Protein AF-A0A1W0A1S5-F1 (afdb_monomer_lite)

Foldseek 3Di:
DDDDPPPDPDAAEAEEEEDFAAPLCQVQVLCCVQPVAGDPDPDPDPPDDAWDWGWHFDADPNGTHIYIYTYGHNDPVCLVVVLVRLAPHQEYEQTGEQQDPPRVVCSVVRVVSSCVRNVDDHAYAYEHEPPVDDGPHDPVNSCVVQVVVVHHYYYYYSVCGVPHDDKDKDKFAADPDDPARDPLLVVVCVLQVPDDDLQAWHFRDWYDDPRIIITMTHDFPDFQLLVLQPPVDDDDLQLLLQLLLLVLRQLLSCVVVQKAQQAQDRRQFGAHLLLHTHGHDSSVMDGDDDPPDFDFLPTYDLLQFALLSLLPPRDDGSLRVLSSSLQRSVSSQVSDGQFDAPDSVRSVVSLCQAAWDDDCVQAPCQCVRNNDDDDDTDHHDQVCVVSVVDDPQSSVLSVLSSRNHSVSRDHSVRSSVGVSCVDPDHHDRSNPHDDDDDD

Structure (mmCIF, N/CA/C/O backbone):
data_AF-A0A1W0A1S5-F1
#
_entry.id   AF-A0A1W0A1S5-F1
#
loop_
_atom_site.group_PDB
_atom_site.id
_atom_site.type_symbol
_atom_site.label_atom_id
_atom_site.label_alt_id
_atom_site.label_comp_id
_atom_site.label_asym_id
_atom_site.label_entity_id
_atom_site.label_seq_id
_atom_site.pdbx_PDB_ins_code
_atom_site.Cartn_x
_atom_site.Cartn_y
_atom_site.Cartn_z
_atom_site.occupancy
_atom_site.B_iso_or_equiv
_atom_site.auth_seq_id
_atom_site.auth_comp_id
_atom_site.auth_asym_id
_atom_site.auth_atom_id
_atom_site.pdbx_PDB_model_num
ATOM 1 N N . MET A 1 1 ? 5.157 -54.107 -25.352 1.00 40.53 1 MET A N 1
ATOM 2 C CA . MET A 1 1 ? 5.344 -53.181 -26.492 1.00 40.53 1 MET A CA 1
ATOM 3 C C . MET A 1 1 ? 4.119 -52.284 -26.631 1.00 40.53 1 MET A C 1
ATOM 5 O O . MET A 1 1 ? 3.101 -52.732 -27.134 1.00 40.53 1 MET A O 1
ATOM 9 N N . ARG A 1 2 ? 4.192 -51.033 -26.169 1.00 33.91 2 ARG A N 1
ATOM 10 C CA . ARG A 1 2 ? 3.274 -49.961 -26.584 1.00 33.91 2 ARG A CA 1
ATOM 11 C C . ARG A 1 2 ? 4.148 -48.832 -27.123 1.00 33.91 2 ARG A C 1
ATOM 13 O O . ARG A 1 2 ? 4.924 -48.256 -26.369 1.00 33.91 2 ARG A O 1
ATOM 20 N N . ARG A 1 3 ? 4.086 -48.609 -28.440 1.00 39.97 3 ARG A N 1
ATOM 21 C CA . ARG A 1 3 ? 4.714 -47.475 -29.128 1.00 39.97 3 ARG A CA 1
ATOM 22 C C . ARG A 1 3 ? 4.003 -46.198 -28.670 1.00 39.97 3 ARG A C 1
ATOM 24 O O . ARG A 1 3 ? 2.789 -46.111 -28.824 1.00 39.97 3 ARG A O 1
ATOM 31 N N . ARG A 1 4 ? 4.744 -45.237 -28.114 1.00 35.66 4 ARG A N 1
ATOM 32 C CA . ARG A 1 4 ? 4.321 -43.832 -28.080 1.00 35.66 4 ARG A CA 1
ATOM 33 C C . ARG A 1 4 ? 4.718 -43.221 -29.419 1.00 35.66 4 ARG A C 1
ATOM 35 O O . ARG A 1 4 ? 5.900 -43.118 -29.721 1.00 35.66 4 ARG A O 1
ATOM 42 N N . THR A 1 5 ? 3.725 -42.898 -30.230 1.00 41.97 5 THR A N 1
ATOM 43 C CA . THR A 1 5 ? 3.846 -41.958 -31.341 1.00 41.97 5 THR A CA 1
ATOM 44 C C . THR A 1 5 ? 3.695 -40.557 -30.752 1.00 41.97 5 THR A C 1
ATOM 46 O O . THR A 1 5 ? 2.572 -40.099 -30.556 1.00 41.97 5 THR A O 1
ATOM 49 N N . ASP A 1 6 ? 4.813 -39.922 -30.399 1.00 39.38 6 ASP A N 1
ATOM 50 C CA . ASP A 1 6 ? 4.868 -38.470 -30.205 1.00 39.38 6 ASP A CA 1
ATOM 51 C C . ASP A 1 6 ? 5.080 -37.845 -31.585 1.00 39.38 6 ASP A C 1
ATOM 53 O O . ASP A 1 6 ? 6.209 -37.701 -32.043 1.00 39.38 6 ASP A O 1
ATOM 57 N N . ASP A 1 7 ? 3.982 -37.513 -32.258 1.00 46.78 7 ASP A N 1
ATOM 58 C CA . ASP A 1 7 ? 3.997 -36.595 -33.396 1.00 46.78 7 ASP A CA 1
ATOM 59 C C . ASP A 1 7 ? 3.562 -35.223 -32.857 1.00 46.78 7 ASP A C 1
ATOM 61 O O . ASP A 1 7 ? 2.435 -34.761 -33.040 1.00 46.78 7 ASP A O 1
ATOM 65 N N . GLN A 1 8 ? 4.435 -34.614 -32.045 1.00 44.50 8 GLN A N 1
ATOM 66 C CA . GLN A 1 8 ? 4.316 -33.194 -31.721 1.00 44.50 8 GLN A CA 1
ATOM 67 C C . GLN A 1 8 ? 4.839 -32.401 -32.925 1.00 44.50 8 GLN A C 1
ATOM 69 O O . GLN A 1 8 ? 5.948 -32.687 -33.380 1.00 44.50 8 GLN A O 1
ATOM 74 N N . PRO A 1 9 ? 4.107 -31.391 -33.431 1.00 51.31 9 PRO A N 1
ATOM 75 C CA . PRO A 1 9 ? 4.611 -30.551 -34.511 1.00 51.31 9 PRO A CA 1
ATOM 76 C C . PRO A 1 9 ? 5.959 -29.943 -34.101 1.00 51.31 9 PRO A C 1
ATOM 78 O O . PRO A 1 9 ? 6.080 -29.318 -33.044 1.00 51.31 9 PRO A O 1
ATOM 81 N N . SER A 1 10 ? 6.989 -30.162 -34.923 1.00 57.59 10 SER A N 1
ATOM 82 C CA . SER A 1 10 ? 8.342 -29.681 -34.657 1.00 57.59 10 SER A CA 1
ATOM 83 C C . SER A 1 10 ? 8.348 -28.153 -34.650 1.00 57.59 10 SER A C 1
ATOM 85 O O . SER A 1 10 ? 8.260 -27.516 -35.698 1.00 57.59 10 SER A O 1
ATOM 87 N N . VAL A 1 11 ? 8.441 -27.556 -33.464 1.00 65.69 11 VAL A N 1
ATOM 88 C CA . VAL A 1 11 ? 8.569 -26.103 -33.310 1.00 65.69 11 VAL A CA 1
ATOM 89 C C . VAL A 1 11 ? 9.879 -25.654 -33.957 1.00 65.69 11 VAL A C 1
ATOM 91 O O . VAL A 1 11 ? 10.956 -26.051 -33.502 1.00 65.69 11 VAL A O 1
ATOM 94 N N . LEU A 1 12 ? 9.796 -24.820 -34.998 1.00 78.81 12 LEU A N 1
ATOM 95 C CA . LEU A 1 12 ? 10.970 -24.259 -35.665 1.00 78.81 12 LEU A CA 1
ATOM 96 C C . LEU A 1 12 ? 11.715 -23.349 -34.681 1.00 78.81 12 LEU A C 1
ATOM 98 O O . LEU A 1 12 ? 11.110 -22.479 -34.053 1.00 78.81 12 LEU A O 1
ATOM 102 N N . ARG A 1 13 ? 13.025 -23.548 -34.526 1.00 80.38 13 ARG A N 1
ATOM 103 C CA . ARG A 1 13 ? 13.868 -22.738 -33.638 1.00 80.38 13 ARG A CA 1
ATOM 104 C C . ARG A 1 13 ? 14.802 -21.868 -34.464 1.00 80.38 13 ARG A C 1
ATOM 106 O O . ARG A 1 13 ? 15.465 -22.380 -35.361 1.00 80.38 13 ARG A O 1
ATOM 113 N N . ILE A 1 14 ? 14.853 -20.581 -34.137 1.00 81.62 14 ILE A N 1
ATOM 114 C CA . ILE A 1 14 ? 15.761 -19.616 -34.764 1.00 81.62 14 ILE A CA 1
ATOM 115 C C . ILE A 1 14 ? 16.713 -19.077 -33.701 1.00 81.62 14 ILE A C 1
ATOM 117 O O . ILE A 1 14 ? 16.271 -18.613 -32.651 1.00 81.62 14 ILE A O 1
ATOM 121 N N . LYS A 1 15 ? 18.016 -19.137 -33.973 1.00 85.75 15 LYS A N 1
ATOM 122 C CA . LYS A 1 15 ? 19.083 -18.584 -33.141 1.00 85.75 15 LYS A CA 1
ATOM 123 C C . LYS A 1 15 ? 19.433 -17.169 -33.601 1.00 85.75 15 LYS A C 1
ATOM 125 O O . LYS A 1 15 ? 19.919 -16.985 -34.718 1.00 85.75 15 LYS A O 1
ATOM 130 N N . VAL A 1 16 ? 19.225 -16.195 -32.717 1.00 85.56 16 VAL A N 1
ATOM 131 C CA . VAL A 1 16 ? 19.599 -14.789 -32.917 1.00 85.56 16 VAL A CA 1
ATOM 132 C C . VAL A 1 16 ? 20.609 -14.377 -31.852 1.00 85.56 16 VAL A C 1
ATOM 134 O O . VAL A 1 16 ? 20.408 -14.665 -30.675 1.00 85.56 16 VAL A O 1
ATOM 137 N N . ILE A 1 17 ? 21.682 -13.696 -32.247 1.00 88.00 17 ILE A N 1
ATOM 138 C CA . ILE A 1 17 ? 22.690 -13.169 -31.314 1.00 88.00 17 ILE A CA 1
ATOM 139 C C . ILE A 1 17 ? 22.583 -11.645 -31.201 1.00 88.00 17 ILE A C 1
ATOM 141 O O . ILE A 1 17 ? 22.294 -10.975 -32.195 1.00 88.00 17 ILE A O 1
ATOM 145 N N . SER A 1 18 ? 22.849 -11.075 -30.024 1.00 87.75 18 SER A N 1
ATOM 146 C CA . SER A 1 18 ? 23.058 -9.626 -29.875 1.00 87.75 18 SER A CA 1
ATOM 147 C C . SER A 1 18 ? 24.532 -9.287 -29.699 1.00 87.75 18 SER A C 1
ATOM 149 O O . SER A 1 18 ? 25.211 -9.818 -28.823 1.00 87.75 18 SER A O 1
ATOM 151 N N . MET A 1 19 ? 25.013 -8.349 -30.513 1.00 90.94 19 MET A N 1
ATOM 152 C CA . MET A 1 19 ? 26.406 -7.911 -30.594 1.00 90.94 19 MET A CA 1
ATOM 153 C C . MET A 1 19 ? 26.506 -6.409 -30.337 1.00 90.94 19 MET A C 1
ATOM 155 O O . MET A 1 19 ? 25.595 -5.652 -30.676 1.00 90.94 19 MET A O 1
ATOM 159 N N . GLY A 1 20 ? 27.611 -5.972 -29.740 1.00 88.75 20 GLY A N 1
ATOM 160 C CA . GLY A 1 20 ? 27.851 -4.570 -29.405 1.00 88.75 20 GLY A CA 1
ATOM 161 C C . GLY A 1 20 ? 28.587 -4.415 -28.080 1.00 88.75 20 GLY A C 1
ATOM 162 O O . GLY A 1 20 ? 28.624 -5.339 -27.261 1.00 88.75 20 GLY A O 1
ATOM 163 N N . ASP A 1 21 ? 29.140 -3.228 -27.852 1.00 86.12 21 ASP A N 1
ATOM 164 C CA . ASP A 1 21 ? 29.980 -2.928 -26.690 1.00 86.12 21 ASP A CA 1
ATOM 165 C C . ASP A 1 21 ? 29.290 -3.206 -25.339 1.00 86.12 21 ASP A C 1
ATOM 167 O O . ASP A 1 21 ? 28.063 -3.326 -25.207 1.00 86.12 21 ASP A O 1
ATOM 171 N N . GLY A 1 22 ? 30.099 -3.318 -24.285 1.00 78.62 22 GLY A N 1
ATOM 172 C CA . GLY A 1 22 ? 29.607 -3.388 -22.913 1.00 78.62 22 GLY A CA 1
ATOM 173 C C . GLY A 1 22 ? 28.722 -2.182 -22.581 1.00 78.62 22 GLY A C 1
ATOM 174 O O . GLY A 1 22 ? 29.046 -1.043 -22.907 1.00 78.62 22 GLY A O 1
ATOM 175 N N . GLY A 1 23 ? 27.580 -2.427 -21.937 1.00 71.38 23 GLY A N 1
ATOM 176 C CA . GLY A 1 23 ? 26.699 -1.355 -21.470 1.00 71.38 23 GLY A CA 1
ATOM 177 C C . GLY A 1 23 ? 25.832 -0.681 -22.539 1.00 71.38 23 GLY A C 1
ATOM 178 O O . GLY A 1 23 ? 25.107 0.248 -22.189 1.00 71.38 23 GLY A O 1
ATOM 179 N N . VAL A 1 24 ? 25.812 -1.134 -23.802 1.00 84.12 24 VAL A N 1
ATOM 180 C CA . VAL A 1 24 ? 24.893 -0.584 -24.833 1.00 84.12 24 VAL A CA 1
ATOM 181 C C . VAL A 1 24 ? 23.425 -0.992 -24.631 1.00 84.12 24 VAL A C 1
ATOM 183 O O . VAL A 1 24 ? 22.542 -0.451 -25.286 1.00 84.12 24 VAL A O 1
ATOM 186 N N . GLY A 1 25 ? 23.141 -1.897 -23.685 1.00 74.00 25 GLY A N 1
ATOM 187 C CA . GLY A 1 25 ? 21.781 -2.288 -23.285 1.00 74.00 25 GLY A CA 1
ATOM 188 C C . GLY A 1 25 ? 21.210 -3.520 -23.998 1.00 74.00 25 GLY A C 1
ATOM 189 O O . GLY A 1 25 ? 19.992 -3.660 -24.059 1.00 74.00 25 GLY A O 1
ATOM 190 N N . LYS A 1 26 ? 22.070 -4.413 -24.509 1.00 82.88 26 LYS A N 1
ATOM 191 C CA . LYS A 1 26 ? 21.683 -5.650 -25.215 1.00 82.88 26 LYS A CA 1
ATOM 192 C C . LYS A 1 26 ? 20.771 -6.551 -24.377 1.00 82.88 26 LYS A C 1
ATOM 194 O O . LYS A 1 26 ? 19.640 -6.814 -24.784 1.00 82.88 26 LYS A O 1
ATOM 199 N N . SER A 1 27 ? 21.211 -6.908 -23.167 1.00 73.56 27 SER A N 1
ATOM 200 C CA . SER A 1 27 ? 20.446 -7.719 -22.206 1.00 73.56 27 SER A CA 1
ATOM 201 C C . SER A 1 27 ? 19.093 -7.084 -21.893 1.00 73.56 27 SER A C 1
ATOM 203 O O . SER A 1 27 ? 18.069 -7.760 -21.865 1.00 73.56 27 SER A O 1
ATOM 205 N N . CYS A 1 28 ? 19.073 -5.760 -21.711 1.00 71.88 28 CYS A N 1
ATOM 206 C CA . CYS A 1 28 ? 17.869 -5.008 -21.371 1.00 71.88 28 CYS A CA 1
ATOM 207 C C . CYS A 1 28 ? 16.826 -5.045 -22.496 1.00 71.88 28 CYS A C 1
ATOM 209 O O . CYS A 1 28 ? 15.640 -5.204 -22.222 1.00 71.88 28 CYS A O 1
ATOM 211 N N . VAL A 1 29 ? 17.256 -4.918 -23.754 1.00 71.50 29 VAL A N 1
ATOM 212 C CA . VAL A 1 29 ? 16.364 -4.993 -24.921 1.00 71.50 29 VAL A CA 1
ATOM 213 C C . VAL A 1 29 ? 15.837 -6.416 -25.111 1.00 71.50 29 VAL A C 1
ATOM 215 O O . VAL A 1 29 ? 14.641 -6.588 -25.343 1.00 71.50 29 VAL A O 1
ATOM 218 N N . ILE A 1 30 ? 16.689 -7.438 -24.954 1.00 74.88 30 ILE A N 1
ATOM 219 C CA . ILE A 1 30 ? 16.279 -8.847 -25.071 1.00 74.88 30 ILE A CA 1
ATOM 220 C C . ILE A 1 30 ? 15.259 -9.213 -23.991 1.00 74.88 30 ILE A C 1
ATOM 222 O O . ILE A 1 30 ? 14.199 -9.746 -24.329 1.00 74.88 30 ILE A O 1
ATOM 226 N N . LYS A 1 31 ? 15.526 -8.884 -22.720 1.00 69.69 31 LYS A N 1
ATOM 227 C CA . LYS A 1 31 ? 14.577 -9.110 -21.617 1.00 69.69 31 LYS A CA 1
ATOM 228 C C . LYS A 1 31 ? 13.267 -8.370 -21.846 1.00 69.69 31 LYS A C 1
ATOM 230 O O . LYS A 1 31 ? 12.201 -8.979 -21.783 1.00 69.69 31 LYS A O 1
ATOM 235 N N . ARG A 1 32 ? 13.328 -7.099 -22.254 1.00 71.31 32 ARG A N 1
ATOM 236 C CA . ARG A 1 32 ? 12.123 -6.305 -22.537 1.00 71.31 32 ARG A CA 1
ATOM 237 C C . ARG A 1 32 ? 11.280 -6.897 -23.651 1.00 71.31 32 ARG A C 1
ATOM 239 O O . ARG A 1 32 ? 10.061 -6.945 -23.519 1.00 71.31 32 ARG A O 1
ATOM 246 N N . TYR A 1 33 ? 11.903 -7.395 -24.711 1.00 72.88 33 TYR A N 1
ATOM 247 C CA . TYR A 1 33 ? 11.188 -8.030 -25.811 1.00 72.88 33 TYR A CA 1
ATOM 248 C C . TYR A 1 33 ? 10.599 -9.400 -25.430 1.00 72.88 33 TYR A C 1
ATOM 250 O O . TYR A 1 33 ? 9.435 -9.695 -25.734 1.00 72.88 33 TYR A O 1
ATOM 258 N N . CYS A 1 34 ? 11.381 -10.243 -24.751 1.00 70.56 34 CYS A N 1
ATOM 259 C CA . CYS A 1 34 ? 10.977 -11.605 -24.401 1.00 70.56 34 CYS A CA 1
ATOM 260 C C . CYS A 1 34 ? 9.909 -11.616 -23.303 1.00 70.56 34 CYS A C 1
ATOM 262 O O . CYS A 1 34 ? 8.859 -12.241 -23.471 1.00 70.56 34 CYS A O 1
ATOM 264 N N . GLU A 1 35 ? 10.147 -10.857 -22.238 1.00 67.38 35 GLU A N 1
ATOM 265 C CA . GLU A 1 35 ? 9.452 -10.960 -20.953 1.00 67.38 35 GLU A CA 1
ATOM 266 C C . GLU A 1 35 ? 8.566 -9.743 -20.647 1.00 67.38 35 GLU A C 1
ATOM 268 O O . GLU A 1 35 ? 7.767 -9.783 -19.716 1.00 67.38 35 GLU A O 1
ATOM 273 N N . GLY A 1 36 ? 8.678 -8.655 -21.419 1.00 56.06 36 GLY A N 1
ATOM 274 C CA . GLY A 1 36 ? 7.964 -7.406 -21.137 1.00 56.06 36 GLY A CA 1
ATOM 275 C C . GLY A 1 36 ? 8.556 -6.613 -19.967 1.00 56.06 36 GLY A C 1
ATOM 276 O O . GLY A 1 36 ? 7.956 -5.636 -19.525 1.00 56.06 36 GLY A O 1
ATOM 277 N N . THR A 1 37 ? 9.738 -6.980 -19.472 1.00 50.88 37 THR A N 1
ATOM 278 C CA . THR A 1 37 ? 10.409 -6.394 -18.298 1.00 50.88 37 THR A CA 1
ATOM 279 C C . THR A 1 37 ? 11.627 -5.569 -18.723 1.00 50.88 37 THR A C 1
ATOM 281 O O . THR A 1 37 ? 12.369 -5.955 -19.616 1.00 50.88 37 THR A O 1
ATOM 284 N N . PHE A 1 38 ? 11.858 -4.403 -18.123 1.00 43.38 38 PHE A N 1
ATOM 285 C CA . PHE A 1 38 ? 13.079 -3.623 -18.358 1.00 43.38 38 PHE A CA 1
ATOM 286 C C . PHE A 1 38 ? 13.877 -3.550 -17.061 1.00 43.38 38 PHE A C 1
ATOM 288 O O . PHE A 1 38 ? 13.311 -3.209 -16.032 1.00 43.38 38 PHE A O 1
ATOM 295 N N . SER A 1 39 ? 15.175 -3.851 -17.126 1.00 45.16 39 SER A N 1
ATOM 296 C CA . SER A 1 39 ? 16.091 -3.753 -15.989 1.00 45.16 39 SER A CA 1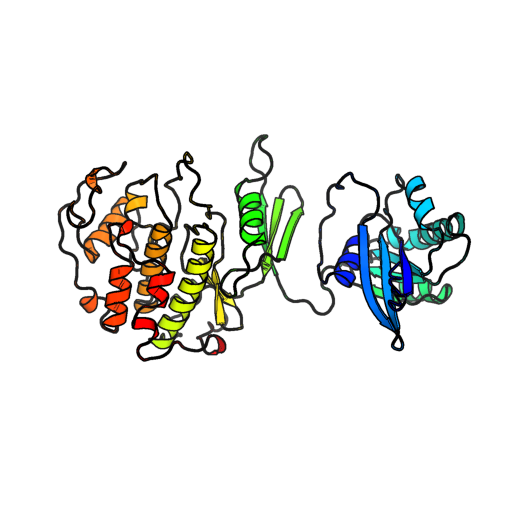
ATOM 297 C C . SER A 1 39 ? 17.190 -2.739 -16.300 1.00 45.16 39 SER A C 1
ATOM 299 O O . SER A 1 39 ? 17.836 -2.818 -17.345 1.00 45.16 39 SER A O 1
ATOM 301 N N . THR A 1 40 ? 17.413 -1.789 -15.394 1.00 37.81 40 THR A N 1
ATOM 302 C CA . THR A 1 40 ? 18.495 -0.786 -15.459 1.00 37.81 40 THR A CA 1
ATOM 303 C C . THR A 1 40 ? 19.810 -1.281 -14.847 1.00 37.81 40 THR A C 1
ATOM 305 O O . THR A 1 40 ? 20.795 -0.538 -14.809 1.00 37.81 40 THR A O 1
ATOM 308 N N . LEU A 1 41 ? 19.850 -2.527 -14.365 1.00 38.59 41 LEU A N 1
ATOM 309 C CA . LEU A 1 41 ? 21.015 -3.123 -13.724 1.00 38.59 41 LEU A CA 1
ATOM 310 C C . LEU A 1 41 ? 22.124 -3.431 -14.739 1.00 38.59 41 LEU A C 1
ATOM 312 O O . LEU A 1 41 ? 22.013 -4.358 -15.537 1.00 38.59 41 LEU A O 1
ATOM 316 N N . ASN A 1 42 ? 23.271 -2.765 -14.591 1.00 37.94 42 ASN A N 1
ATOM 317 C CA . ASN A 1 42 ? 24.535 -3.495 -14.668 1.00 37.94 42 ASN A CA 1
ATOM 318 C C . ASN A 1 42 ? 24.597 -4.343 -13.392 1.00 37.94 42 ASN A C 1
ATOM 320 O O . ASN A 1 42 ? 25.089 -3.875 -12.364 1.00 37.94 42 ASN A O 1
ATOM 324 N N . LEU A 1 43 ? 24.024 -5.549 -13.424 1.00 34.75 43 LEU A N 1
ATOM 325 C CA . LEU A 1 43 ? 24.247 -6.525 -12.360 1.00 34.75 43 LEU A CA 1
ATOM 326 C C . LEU A 1 43 ? 25.770 -6.637 -12.160 1.00 34.75 43 LEU A C 1
ATOM 328 O O . LEU A 1 43 ? 26.491 -6.737 -13.160 1.00 34.75 43 LEU A O 1
ATOM 332 N N . PRO A 1 44 ? 26.305 -6.653 -10.924 1.00 31.25 44 PRO A N 1
ATOM 333 C CA . PRO A 1 44 ? 27.552 -7.367 -10.733 1.00 31.25 44 PRO A CA 1
ATOM 334 C C . PRO A 1 44 ? 27.245 -8.786 -11.200 1.00 31.25 44 PRO A C 1
ATOM 336 O O . PRO A 1 44 ? 26.352 -9.429 -10.650 1.00 31.25 44 PRO A O 1
ATOM 339 N N . PHE A 1 45 ? 27.889 -9.175 -12.301 1.00 36.19 45 PHE A N 1
ATOM 340 C CA . PHE A 1 45 ? 27.826 -10.495 -12.905 1.00 36.19 45 PHE A CA 1
ATOM 341 C C . PHE A 1 45 ? 27.542 -11.542 -11.826 1.00 36.19 45 PHE A C 1
ATOM 343 O O . PHE A 1 45 ? 28.394 -11.786 -10.969 1.00 36.19 45 PHE A O 1
ATOM 350 N N . SER A 1 46 ? 26.353 -12.152 -11.852 1.00 32.03 46 SER A N 1
ATOM 351 C CA . SER A 1 46 ? 26.228 -13.483 -11.281 1.00 32.03 46 SER A CA 1
ATOM 352 C C . SER A 1 46 ? 27.231 -14.313 -12.062 1.00 32.03 46 SER A C 1
ATOM 354 O O . SER A 1 46 ? 27.129 -14.451 -13.282 1.00 32.03 46 SER A O 1
ATOM 356 N N . SER A 1 47 ? 28.279 -14.726 -11.372 1.00 33.62 47 SER A N 1
ATOM 357 C CA . SER A 1 47 ? 29.371 -15.532 -11.873 1.00 33.62 47 SER A CA 1
ATOM 358 C C . SER A 1 47 ? 28.872 -16.930 -12.219 1.00 33.62 47 SER A C 1
ATOM 360 O O . SER A 1 47 ? 29.249 -17.874 -11.547 1.00 33.62 47 SER A O 1
ATOM 362 N N . ASP A 1 48 ? 28.035 -17.042 -13.246 1.00 34.44 48 ASP A N 1
ATOM 363 C CA . ASP A 1 48 ? 27.628 -18.292 -13.870 1.00 34.44 48 ASP A CA 1
ATOM 364 C C . ASP A 1 48 ? 27.389 -18.015 -15.367 1.00 34.44 48 ASP A C 1
ATOM 366 O O . ASP A 1 48 ? 26.301 -17.658 -15.798 1.00 34.44 48 ASP A O 1
ATOM 370 N N . PHE A 1 49 ? 28.470 -18.140 -16.148 1.00 37.50 49 PHE A N 1
ATOM 371 C CA . PHE A 1 49 ? 28.508 -18.300 -17.612 1.00 37.50 49 PHE A CA 1
ATOM 372 C C . PHE A 1 49 ? 27.860 -17.216 -18.495 1.00 37.50 49 PHE A C 1
ATOM 374 O O . PHE A 1 49 ? 26.711 -17.331 -18.873 1.00 37.50 49 PHE A O 1
ATOM 381 N N . CYS A 1 50 ? 28.679 -16.242 -18.916 1.00 39.75 50 CYS A N 1
ATOM 382 C CA . CYS A 1 50 ? 28.742 -15.468 -20.181 1.00 39.75 50 CYS A CA 1
ATOM 383 C C . CYS A 1 50 ? 27.501 -15.075 -21.034 1.00 39.75 50 CYS A C 1
ATOM 385 O O . CYS A 1 50 ? 27.688 -14.248 -21.924 1.00 39.75 50 CYS A O 1
ATOM 387 N N . ILE A 1 51 ? 26.284 -15.579 -20.820 1.00 48.91 51 ILE A N 1
ATOM 388 C CA . ILE A 1 51 ? 25.101 -15.373 -21.668 1.00 48.91 51 ILE A CA 1
ATOM 389 C C . ILE A 1 51 ? 23.831 -15.334 -20.829 1.00 48.91 51 ILE A C 1
ATOM 391 O O . ILE A 1 51 ? 23.557 -16.242 -20.049 1.00 48.91 51 ILE A O 1
ATOM 395 N N . ASP A 1 52 ? 23.004 -14.331 -21.099 1.00 53.66 52 ASP A N 1
ATOM 396 C CA . ASP A 1 52 ? 21.598 -14.319 -20.707 1.00 53.66 52 ASP A CA 1
ATOM 397 C C . ASP A 1 52 ? 20.742 -14.892 -21.858 1.00 53.66 52 ASP A C 1
ATOM 399 O O . ASP A 1 52 ? 20.993 -14.593 -23.033 1.00 53.66 52 ASP A O 1
ATOM 403 N N . TYR A 1 53 ? 19.767 -15.751 -21.541 1.00 63.16 53 TYR A N 1
ATOM 404 C CA . TYR A 1 53 ? 18.998 -16.536 -22.520 1.00 63.16 53 TYR A CA 1
ATOM 405 C C . TYR A 1 53 ? 17.539 -16.069 -22.575 1.00 63.16 53 TYR A C 1
ATOM 407 O O . TYR A 1 53 ? 16.755 -16.340 -21.667 1.00 63.16 53 TYR A O 1
ATOM 415 N N . GLY A 1 54 ? 17.161 -15.397 -23.668 1.00 61.62 54 GLY A N 1
ATOM 416 C CA . GLY A 1 54 ? 15.785 -14.958 -23.918 1.00 61.62 54 GLY A CA 1
ATOM 417 C C . GLY A 1 54 ? 15.076 -15.849 -24.937 1.00 61.62 54 GLY A C 1
ATOM 418 O O . GLY A 1 54 ? 15.630 -16.140 -25.995 1.00 61.62 54 GLY A O 1
ATOM 419 N N . VAL A 1 55 ? 13.831 -16.258 -24.668 1.00 74.44 55 VAL A N 1
ATOM 420 C CA . VAL A 1 55 ? 13.008 -17.009 -25.636 1.00 74.44 55 VAL A CA 1
ATOM 421 C C . VAL A 1 55 ? 11.710 -16.276 -25.911 1.00 74.44 55 VAL A C 1
ATOM 423 O O . VAL A 1 55 ? 10.926 -16.032 -24.994 1.00 74.44 55 VAL A O 1
ATOM 426 N N . LYS A 1 56 ? 11.434 -16.007 -27.191 1.00 77.19 56 LYS A N 1
ATOM 427 C CA . LYS A 1 56 ? 10.139 -15.488 -27.636 1.00 77.19 56 LYS A CA 1
ATOM 428 C C . LYS A 1 56 ? 9.432 -16.494 -28.546 1.00 77.19 56 LYS A C 1
ATOM 430 O O . LYS A 1 56 ? 9.929 -16.772 -29.641 1.00 77.19 56 LYS A O 1
ATOM 435 N N . PRO A 1 57 ? 8.268 -17.033 -28.146 1.00 79.38 57 PRO A N 1
ATOM 436 C CA . PRO A 1 57 ? 7.380 -17.689 -29.091 1.00 79.38 57 PRO A CA 1
ATOM 437 C C . PRO A 1 57 ? 6.735 -16.627 -29.991 1.00 79.38 57 PRO A C 1
ATOM 439 O O . PRO A 1 57 ? 6.142 -15.666 -29.502 1.00 79.38 57 PRO A O 1
ATOM 442 N N . VAL A 1 58 ? 6.855 -16.801 -31.303 1.00 75.81 58 VAL A N 1
ATOM 443 C CA . VAL A 1 58 ? 6.240 -15.945 -32.322 1.00 75.81 58 VAL A CA 1
ATOM 444 C C . VAL A 1 58 ? 5.538 -16.811 -33.360 1.00 75.81 58 VAL A C 1
ATOM 446 O O . VAL A 1 58 ? 5.949 -17.939 -33.622 1.00 75.81 58 VAL A O 1
ATOM 449 N N . ARG A 1 59 ? 4.473 -16.288 -33.964 1.00 77.62 59 ARG A N 1
ATOM 450 C CA . ARG A 1 59 ? 3.745 -16.977 -35.031 1.00 77.62 59 ARG A CA 1
ATOM 451 C C . ARG A 1 59 ? 4.008 -16.257 -36.346 1.00 77.62 59 ARG A C 1
ATOM 453 O O . ARG A 1 59 ? 3.626 -15.101 -36.493 1.00 77.62 59 ARG A O 1
ATOM 460 N N . ILE A 1 60 ? 4.672 -16.929 -37.285 1.00 74.56 60 ILE A N 1
ATOM 461 C CA . ILE A 1 60 ? 5.042 -16.373 -38.595 1.00 74.56 60 ILE A CA 1
ATOM 462 C C . ILE A 1 60 ? 4.393 -17.242 -39.668 1.00 74.56 60 ILE A C 1
ATOM 464 O O . ILE A 1 60 ? 4.648 -18.442 -39.711 1.00 74.56 60 ILE A O 1
ATOM 468 N N . ASN A 1 61 ? 3.544 -16.661 -40.523 1.00 75.81 61 ASN A N 1
ATOM 469 C CA . ASN A 1 61 ? 2.862 -17.373 -41.615 1.00 75.81 61 ASN A CA 1
ATOM 470 C C . ASN A 1 61 ? 2.218 -18.703 -41.163 1.00 75.81 61 ASN A C 1
ATOM 472 O O . ASN A 1 61 ? 2.418 -19.745 -41.780 1.00 75.81 61 ASN A O 1
ATOM 476 N N . ASN A 1 62 ? 1.480 -18.674 -40.043 1.00 74.75 62 ASN A N 1
ATOM 477 C CA . ASN A 1 62 ? 0.860 -19.844 -39.395 1.00 74.75 62 ASN A CA 1
ATOM 478 C C . ASN A 1 62 ? 1.809 -20.935 -38.866 1.00 74.75 62 ASN A C 1
ATOM 480 O O . ASN A 1 62 ? 1.334 -21.979 -38.426 1.00 74.75 62 ASN A O 1
ATOM 484 N N . THR A 1 63 ? 3.115 -20.682 -38.826 1.00 75.12 63 THR A N 1
ATOM 485 C CA . THR A 1 63 ? 4.098 -21.557 -38.179 1.00 75.12 63 THR A CA 1
ATOM 486 C C . THR A 1 63 ? 4.463 -20.999 -36.809 1.00 75.12 63 THR A C 1
ATOM 488 O O . THR A 1 63 ? 4.792 -19.816 -36.685 1.00 75.12 63 THR A O 1
ATOM 491 N N . ASP A 1 64 ? 4.419 -21.843 -35.779 1.00 79.38 64 ASP A N 1
ATOM 492 C CA . ASP A 1 64 ? 4.912 -21.483 -34.452 1.00 79.38 64 ASP A CA 1
ATOM 493 C C . ASP A 1 64 ? 6.442 -21.600 -34.434 1.00 79.38 64 ASP A C 1
ATOM 495 O O . ASP A 1 64 ? 7.021 -22.673 -34.628 1.00 79.38 64 ASP A O 1
ATOM 499 N N . VAL A 1 65 ? 7.098 -20.465 -34.211 1.00 79.94 65 VAL A N 1
ATOM 500 C CA . VAL A 1 65 ? 8.551 -20.323 -34.194 1.00 79.94 65 VAL A CA 1
ATOM 501 C C . VAL A 1 65 ? 8.985 -19.913 -32.793 1.00 79.94 65 VAL A C 1
ATOM 503 O O . VAL A 1 65 ? 8.385 -19.044 -32.162 1.00 79.94 65 VAL A O 1
ATOM 506 N N . ARG A 1 66 ? 10.057 -20.519 -32.287 1.00 81.81 66 ARG A N 1
ATOM 507 C CA . ARG A 1 66 ? 10.738 -20.059 -31.074 1.00 81.81 66 ARG A CA 1
ATOM 508 C C . ARG A 1 66 ? 12.024 -19.355 -31.462 1.00 81.81 66 ARG A C 1
ATOM 510 O O . ARG A 1 66 ? 12.942 -19.987 -31.984 1.00 81.81 66 ARG A O 1
ATOM 517 N N . VAL A 1 67 ? 12.081 -18.058 -31.194 1.00 80.50 67 VAL A N 1
ATOM 518 C CA . VAL A 1 67 ? 13.304 -17.275 -31.354 1.00 80.50 67 VAL A CA 1
ATOM 519 C C . VAL A 1 67 ? 14.077 -17.340 -30.046 1.00 80.50 67 VAL A C 1
ATOM 521 O O . VAL A 1 67 ? 13.557 -16.956 -28.998 1.00 80.50 67 VAL A O 1
ATOM 524 N N . ASN A 1 68 ? 15.301 -17.851 -30.122 1.00 82.38 68 ASN A N 1
ATOM 525 C CA . ASN A 1 68 ? 16.238 -17.935 -29.014 1.00 82.38 68 ASN A CA 1
ATOM 526 C C . ASN A 1 68 ? 17.271 -16.821 -29.184 1.00 82.38 68 ASN A C 1
ATOM 528 O O . ASN A 1 68 ? 18.064 -16.851 -30.130 1.00 82.38 68 ASN A O 1
ATOM 532 N N . PHE A 1 69 ? 17.247 -15.858 -28.271 1.00 81.12 69 PHE A N 1
ATOM 533 C CA . PHE A 1 69 ? 18.191 -14.756 -28.211 1.00 81.12 69 PHE A CA 1
ATOM 534 C C . PHE A 1 69 ? 19.364 -15.125 -27.308 1.00 81.12 69 PHE A C 1
ATOM 536 O O . PHE A 1 69 ? 19.171 -15.536 -26.164 1.00 81.12 69 PHE A O 1
ATOM 543 N N . TRP A 1 70 ? 20.569 -14.952 -27.836 1.00 81.12 70 TRP A N 1
ATOM 544 C CA . TRP A 1 70 ? 21.825 -15.173 -27.131 1.00 81.12 70 TRP A CA 1
ATOM 545 C C . TRP A 1 70 ? 22.514 -13.829 -26.935 1.00 81.12 70 TRP A C 1
ATOM 547 O O . TRP A 1 70 ? 22.985 -13.225 -27.904 1.00 81.12 70 TRP A O 1
ATOM 557 N N . ASP A 1 71 ? 22.549 -13.355 -25.690 1.00 79.44 71 ASP A N 1
ATOM 558 C CA . ASP A 1 71 ? 23.211 -12.095 -25.377 1.00 79.44 71 ASP A CA 1
ATOM 559 C C . ASP A 1 71 ? 24.719 -12.271 -25.209 1.00 79.44 71 ASP A C 1
ATOM 561 O O . ASP A 1 71 ? 25.172 -12.917 -24.264 1.00 79.44 71 ASP A O 1
ATOM 565 N N . LEU A 1 72 ? 25.504 -11.700 -26.127 1.00 79.69 72 LEU A N 1
ATOM 566 C CA . LEU A 1 72 ? 26.959 -11.793 -26.067 1.00 79.69 72 LEU A CA 1
ATOM 567 C C . LEU A 1 72 ? 27.549 -10.713 -25.155 1.00 79.69 72 LEU A C 1
ATOM 569 O O . LEU A 1 72 ? 27.224 -9.526 -25.251 1.00 79.69 72 LEU A O 1
ATOM 573 N N . SER A 1 73 ? 28.504 -11.101 -24.309 1.00 71.25 73 SER A N 1
ATOM 574 C CA . SER A 1 73 ? 29.237 -10.146 -23.474 1.00 71.25 73 SER A CA 1
ATOM 575 C C . SER A 1 73 ? 29.963 -9.100 -24.327 1.00 71.25 73 SER A C 1
ATOM 577 O O . SER A 1 73 ? 30.772 -9.430 -25.189 1.00 71.25 73 SER A O 1
ATOM 579 N N . GLY A 1 74 ? 29.722 -7.818 -24.047 1.00 64.62 74 GLY A N 1
ATOM 580 C CA . GLY A 1 74 ? 30.361 -6.704 -24.760 1.00 64.62 74 GLY A CA 1
ATOM 581 C C . GLY A 1 74 ? 31.783 -6.370 -24.287 1.00 64.62 74 GLY A C 1
ATOM 582 O O . GLY A 1 74 ? 32.342 -5.364 -24.713 1.00 64.62 74 GLY A O 1
ATOM 583 N N . GLN A 1 75 ? 32.328 -7.162 -23.362 1.00 69.06 75 GLN A N 1
ATOM 584 C CA . GLN A 1 75 ? 33.628 -6.952 -22.724 1.00 69.06 75 GLN A CA 1
ATOM 585 C C . GLN A 1 75 ? 34.721 -7.759 -23.462 1.00 69.06 75 GLN A C 1
ATOM 587 O O . GLN A 1 75 ? 34.491 -8.938 -23.762 1.00 69.06 75 GLN A O 1
ATOM 592 N N . PRO A 1 76 ? 35.886 -7.175 -23.805 1.00 66.94 76 PRO A N 1
ATOM 593 C CA . PRO A 1 76 ? 36.939 -7.857 -24.569 1.00 66.94 76 PRO A CA 1
ATOM 594 C C . PRO A 1 76 ? 37.424 -9.176 -23.951 1.00 66.94 76 PRO A C 1
ATOM 596 O O . PRO A 1 76 ? 37.751 -10.111 -24.678 1.00 66.94 76 PRO A O 1
ATOM 599 N N . GLU A 1 77 ? 37.403 -9.276 -22.624 1.00 62.06 77 GLU A N 1
ATOM 600 C CA . GLU A 1 77 ? 37.901 -10.403 -21.826 1.00 62.06 77 GLU A CA 1
ATOM 601 C C . GLU A 1 77 ? 37.111 -11.703 -22.052 1.00 62.06 77 GLU A C 1
ATOM 603 O O . GLU A 1 77 ? 37.571 -12.779 -21.683 1.00 62.06 77 GLU A O 1
ATOM 608 N N . PHE A 1 78 ? 35.936 -11.628 -22.686 1.00 64.94 78 PHE A N 1
ATOM 609 C CA . PHE A 1 78 ? 35.082 -12.784 -22.979 1.00 64.94 78 PHE A CA 1
ATOM 610 C C . PHE A 1 78 ? 35.142 -13.246 -24.441 1.00 64.94 78 PHE A C 1
ATOM 612 O O . PHE A 1 78 ? 34.324 -14.071 -24.849 1.00 64.94 78 PHE A O 1
ATOM 619 N N . LEU A 1 79 ? 36.088 -12.738 -25.239 1.00 66.50 79 LEU A N 1
ATOM 620 C CA . LEU A 1 79 ? 36.229 -13.082 -26.658 1.00 66.50 79 LEU A CA 1
ATOM 621 C C . LEU A 1 79 ? 36.277 -14.599 -26.902 1.00 66.50 79 LEU A C 1
ATOM 623 O O . LEU A 1 79 ? 35.551 -15.106 -27.752 1.00 66.50 79 LEU A O 1
ATOM 627 N N . GLU A 1 80 ? 37.086 -15.335 -26.135 1.00 64.50 80 GLU A N 1
ATOM 628 C CA . GLU A 1 80 ? 37.228 -16.789 -26.304 1.00 64.50 80 GLU A CA 1
ATOM 629 C C . GLU A 1 80 ? 35.916 -17.541 -26.065 1.00 64.50 80 GLU A C 1
ATOM 631 O O . GLU A 1 80 ? 35.628 -18.515 -26.757 1.00 64.50 80 GLU A O 1
ATOM 636 N N . VAL A 1 81 ? 35.086 -17.048 -25.143 1.00 64.69 81 VAL A N 1
ATOM 637 C CA . VAL A 1 81 ? 33.779 -17.636 -24.844 1.00 64.69 81 VAL A CA 1
ATOM 638 C C . VAL A 1 81 ? 32.759 -17.274 -25.925 1.00 64.69 81 VAL A C 1
ATOM 640 O O . VAL A 1 81 ? 31.989 -18.137 -26.341 1.00 64.69 81 VAL A O 1
ATOM 643 N N . ARG A 1 82 ? 32.774 -16.035 -26.444 1.00 75.62 82 ARG A N 1
ATOM 644 C CA . ARG A 1 82 ? 31.867 -15.587 -27.521 1.00 75.62 82 ARG A CA 1
ATOM 645 C C . ARG A 1 82 ? 31.999 -16.407 -28.802 1.00 75.62 82 ARG A C 1
ATOM 647 O O . ARG A 1 82 ? 30.997 -16.624 -29.482 1.00 75.62 82 ARG A O 1
ATOM 654 N N . ASN A 1 83 ? 33.205 -16.880 -29.115 1.00 74.44 83 ASN A N 1
ATOM 655 C CA . ASN A 1 83 ? 33.502 -17.627 -30.341 1.00 74.44 83 ASN A CA 1
ATOM 656 C C . ASN A 1 83 ? 32.582 -18.841 -30.548 1.00 74.44 83 ASN A C 1
ATOM 658 O O . ASN A 1 83 ? 32.178 -19.126 -31.675 1.00 74.44 83 ASN A O 1
ATOM 662 N N . GLU A 1 84 ? 32.196 -19.521 -29.468 1.00 74.25 84 GLU A N 1
ATOM 663 C CA . GLU A 1 84 ? 31.324 -20.698 -29.541 1.00 74.25 84 GLU A CA 1
ATOM 664 C C . GLU A 1 84 ? 29.868 -20.352 -29.896 1.00 74.25 84 GLU A C 1
ATOM 666 O O . GLU A 1 84 ? 29.125 -21.200 -30.392 1.00 74.25 84 GLU A O 1
ATOM 671 N N . PHE A 1 85 ? 29.455 -19.094 -29.725 1.00 77.94 85 PHE A N 1
ATOM 672 C CA . PHE A 1 85 ? 28.075 -18.663 -29.949 1.00 77.94 85 PHE A CA 1
ATOM 673 C C . PHE A 1 85 ? 27.823 -18.110 -31.344 1.00 77.94 85 PHE A C 1
ATOM 675 O O . PHE A 1 85 ? 26.664 -18.080 -31.754 1.00 77.94 85 PHE A O 1
ATOM 682 N N . TYR A 1 86 ? 28.865 -17.769 -32.103 1.00 81.56 86 TYR A N 1
ATOM 683 C CA . TYR A 1 86 ? 28.713 -17.350 -33.496 1.00 81.56 86 TYR A CA 1
ATOM 684 C C . TYR A 1 86 ? 28.335 -18.507 -34.430 1.00 81.56 86 TYR A C 1
ATOM 686 O O . TYR A 1 86 ? 27.602 -18.284 -35.395 1.00 81.56 86 TYR A O 1
ATOM 694 N N . LYS A 1 87 ? 28.757 -19.742 -34.125 1.00 80.38 87 LYS A N 1
ATOM 695 C CA . LYS A 1 87 ? 28.431 -20.940 -34.919 1.00 80.38 87 LYS A CA 1
ATOM 696 C C . LYS A 1 87 ? 26.914 -21.137 -35.035 1.00 80.38 87 LYS A C 1
ATOM 698 O O . LYS A 1 87 ? 26.183 -20.944 -34.058 1.00 80.38 87 LYS A O 1
ATOM 703 N N . ASP A 1 88 ? 26.448 -21.510 -36.225 1.00 81.44 88 ASP A N 1
ATOM 704 C CA . ASP A 1 88 ? 25.038 -21.797 -36.541 1.00 81.44 88 ASP A CA 1
ATOM 705 C C . ASP A 1 88 ? 24.058 -20.640 -36.250 1.00 81.44 88 ASP A C 1
ATOM 707 O O . ASP A 1 88 ? 22.863 -20.850 -36.028 1.00 81.44 88 ASP A O 1
ATOM 711 N N . THR A 1 89 ? 24.553 -19.399 -36.221 1.00 85.75 89 THR A N 1
ATOM 712 C CA . THR A 1 89 ? 23.719 -18.202 -36.047 1.00 85.75 89 THR A CA 1
ATOM 713 C C . THR A 1 89 ? 22.900 -17.929 -37.303 1.00 85.75 89 THR A C 1
ATOM 715 O O . THR A 1 89 ? 23.425 -17.927 -38.413 1.00 85.75 89 THR A O 1
ATOM 718 N N . GLN A 1 90 ? 21.607 -17.653 -37.122 1.00 86.12 90 GLN A N 1
ATOM 719 C CA . GLN A 1 90 ? 20.664 -17.426 -38.221 1.00 86.12 90 GLN A CA 1
ATOM 720 C C . GLN A 1 90 ? 20.274 -15.946 -38.371 1.00 86.12 90 GLN A C 1
ATOM 722 O O . GLN A 1 90 ? 19.716 -15.567 -39.398 1.00 86.12 90 GLN A O 1
ATOM 727 N N . GLY A 1 91 ? 20.590 -15.099 -37.383 1.00 85.94 91 GLY A N 1
ATOM 728 C CA . GLY A 1 91 ? 20.420 -13.648 -37.460 1.00 85.94 91 GLY A CA 1
ATOM 729 C C . GLY A 1 91 ? 21.146 -12.894 -36.342 1.00 85.94 91 GLY A C 1
ATOM 730 O O . GLY A 1 91 ? 21.449 -13.463 -35.291 1.00 8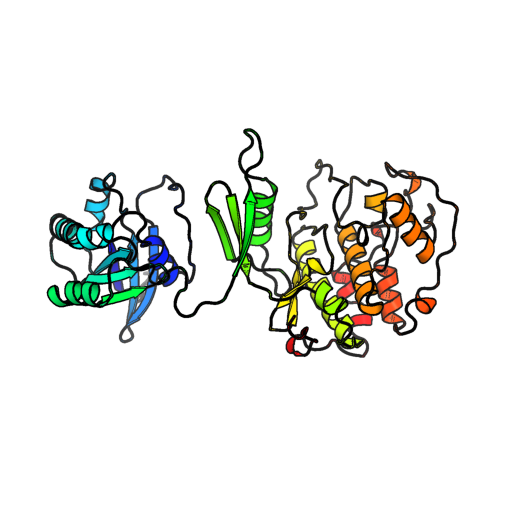5.94 91 GLY A O 1
ATOM 731 N N . GLY A 1 92 ? 21.422 -11.608 -36.562 1.00 89.81 92 GLY A N 1
ATOM 732 C CA . GLY A 1 92 ? 22.150 -10.757 -35.616 1.00 89.81 92 GLY A CA 1
ATOM 733 C C . GLY A 1 92 ? 21.462 -9.428 -35.312 1.00 89.81 92 GLY A C 1
ATOM 734 O O . GLY A 1 92 ? 20.886 -8.791 -36.191 1.00 89.81 92 GLY A O 1
ATOM 735 N N . ILE A 1 93 ? 21.575 -8.976 -34.064 1.00 90.50 93 ILE A N 1
ATOM 736 C CA . ILE A 1 93 ? 21.212 -7.622 -33.634 1.00 90.50 93 ILE A CA 1
ATOM 737 C C . ILE A 1 93 ? 22.503 -6.876 -33.317 1.00 90.50 93 ILE A C 1
ATOM 739 O O . ILE A 1 93 ? 23.190 -7.205 -32.350 1.00 90.50 93 ILE A O 1
ATOM 743 N N . LEU A 1 94 ? 22.828 -5.869 -34.121 1.00 93.44 94 LEU A N 1
ATOM 744 C CA . LEU A 1 94 ? 24.018 -5.045 -33.960 1.00 93.44 94 LEU A CA 1
ATOM 745 C C . LEU A 1 94 ? 23.648 -3.752 -33.228 1.00 93.44 94 LEU A C 1
ATOM 747 O O . LEU A 1 94 ? 22.971 -2.892 -33.790 1.00 93.44 94 LEU A O 1
ATOM 751 N N . MET A 1 95 ? 24.048 -3.628 -31.963 1.00 93.06 95 MET A N 1
ATOM 752 C CA . MET A 1 95 ? 23.547 -2.591 -31.061 1.00 93.06 95 MET A CA 1
ATOM 753 C C . MET A 1 95 ? 24.617 -1.579 -30.652 1.00 93.06 95 MET A C 1
ATOM 755 O O . MET A 1 95 ? 25.719 -1.955 -30.258 1.00 93.06 95 MET A O 1
ATOM 759 N N . TYR A 1 96 ? 24.251 -0.296 -30.653 1.00 95.75 96 TYR A N 1
ATOM 760 C CA . TYR A 1 96 ? 25.073 0.792 -30.117 1.00 95.75 96 TYR A CA 1
ATOM 761 C C . TYR A 1 96 ? 24.245 1.748 -29.247 1.00 95.75 96 TYR A C 1
ATOM 763 O O . TYR A 1 96 ? 23.020 1.779 -29.333 1.00 95.75 96 TYR A O 1
ATOM 771 N N . ASP A 1 97 ? 24.912 2.527 -28.398 1.00 92.25 97 ASP A N 1
ATOM 772 C CA . ASP A 1 97 ? 24.296 3.562 -27.562 1.00 92.25 97 ASP A CA 1
ATOM 773 C C . ASP A 1 97 ? 24.375 4.909 -28.292 1.00 92.25 97 ASP A C 1
ATOM 775 O O . ASP A 1 97 ? 25.470 5.375 -28.613 1.00 92.25 97 ASP A O 1
ATOM 779 N N . VAL A 1 98 ? 23.237 5.568 -28.541 1.00 94.62 98 VAL A N 1
ATOM 780 C CA . VAL A 1 98 ? 23.221 6.853 -29.271 1.00 94.62 98 VAL A CA 1
ATOM 781 C C . VAL A 1 98 ? 24.005 7.964 -28.575 1.00 94.62 98 VAL A C 1
ATOM 783 O O . VAL A 1 98 ? 24.412 8.923 -29.233 1.00 94.62 98 VAL A O 1
ATOM 786 N N . SER A 1 99 ? 24.239 7.844 -27.267 1.00 91.25 99 SER A N 1
ATOM 787 C CA . SER A 1 99 ? 25.045 8.781 -26.480 1.00 91.25 99 SER A CA 1
ATOM 788 C C . SER A 1 99 ? 26.553 8.477 -26.522 1.00 91.25 99 SER A C 1
ATOM 790 O O . SER A 1 99 ? 27.346 9.222 -25.951 1.00 91.25 99 SER A O 1
ATOM 792 N N . SER A 1 100 ? 26.979 7.420 -27.230 1.00 94.31 100 SER A N 1
ATOM 793 C CA . SER A 1 100 ? 28.374 6.972 -27.310 1.00 94.31 100 SER A CA 1
ATOM 794 C C . SER A 1 100 ? 28.838 6.766 -28.758 1.00 94.31 100 SER A C 1
ATOM 796 O O . SER A 1 100 ? 28.626 5.704 -29.349 1.00 94.31 100 SER A O 1
ATOM 798 N N . ARG A 1 101 ? 29.561 7.759 -29.307 1.00 95.69 101 ARG A N 1
ATOM 799 C CA . ARG A 1 101 ? 30.230 7.680 -30.626 1.00 95.69 101 ARG A CA 1
ATOM 800 C C . ARG A 1 101 ? 31.098 6.425 -30.754 1.00 95.69 101 ARG A C 1
ATOM 802 O O . ARG A 1 101 ? 30.999 5.719 -31.749 1.00 95.69 101 ARG A O 1
ATOM 809 N N . ARG A 1 102 ? 31.872 6.110 -29.711 1.00 94.25 102 ARG A N 1
ATOM 810 C CA . ARG A 1 102 ? 32.746 4.929 -29.664 1.00 94.25 102 ARG A CA 1
ATOM 811 C C . ARG A 1 102 ? 31.976 3.630 -29.918 1.00 94.25 102 ARG A C 1
ATOM 813 O O . ARG A 1 102 ? 32.427 2.801 -30.696 1.00 94.25 102 ARG A O 1
ATOM 820 N N . SER A 1 103 ? 30.808 3.464 -29.289 1.00 94.88 103 SER A N 1
ATOM 821 C CA . SER A 1 103 ? 30.010 2.242 -29.464 1.00 94.88 103 SER A CA 1
ATOM 822 C C . SER A 1 103 ? 29.481 2.071 -30.893 1.00 94.88 103 SER A C 1
ATOM 824 O O . SER A 1 103 ? 29.271 0.946 -31.333 1.00 94.88 103 SER A O 1
ATOM 826 N N . PHE A 1 104 ? 29.295 3.177 -31.621 1.00 97.31 104 PHE A N 1
ATOM 827 C CA . PHE A 1 104 ? 28.895 3.180 -33.027 1.00 97.31 104 PHE A CA 1
ATOM 828 C C . PHE A 1 104 ? 30.072 2.890 -33.970 1.00 97.31 104 PHE A C 1
ATOM 830 O O . PHE A 1 104 ? 29.947 2.094 -34.893 1.00 97.31 104 PHE A O 1
ATOM 837 N N . GLU A 1 105 ? 31.239 3.484 -33.718 1.00 95.19 105 GLU A N 1
ATOM 838 C CA . GLU A 1 105 ? 32.454 3.228 -34.509 1.00 95.19 105 GLU A CA 1
ATOM 839 C C . GLU A 1 105 ? 32.929 1.771 -34.382 1.00 95.19 105 GLU A C 1
ATOM 841 O O . GLU A 1 105 ? 33.455 1.194 -35.332 1.00 95.19 105 GLU A O 1
ATOM 846 N N . ASN A 1 106 ? 32.670 1.135 -33.236 1.00 95.12 106 ASN A N 1
ATOM 847 C CA . ASN A 1 106 ? 33.018 -0.262 -32.990 1.00 95.12 106 ASN A CA 1
ATOM 848 C C . ASN A 1 106 ? 32.117 -1.277 -33.713 1.00 95.12 106 ASN A C 1
ATOM 850 O O . ASN A 1 106 ? 32.424 -2.469 -33.700 1.00 95.12 106 ASN A O 1
ATOM 854 N N . LEU A 1 107 ? 31.024 -0.857 -34.361 1.00 94.69 107 LEU A N 1
ATOM 855 C CA . LEU A 1 107 ? 30.095 -1.785 -35.017 1.00 94.69 107 LEU A CA 1
ATOM 856 C C . LEU A 1 107 ? 30.763 -2.639 -36.109 1.00 94.69 107 LEU A C 1
ATOM 858 O O . LEU A 1 107 ? 30.447 -3.822 -36.237 1.00 94.69 107 LEU A O 1
ATOM 862 N N . ASP A 1 108 ? 31.720 -2.079 -36.854 1.00 93.00 108 ASP A N 1
ATOM 863 C CA . ASP A 1 108 ? 32.469 -2.829 -37.871 1.00 93.00 108 ASP A CA 1
ATOM 864 C C . ASP A 1 108 ? 33.398 -3.890 -37.263 1.00 93.00 108 ASP A C 1
ATOM 866 O O . ASP A 1 108 ? 33.597 -4.948 -37.861 1.00 93.00 108 ASP A O 1
ATOM 870 N N . LEU A 1 109 ? 33.909 -3.661 -36.048 1.00 92.25 109 LEU A N 1
ATOM 871 C CA . LEU A 1 109 ? 34.709 -4.654 -35.326 1.00 92.25 109 LEU A CA 1
ATOM 872 C C . LEU A 1 109 ? 33.854 -5.859 -34.924 1.00 92.25 109 LEU A C 1
ATOM 874 O O . LEU A 1 109 ? 34.282 -6.998 -35.098 1.00 92.25 109 LEU A O 1
ATOM 878 N N . TRP A 1 110 ? 32.628 -5.617 -34.453 1.00 92.12 110 TRP A N 1
ATOM 879 C CA . TRP A 1 110 ? 31.676 -6.676 -34.108 1.00 92.12 110 TRP A CA 1
ATOM 880 C C . TRP A 1 110 ? 31.257 -7.503 -35.329 1.00 92.12 110 TRP A C 1
ATOM 882 O O . TRP A 1 110 ? 31.186 -8.729 -35.249 1.00 92.12 110 TRP A O 1
ATOM 892 N N . LEU A 1 111 ? 31.044 -6.859 -36.481 1.00 90.94 111 LEU A N 1
ATOM 893 C CA . LEU A 1 111 ? 30.764 -7.558 -37.740 1.00 90.94 111 LEU A CA 1
ATOM 894 C C . LEU A 1 111 ? 31.959 -8.394 -38.218 1.00 90.94 111 LEU A C 1
ATOM 896 O O . LEU A 1 111 ? 31.774 -9.528 -38.662 1.00 90.94 111 LEU A O 1
ATOM 900 N N . ALA A 1 112 ? 33.180 -7.866 -38.109 1.00 89.81 112 ALA A N 1
ATOM 901 C CA . ALA A 1 112 ? 34.393 -8.601 -38.458 1.00 89.81 112 ALA A CA 1
ATOM 902 C C . ALA A 1 112 ? 34.621 -9.808 -37.528 1.00 89.81 112 ALA A C 1
ATOM 904 O O . ALA A 1 112 ? 34.995 -10.882 -38.002 1.00 89.81 112 ALA A O 1
ATOM 905 N N . GLU A 1 113 ? 34.356 -9.658 -36.225 1.00 89.19 113 GLU A N 1
ATOM 906 C CA . GLU A 1 113 ? 34.396 -10.751 -35.244 1.00 89.19 113 GLU A CA 1
ATOM 907 C C . GLU A 1 113 ? 33.402 -11.859 -35.626 1.00 89.19 113 GLU A C 1
ATOM 909 O O . GLU A 1 113 ? 33.788 -13.021 -35.764 1.00 89.19 113 GLU A O 1
ATOM 914 N N . ALA A 1 114 ? 32.146 -11.493 -35.896 1.00 88.06 114 ALA A N 1
ATOM 915 C CA . ALA A 1 114 ? 31.109 -12.432 -36.307 1.00 88.06 114 ALA A CA 1
ATOM 916 C C . ALA A 1 114 ? 31.448 -13.167 -37.612 1.00 88.06 114 ALA A C 1
ATOM 918 O O . ALA A 1 114 ? 31.288 -14.385 -37.697 1.00 88.06 114 ALA A O 1
ATOM 919 N N . ALA A 1 115 ? 31.964 -12.450 -38.615 1.00 87.81 115 ALA A N 1
ATOM 920 C CA . ALA A 1 115 ? 32.376 -13.040 -39.887 1.00 87.81 115 ALA A CA 1
ATOM 921 C C . ALA A 1 115 ? 33.534 -14.035 -39.713 1.00 87.81 115 ALA A C 1
ATOM 923 O O . ALA A 1 115 ? 33.575 -15.066 -40.384 1.00 87.81 115 ALA A O 1
ATOM 924 N N . LYS A 1 116 ? 34.462 -13.746 -38.793 1.00 86.75 116 LYS A N 1
ATOM 925 C CA . LYS A 1 116 ? 35.622 -14.596 -38.516 1.00 86.75 116 LYS A CA 1
ATOM 926 C C . LYS A 1 116 ? 35.239 -15.917 -37.841 1.00 86.75 116 LYS A C 1
ATOM 928 O O . LYS A 1 116 ? 35.813 -16.945 -38.190 1.00 86.75 116 LYS A O 1
ATOM 933 N N . TYR A 1 117 ? 34.307 -15.900 -36.885 1.00 83.06 117 TYR A N 1
ATOM 934 C CA . TYR A 1 117 ? 33.993 -17.076 -36.055 1.00 83.06 117 TYR A CA 1
ATOM 935 C C . TYR A 1 117 ? 32.666 -17.777 -36.405 1.00 83.06 117 TYR A C 1
ATOM 937 O O . TYR A 1 117 ? 32.462 -18.919 -35.998 1.00 83.06 117 TYR A O 1
ATOM 945 N N . GLY A 1 118 ? 31.769 -17.136 -37.163 1.00 73.56 118 GLY A N 1
ATOM 946 C CA . GLY A 1 118 ? 30.430 -17.651 -37.490 1.00 73.56 118 GLY A CA 1
ATOM 947 C C . GLY A 1 118 ? 30.315 -18.462 -38.785 1.00 73.56 118 GLY A C 1
ATOM 948 O O . GLY A 1 118 ? 29.256 -19.019 -39.053 1.00 73.56 118 GLY A O 1
ATOM 949 N N . GLY A 1 119 ? 31.375 -18.546 -39.596 1.00 59.34 119 GLY A N 1
ATOM 950 C CA . GLY A 1 119 ? 31.401 -19.383 -40.805 1.00 59.34 119 GLY A CA 1
ATOM 951 C C . GLY A 1 119 ? 30.593 -18.865 -42.010 1.00 59.34 119 GLY A C 1
ATOM 952 O O . GLY A 1 119 ? 30.538 -19.556 -43.024 1.00 59.34 119 GLY A O 1
ATOM 953 N N . GLY A 1 120 ? 29.999 -17.664 -41.944 1.00 60.72 120 GLY A N 1
ATOM 954 C CA . GLY A 1 120 ? 29.260 -17.031 -43.048 1.00 60.72 120 GLY A CA 1
ATOM 955 C C . GLY A 1 120 ? 28.575 -15.708 -42.662 1.00 60.72 120 GLY A C 1
ATOM 956 O O . GLY A 1 120 ? 28.540 -15.346 -41.487 1.00 60.72 120 GLY A O 1
ATOM 957 N N . GLN A 1 121 ? 28.035 -14.973 -43.648 1.00 71.94 121 GLN A N 1
ATOM 958 C CA . GLN A 1 121 ? 27.225 -13.764 -43.417 1.00 71.94 121 GLN A CA 1
ATOM 959 C C . GLN A 1 121 ? 25.763 -14.144 -43.143 1.00 71.94 121 GLN A C 1
ATOM 961 O O . GLN A 1 121 ? 25.111 -14.755 -43.987 1.00 71.94 121 GLN A O 1
ATOM 966 N N . PHE A 1 122 ? 25.240 -13.755 -41.982 1.00 82.38 122 PHE A N 1
ATOM 967 C CA . PHE A 1 122 ? 23.823 -13.864 -41.624 1.00 82.38 122 PHE A CA 1
ATOM 968 C C . PHE A 1 122 ? 23.156 -12.476 -41.645 1.00 82.38 122 PHE A C 1
ATOM 970 O O . PHE A 1 122 ? 23.845 -11.463 -41.473 1.00 82.38 122 PHE A O 1
ATOM 977 N N . PRO A 1 123 ? 21.826 -12.392 -41.854 1.00 84.38 123 PRO A N 1
ATOM 978 C CA . PRO A 1 123 ? 21.125 -11.115 -41.853 1.00 84.38 123 PRO A CA 1
ATOM 979 C C . PRO A 1 123 ? 21.247 -10.428 -40.490 1.00 84.38 123 PRO A C 1
ATOM 981 O O . PRO A 1 123 ? 21.052 -11.050 -39.441 1.00 84.38 123 PRO A O 1
ATOM 984 N N . CYS A 1 124 ? 21.558 -9.134 -40.518 1.00 89.75 124 CYS A N 1
ATOM 985 C CA . CYS A 1 124 ? 21.635 -8.301 -39.328 1.00 89.75 124 CYS A CA 1
ATOM 986 C C . CYS A 1 124 ? 20.636 -7.150 -39.389 1.00 89.75 124 CYS A C 1
ATOM 988 O O . CYS A 1 124 ? 20.300 -6.640 -40.459 1.00 89.75 124 CYS A O 1
ATOM 990 N N . VAL A 1 125 ? 20.235 -6.699 -38.207 1.00 85.25 125 VAL A N 1
ATOM 991 C CA . VAL A 1 125 ? 19.585 -5.405 -38.007 1.00 85.25 125 VAL A CA 1
ATOM 992 C C . VAL A 1 125 ? 20.499 -4.508 -37.183 1.00 85.25 125 VAL A C 1
ATOM 994 O O . VAL A 1 125 ? 21.200 -4.980 -36.286 1.00 85.25 125 VAL A O 1
ATOM 997 N N . VAL A 1 126 ? 20.494 -3.212 -37.478 1.00 91.81 126 VAL A N 1
ATOM 998 C CA . VAL A 1 126 ? 21.203 -2.195 -36.698 1.00 91.81 126 VAL A CA 1
ATOM 999 C C . VAL A 1 126 ? 20.222 -1.575 -35.714 1.00 91.81 126 VAL A C 1
ATOM 1001 O O . VAL A 1 126 ? 19.174 -1.071 -36.108 1.00 91.81 126 VAL A O 1
ATOM 1004 N N . CYS A 1 127 ? 20.568 -1.603 -34.433 1.00 89.88 127 CYS A N 1
ATOM 1005 C CA . CYS A 1 127 ? 19.726 -1.137 -33.344 1.00 89.88 127 CYS A CA 1
ATOM 1006 C C . CYS A 1 127 ? 20.421 -0.003 -32.581 1.00 89.88 127 CYS A C 1
ATOM 1008 O O . CYS A 1 127 ? 21.350 -0.229 -31.804 1.00 89.88 127 CYS A O 1
ATOM 1010 N N . ALA A 1 128 ? 19.953 1.225 -32.777 1.00 91.19 128 ALA A N 1
ATOM 1011 C CA . ALA A 1 128 ? 20.361 2.376 -31.985 1.00 91.19 128 ALA A CA 1
ATOM 1012 C C . ALA A 1 128 ? 19.574 2.378 -30.669 1.00 91.19 128 ALA A C 1
ATOM 1014 O O . ALA A 1 128 ? 18.353 2.505 -30.682 1.00 91.19 128 ALA A O 1
ATOM 1015 N N . ASN A 1 129 ? 20.243 2.192 -29.536 1.00 87.31 129 ASN A N 1
ATOM 1016 C CA . ASN A 1 129 ? 19.600 2.094 -28.229 1.00 87.31 129 ASN A CA 1
ATOM 1017 C C . ASN A 1 129 ? 19.833 3.351 -27.381 1.00 87.31 129 ASN A C 1
ATOM 1019 O O . ASN A 1 129 ? 20.774 4.114 -27.610 1.00 87.31 129 ASN A O 1
ATOM 1023 N N . LYS A 1 130 ? 18.989 3.521 -26.360 1.00 86.06 130 LYS A N 1
ATOM 1024 C CA . LYS A 1 130 ? 18.957 4.657 -25.428 1.00 86.06 130 LYS A CA 1
ATOM 1025 C C . LYS A 1 130 ? 18.623 5.987 -26.099 1.00 86.06 130 LYS A C 1
ATOM 1027 O O . LYS A 1 130 ? 19.202 7.017 -25.760 1.00 86.06 130 LYS A O 1
ATOM 1032 N N . VAL A 1 131 ? 17.690 5.975 -27.054 1.00 83.19 131 VAL A N 1
ATOM 1033 C CA . VAL A 1 131 ? 17.252 7.197 -27.761 1.00 83.19 131 VAL A CA 1
ATOM 1034 C C . VAL A 1 131 ? 16.605 8.253 -26.860 1.00 83.19 131 VAL A C 1
ATOM 1036 O O . VAL A 1 131 ? 16.461 9.401 -27.260 1.00 83.19 131 VAL A O 1
ATOM 1039 N N . ASP A 1 132 ? 16.292 7.881 -25.621 1.00 77.06 132 ASP A N 1
ATOM 1040 C CA . ASP A 1 132 ? 15.909 8.766 -24.520 1.00 77.06 132 ASP A CA 1
ATOM 1041 C C . ASP A 1 132 ? 17.067 9.618 -23.960 1.00 77.06 132 ASP A C 1
ATOM 1043 O O . ASP A 1 132 ? 16.829 10.526 -23.165 1.00 77.06 132 ASP A O 1
ATOM 1047 N N . LYS A 1 133 ? 18.318 9.358 -24.358 1.00 79.56 133 LYS A N 1
ATOM 1048 C CA . LYS A 1 133 ? 19.497 10.123 -23.931 1.00 79.56 133 LYS A CA 1
ATOM 1049 C C . LYS A 1 133 ? 19.929 11.158 -24.973 1.00 79.56 133 LYS A C 1
ATOM 1051 O O . LYS A 1 133 ? 19.701 10.963 -26.168 1.00 79.56 133 LYS A O 1
ATOM 1056 N N . PRO A 1 134 ? 20.639 12.228 -24.555 1.00 87.38 134 PRO A N 1
ATOM 1057 C CA . PRO A 1 134 ? 21.280 13.152 -25.483 1.00 87.38 134 PRO A CA 1
ATOM 1058 C C . PRO A 1 134 ? 22.172 12.405 -26.475 1.00 87.38 134 PRO A C 1
ATOM 1060 O O . PRO A 1 134 ? 23.051 11.628 -26.095 1.00 87.38 134 PRO A O 1
ATOM 1063 N N . ARG A 1 135 ? 21.915 12.631 -27.760 1.00 92.06 135 ARG A N 1
ATOM 1064 C CA . ARG A 1 135 ? 22.537 11.882 -28.847 1.00 92.06 135 ARG A CA 1
ATOM 1065 C C . ARG A 1 135 ? 23.861 12.515 -29.250 1.00 92.06 135 ARG A C 1
ATOM 1067 O O . ARG A 1 135 ? 23.932 13.721 -29.465 1.00 92.06 135 ARG A O 1
ATOM 1074 N N . VAL A 1 136 ? 24.879 11.681 -29.428 1.00 95.94 136 VAL A N 1
ATOM 1075 C CA . VAL A 1 136 ? 26.152 12.035 -30.075 1.00 95.94 136 VAL A CA 1
ATOM 1076 C C . VAL A 1 136 ? 26.194 11.490 -31.507 1.00 95.94 136 VAL A C 1
ATOM 1078 O O . VAL A 1 136 ? 26.823 12.088 -32.377 1.00 95.94 136 VAL A O 1
ATOM 1081 N N . VAL A 1 137 ? 25.477 10.394 -31.772 1.00 94.88 137 VAL A N 1
ATOM 1082 C CA . VAL A 1 137 ? 25.283 9.821 -33.111 1.00 94.88 137 VAL A CA 1
ATOM 1083 C C . VAL A 1 137 ? 23.855 10.102 -33.569 1.00 94.88 137 VAL A C 1
ATOM 1085 O O . VAL A 1 137 ? 22.890 9.725 -32.894 1.00 94.88 137 VAL A O 1
ATOM 1088 N N . ASN A 1 138 ? 23.713 10.783 -34.705 1.00 92.56 138 ASN A N 1
ATOM 1089 C CA . ASN A 1 138 ? 22.401 11.140 -35.241 1.00 92.56 138 ASN A CA 1
ATOM 1090 C C . ASN A 1 138 ? 21.769 9.974 -36.027 1.00 92.56 138 ASN A C 1
ATOM 1092 O O . ASN A 1 138 ? 22.439 9.025 -36.432 1.00 92.56 138 ASN A O 1
ATOM 1096 N N . GLU A 1 139 ? 20.456 10.048 -36.236 1.00 89.56 139 GLU A N 1
ATOM 1097 C CA . GLU A 1 139 ? 19.685 8.975 -36.879 1.00 89.56 139 GLU A CA 1
ATOM 1098 C C . GLU A 1 139 ? 20.093 8.762 -38.338 1.00 89.56 139 GLU A C 1
ATOM 1100 O O . GLU A 1 139 ? 20.180 7.628 -38.805 1.00 89.56 139 GLU A O 1
ATOM 1105 N N . ALA A 1 140 ? 20.361 9.849 -39.066 1.00 92.00 140 ALA A N 1
ATOM 1106 C CA . ALA A 1 140 ? 20.735 9.792 -40.474 1.00 92.00 140 ALA A CA 1
ATOM 1107 C C . ALA A 1 140 ? 22.039 9.006 -40.678 1.00 92.00 140 ALA A C 1
ATOM 1109 O O . ALA A 1 140 ? 22.146 8.221 -41.617 1.00 92.00 140 ALA A O 1
ATOM 1110 N N . GLU A 1 141 ? 22.995 9.172 -39.768 1.00 95.88 141 GLU A N 1
ATOM 1111 C CA . GLU A 1 141 ? 24.264 8.451 -39.748 1.00 95.88 141 GLU A CA 1
ATOM 1112 C C . GLU A 1 141 ? 24.059 6.951 -39.490 1.00 95.88 141 GLU A C 1
ATOM 1114 O O . GLU A 1 141 ? 24.575 6.118 -40.238 1.00 95.88 141 GLU A O 1
ATOM 1119 N N . GLY A 1 142 ? 23.225 6.594 -38.506 1.00 93.69 142 GLY A N 1
ATOM 1120 C CA . GLY A 1 142 ? 22.859 5.200 -38.233 1.00 93.69 142 GLY A CA 1
ATOM 1121 C C . GLY A 1 142 ? 22.130 4.529 -39.405 1.00 93.69 142 GLY A C 1
ATOM 1122 O O . GLY A 1 142 ? 22.482 3.418 -39.810 1.00 93.69 142 GLY A O 1
ATOM 1123 N N . LYS A 1 143 ? 21.170 5.232 -40.021 1.00 90.81 143 LYS A N 1
ATOM 1124 C CA . LYS A 1 143 ? 20.462 4.773 -41.228 1.00 90.81 143 LYS A CA 1
ATOM 1125 C C . LYS A 1 143 ? 21.399 4.605 -42.418 1.00 90.81 143 LYS A C 1
ATOM 1127 O O . LYS A 1 143 ? 21.267 3.632 -43.158 1.00 90.81 143 LYS A O 1
ATOM 1132 N N . ALA A 1 144 ? 22.339 5.529 -42.614 1.00 96.50 144 ALA A N 1
ATOM 1133 C CA . ALA A 1 144 ? 23.328 5.434 -43.682 1.00 96.50 144 ALA A CA 1
ATOM 1134 C C . ALA A 1 144 ? 24.237 4.211 -43.492 1.00 96.50 144 ALA A C 1
ATOM 1136 O O . ALA A 1 144 ? 24.455 3.466 -44.449 1.00 96.50 144 ALA A O 1
ATOM 1137 N N . PHE A 1 145 ? 24.695 3.959 -42.260 1.00 96.25 145 PHE A N 1
ATOM 1138 C CA . PHE A 1 145 ? 25.496 2.781 -41.920 1.00 96.25 145 PHE A CA 1
ATOM 1139 C C . PHE A 1 145 ? 24.759 1.469 -42.226 1.00 96.25 145 PHE A C 1
ATOM 1141 O O . PHE A 1 145 ? 25.326 0.589 -42.881 1.00 96.25 145 PHE A O 1
ATOM 1148 N N . ALA A 1 146 ? 23.496 1.359 -41.799 1.00 92.25 146 ALA A N 1
ATOM 1149 C CA . ALA A 1 146 ? 22.660 0.182 -42.038 1.00 92.25 146 ALA A CA 1
ATOM 1150 C C . ALA A 1 146 ? 22.389 -0.025 -43.537 1.00 92.25 146 ALA A C 1
ATOM 1152 O O . ALA A 1 146 ? 22.638 -1.104 -44.078 1.00 92.25 146 ALA A O 1
ATOM 1153 N N . LYS A 1 147 ? 21.985 1.043 -44.242 1.00 93.19 147 LYS A N 1
ATOM 1154 C CA . LYS A 1 147 ? 21.696 1.020 -45.682 1.00 93.19 147 LYS A CA 1
ATOM 1155 C C . LYS A 1 147 ? 22.906 0.594 -46.513 1.00 93.19 147 LYS A C 1
ATOM 1157 O O . LYS A 1 147 ? 22.743 -0.191 -47.442 1.00 93.19 147 LYS A O 1
ATOM 1162 N N . ALA A 1 148 ? 24.107 1.069 -46.177 1.00 95.25 148 ALA A N 1
ATOM 1163 C CA . ALA A 1 148 ? 25.340 0.707 -46.882 1.00 95.25 148 ALA A CA 1
ATOM 1164 C C . ALA A 1 148 ? 25.661 -0.799 -46.819 1.00 95.25 148 ALA A C 1
ATOM 1166 O O . ALA A 1 148 ? 26.414 -1.296 -47.652 1.00 95.25 148 ALA A O 1
ATOM 1167 N N . ARG A 1 149 ? 25.086 -1.522 -45.850 1.00 92.06 149 ARG A N 1
ATOM 1168 C CA . ARG A 1 149 ? 25.287 -2.962 -45.625 1.00 92.06 149 ARG A CA 1
ATOM 1169 C C . ARG A 1 149 ? 24.034 -3.797 -45.913 1.00 92.06 149 ARG A C 1
ATOM 1171 O O . ARG A 1 149 ? 24.050 -5.002 -45.701 1.00 92.06 149 ARG A O 1
ATOM 1178 N N . GLY A 1 150 ? 22.957 -3.173 -46.398 1.00 90.31 150 GLY A N 1
ATOM 1179 C CA . GLY A 1 150 ? 21.682 -3.851 -46.647 1.00 90.31 150 GLY A CA 1
ATOM 1180 C C . GLY A 1 150 ? 20.955 -4.300 -45.375 1.00 90.31 150 GLY A C 1
ATOM 1181 O O . GLY A 1 150 ? 20.152 -5.226 -45.436 1.00 90.31 150 GLY A O 1
ATOM 1182 N N . PHE A 1 151 ? 21.239 -3.675 -44.231 1.00 91.50 151 PHE A N 1
ATOM 1183 C CA . PHE A 1 151 ? 20.588 -3.968 -42.955 1.00 91.50 151 PHE A CA 1
ATOM 1184 C C . PHE A 1 151 ? 19.411 -3.027 -42.704 1.00 91.50 151 PHE A C 1
ATOM 1186 O O . PHE A 1 151 ? 19.423 -1.863 -43.113 1.00 91.50 151 PHE A O 1
ATOM 1193 N N . GLU A 1 152 ? 18.410 -3.519 -41.978 1.00 82.94 152 GLU A N 1
ATOM 1194 C CA . GLU A 1 152 ? 17.348 -2.671 -41.439 1.00 82.94 152 GLU A CA 1
ATOM 1195 C C . GLU A 1 152 ? 17.852 -1.878 -40.228 1.00 82.94 152 GLU A C 1
ATOM 1197 O O . GLU A 1 152 ? 18.752 -2.317 -39.508 1.00 82.94 152 GLU A O 1
ATOM 1202 N N . TYR A 1 153 ? 17.274 -0.697 -40.011 1.00 88.88 153 TYR A N 1
ATOM 1203 C CA . TYR A 1 153 ? 17.647 0.207 -38.928 1.00 88.88 153 TYR A CA 1
ATOM 1204 C C . TYR A 1 153 ? 16.469 0.430 -37.986 1.00 88.88 153 TYR A C 1
ATOM 1206 O O . TYR A 1 153 ? 15.385 0.813 -38.425 1.00 88.88 153 TYR A O 1
ATOM 1214 N N . PHE A 1 154 ? 16.720 0.259 -36.692 1.00 77.81 154 PHE A N 1
ATOM 1215 C CA . PHE A 1 154 ? 15.752 0.471 -35.626 1.00 77.81 154 PHE A CA 1
ATOM 1216 C C . PHE A 1 154 ? 16.321 1.410 -34.566 1.00 77.81 154 PHE A C 1
ATOM 1218 O O . PHE A 1 154 ? 17.494 1.321 -34.198 1.00 77.81 154 PHE A O 1
ATOM 1225 N N . GLU A 1 155 ? 15.463 2.273 -34.032 1.00 80.88 155 GLU A N 1
ATOM 1226 C CA . GLU A 1 155 ? 15.733 3.035 -32.817 1.00 80.88 155 GLU A CA 1
ATOM 1227 C C . GLU A 1 155 ? 14.952 2.427 -31.654 1.00 80.88 155 GLU A C 1
ATOM 1229 O O . GLU A 1 155 ? 13.787 2.053 -31.786 1.00 80.88 155 GLU A O 1
ATOM 1234 N N . THR A 1 156 ? 15.605 2.309 -30.505 1.00 69.31 156 THR A N 1
ATOM 1235 C CA . THR A 1 156 ? 15.037 1.707 -29.304 1.00 69.31 156 THR A CA 1
ATOM 1236 C C . THR A 1 156 ? 15.414 2.520 -28.076 1.00 69.31 156 THR A C 1
ATOM 1238 O O . THR A 1 156 ? 16.487 3.117 -27.972 1.00 69.31 156 THR A O 1
ATOM 1241 N N . SER A 1 157 ? 14.515 2.528 -27.106 1.00 71.00 157 SER A N 1
ATOM 1242 C CA . SER A 1 157 ? 14.834 2.889 -25.738 1.00 71.00 157 SER A CA 1
ATOM 1243 C C . SER A 1 157 ? 14.287 1.784 -24.861 1.00 71.00 157 SER A C 1
ATOM 1245 O O . SER A 1 157 ? 13.076 1.597 -24.753 1.00 71.00 157 SER A O 1
ATOM 1247 N N . ALA A 1 158 ? 15.188 1.019 -24.258 1.00 56.34 158 ALA A N 1
ATOM 1248 C CA . ALA A 1 158 ? 14.781 0.002 -23.307 1.00 56.34 158 ALA A CA 1
ATOM 1249 C C . ALA A 1 158 ? 14.117 0.638 -22.058 1.00 56.34 158 ALA A C 1
ATOM 1251 O O . ALA A 1 158 ? 13.226 0.020 -21.484 1.00 56.34 158 ALA A O 1
ATOM 1252 N N . SER A 1 159 ? 14.474 1.888 -21.706 1.00 48.47 159 SER A N 1
ATOM 1253 C CA . SER A 1 159 ? 13.957 2.638 -20.548 1.00 48.47 159 SER A CA 1
ATOM 1254 C C . SER A 1 159 ? 12.569 3.238 -20.733 1.00 48.47 159 SER A C 1
ATOM 1256 O O . SER A 1 159 ? 11.788 3.216 -19.786 1.00 48.47 159 SER A O 1
ATOM 1258 N N . THR A 1 160 ? 12.237 3.765 -21.913 1.00 43.44 160 THR A N 1
ATOM 1259 C CA . THR A 1 160 ? 10.919 4.381 -22.156 1.00 43.44 160 THR A CA 1
ATOM 1260 C C . THR A 1 160 ? 9.968 3.484 -22.925 1.00 43.44 160 THR A C 1
ATOM 1262 O O . THR A 1 160 ? 8.768 3.738 -22.878 1.00 43.44 160 THR A O 1
ATOM 1265 N N . GLY A 1 161 ? 10.501 2.460 -23.610 1.00 47.50 161 GLY A N 1
ATOM 1266 C CA . GLY A 1 161 ? 9.788 1.494 -24.437 1.00 47.50 161 GLY A CA 1
ATOM 1267 C C . GLY A 1 161 ? 8.488 2.044 -24.987 1.00 47.50 161 GLY A C 1
ATOM 1268 O O . GLY A 1 161 ? 7.460 1.629 -24.477 1.00 47.50 161 GLY A O 1
ATOM 1269 N N . THR A 1 162 ? 8.533 2.983 -25.943 1.00 41.78 162 THR A N 1
ATOM 1270 C CA . THR A 1 162 ? 7.353 3.523 -26.647 1.00 41.78 162 THR A CA 1
ATOM 1271 C C . THR A 1 162 ? 6.304 2.412 -26.804 1.00 41.78 162 THR A C 1
ATOM 1273 O O . THR A 1 162 ? 6.482 1.533 -27.640 1.00 41.78 162 THR A O 1
ATOM 1276 N N . SER A 1 163 ? 5.234 2.295 -26.009 1.00 39.47 163 SER A N 1
ATOM 1277 C CA . SER A 1 163 ? 4.549 3.131 -25.002 1.00 39.47 163 SER A CA 1
ATOM 1278 C C . SER A 1 163 ? 4.931 2.934 -23.508 1.00 39.47 163 SER A C 1
ATOM 1280 O O . SER A 1 163 ? 4.822 1.824 -22.982 1.00 39.47 163 SER A O 1
ATOM 1282 N N . GLY A 1 164 ? 5.261 4.012 -22.782 1.00 44.56 164 GLY A N 1
ATOM 1283 C CA . GLY A 1 164 ? 5.602 3.973 -21.348 1.00 44.56 164 GLY A CA 1
ATOM 1284 C C . GLY A 1 164 ? 4.463 4.372 -20.394 1.00 44.56 164 GLY A C 1
ATOM 1285 O O . GLY A 1 164 ? 3.772 5.360 -20.630 1.00 44.56 164 GLY A O 1
ATOM 1286 N N . GLU A 1 165 ? 4.333 3.639 -19.284 1.00 45.19 165 GLU A N 1
ATOM 1287 C CA . GLU A 1 165 ? 3.647 4.067 -18.052 1.00 45.19 165 GLU A CA 1
ATOM 1288 C C . GLU A 1 165 ? 4.694 4.590 -17.047 1.00 45.19 165 GLU A C 1
ATOM 1290 O O . GLU A 1 165 ? 5.819 4.087 -16.995 1.00 45.19 165 GLU A O 1
ATOM 1295 N N . ALA A 1 166 ? 4.349 5.607 -16.253 1.00 51.69 166 ALA A N 1
ATOM 1296 C CA . ALA A 1 166 ? 5.229 6.155 -15.217 1.00 51.69 166 ALA A CA 1
ATOM 1297 C C . ALA A 1 166 ? 5.376 5.201 -14.005 1.00 51.69 166 ALA A C 1
ATOM 1299 O O . ALA A 1 166 ? 4.506 4.372 -13.744 1.00 51.69 166 ALA A O 1
ATOM 1300 N N . VAL A 1 167 ? 6.479 5.314 -13.249 1.00 59.97 167 VAL A N 1
ATOM 1301 C CA . VAL A 1 167 ? 6.803 4.451 -12.086 1.00 59.97 167 VAL A CA 1
ATOM 1302 C C . VAL A 1 167 ? 7.283 5.268 -10.881 1.00 59.97 167 VAL A C 1
ATOM 1304 O O . VAL A 1 167 ? 7.766 6.389 -11.044 1.00 59.97 167 VAL A O 1
ATOM 1307 N N . ALA A 1 168 ? 7.186 4.705 -9.673 1.00 64.81 168 ALA A N 1
ATOM 1308 C CA . ALA A 1 168 ? 7.699 5.301 -8.435 1.00 64.81 168 ALA A CA 1
ATOM 1309 C C . ALA A 1 168 ? 8.949 4.550 -7.939 1.00 64.81 168 ALA A C 1
ATOM 1311 O O . ALA A 1 168 ? 8.956 3.323 -7.906 1.00 64.81 168 ALA A O 1
ATOM 1312 N N . ILE A 1 169 ? 10.011 5.261 -7.535 1.00 62.62 169 ILE A N 1
ATOM 1313 C CA . ILE A 1 169 ? 11.278 4.650 -7.084 1.00 62.62 169 ILE A CA 1
ATOM 1314 C C . ILE A 1 169 ? 11.595 5.089 -5.652 1.00 62.62 169 ILE A C 1
ATOM 1316 O O . ILE A 1 169 ? 11.731 6.281 -5.375 1.00 62.62 169 ILE A O 1
ATOM 1320 N N . LYS A 1 170 ? 11.763 4.118 -4.748 1.00 69.06 170 LYS A N 1
ATOM 1321 C CA . LYS A 1 170 ? 12.184 4.322 -3.354 1.00 69.06 170 LYS A CA 1
ATOM 1322 C C . LYS A 1 170 ? 13.659 3.954 -3.205 1.00 69.06 170 LYS A C 1
ATOM 1324 O O . LYS A 1 170 ? 14.037 2.810 -3.449 1.00 69.06 170 LYS A O 1
ATOM 1329 N N . MET A 1 171 ? 14.494 4.917 -2.813 1.00 66.81 171 MET A N 1
ATOM 1330 C CA . MET A 1 171 ? 15.946 4.726 -2.695 1.00 66.81 171 MET A CA 1
ATOM 1331 C C . MET A 1 171 ? 16.373 4.536 -1.234 1.00 66.81 171 MET A C 1
ATOM 1333 O O . MET A 1 171 ? 16.091 5.377 -0.382 1.00 66.81 171 MET A O 1
ATOM 1337 N N . PHE A 1 172 ? 17.134 3.482 -0.961 1.00 64.44 172 PHE A N 1
ATOM 1338 C CA . PHE A 1 172 ? 17.722 3.158 0.335 1.00 64.44 172 PHE A CA 1
ATOM 1339 C C . PHE A 1 172 ? 19.234 3.327 0.263 1.00 64.44 172 PHE A C 1
ATOM 1341 O O . PHE A 1 172 ? 19.902 2.715 -0.571 1.00 64.44 172 PHE A O 1
ATOM 1348 N N . LYS A 1 173 ? 19.793 4.152 1.148 1.00 62.22 173 LYS A N 1
ATOM 1349 C CA . LYS A 1 173 ? 21.244 4.342 1.249 1.00 62.22 173 LYS A CA 1
ATOM 1350 C C . LYS A 1 173 ? 21.871 3.206 2.053 1.00 62.22 173 LYS A C 1
ATOM 1352 O O . LYS A 1 173 ? 21.263 2.691 2.987 1.00 62.22 173 LYS A O 1
ATOM 1357 N N . ARG A 1 174 ? 23.109 2.846 1.722 1.00 59.00 174 ARG A N 1
ATOM 1358 C CA . ARG A 1 174 ? 23.903 1.909 2.523 1.00 59.00 174 ARG A CA 1
ATOM 1359 C C . ARG A 1 174 ? 24.133 2.470 3.935 1.00 59.00 174 ARG A C 1
ATOM 1361 O O . ARG A 1 174 ? 24.427 3.658 4.088 1.00 59.00 174 ARG A O 1
ATOM 1368 N N . GLY A 1 175 ? 23.981 1.628 4.959 1.00 54.78 175 GLY A N 1
ATOM 1369 C CA . GLY A 1 175 ? 24.254 2.004 6.349 1.00 54.78 175 GLY A CA 1
ATOM 1370 C C . GLY A 1 175 ? 25.725 2.383 6.566 1.00 54.78 175 GLY A C 1
ATOM 1371 O O . GLY A 1 175 ? 26.606 1.959 5.815 1.00 54.78 175 GLY A O 1
ATOM 1372 N N . LYS A 1 176 ? 26.010 3.195 7.593 1.00 43.50 176 LYS A N 1
ATOM 1373 C CA . LYS A 1 176 ? 27.393 3.468 8.019 1.00 43.50 176 LYS A CA 1
ATOM 1374 C C . LYS A 1 176 ? 27.932 2.246 8.777 1.00 43.50 176 LYS A C 1
ATOM 1376 O O . LYS A 1 176 ? 27.293 1.821 9.727 1.00 43.50 176 LYS A O 1
ATOM 1381 N N . PHE A 1 177 ? 29.133 1.797 8.392 1.00 36.75 177 PHE A N 1
ATOM 1382 C CA . PHE A 1 177 ? 29.920 0.658 8.910 1.00 36.75 177 PHE A CA 1
ATOM 1383 C C . PHE A 1 177 ? 29.502 -0.740 8.425 1.00 36.75 177 PHE A C 1
ATOM 1385 O O . PHE A 1 177 ? 28.375 -1.145 8.644 1.00 36.75 177 PHE A O 1
ATOM 1392 N N . ASN A 1 178 ? 30.455 -1.443 7.783 1.00 42.19 178 ASN A N 1
ATOM 1393 C CA . ASN A 1 178 ? 30.679 -2.896 7.579 1.00 42.19 178 ASN A CA 1
ATOM 1394 C C . ASN A 1 178 ? 29.532 -3.948 7.575 1.00 42.19 178 ASN A C 1
ATOM 1396 O O . ASN A 1 178 ? 29.839 -5.131 7.469 1.00 42.19 178 ASN A O 1
ATOM 1400 N N . GLU A 1 179 ? 28.248 -3.592 7.597 1.00 43.53 179 GLU A N 1
ATOM 1401 C CA . GLU A 1 179 ? 27.119 -4.533 7.734 1.00 43.53 179 GLU A CA 1
ATOM 1402 C C . GLU A 1 179 ? 26.341 -4.805 6.429 1.00 43.53 179 GLU A C 1
ATOM 1404 O O . GLU A 1 179 ? 25.348 -5.526 6.432 1.00 43.53 179 GLU A O 1
ATOM 1409 N N . GLY A 1 180 ? 26.798 -4.307 5.275 1.00 50.47 180 GLY A N 1
ATOM 1410 C CA . GLY A 1 180 ? 26.138 -4.575 3.987 1.00 50.47 180 GLY A CA 1
ATOM 1411 C C . GLY A 1 180 ? 24.991 -3.606 3.667 1.00 50.47 180 GLY A C 1
ATOM 1412 O O . GLY A 1 180 ? 25.119 -2.405 3.907 1.00 50.47 180 GLY A O 1
ATOM 1413 N N . PHE A 1 181 ? 23.928 -4.092 3.016 1.00 51.88 181 PHE A N 1
ATOM 1414 C CA . PHE A 1 181 ? 22.748 -3.292 2.646 1.00 51.88 181 PHE A CA 1
ATOM 1415 C C . PHE A 1 181 ? 21.783 -3.130 3.828 1.00 51.88 181 PHE A C 1
ATOM 1417 O O . PHE A 1 181 ? 21.734 -3.987 4.706 1.00 51.88 181 PHE A O 1
ATOM 1424 N N . ASP A 1 182 ? 20.978 -2.060 3.830 1.00 56.72 182 ASP A N 1
ATOM 1425 C CA . ASP A 1 182 ? 19.914 -1.874 4.823 1.00 56.72 182 ASP A CA 1
ATOM 1426 C C . ASP A 1 182 ? 18.945 -3.073 4.787 1.00 56.72 182 ASP A C 1
ATOM 1428 O O . ASP A 1 182 ? 18.294 -3.339 3.770 1.00 56.72 182 ASP A O 1
ATOM 1432 N N . PHE A 1 183 ? 18.849 -3.807 5.902 1.00 59.06 183 PHE A N 1
ATOM 1433 C CA . PHE A 1 183 ? 17.950 -4.956 6.064 1.00 59.06 183 PHE A CA 1
ATOM 1434 C C . PHE A 1 183 ? 16.486 -4.612 5.766 1.00 59.06 183 PHE A C 1
ATOM 1436 O O . PHE A 1 183 ? 15.704 -5.504 5.426 1.00 59.06 183 PHE A O 1
ATOM 1443 N N . THR A 1 184 ? 16.118 -3.336 5.879 1.00 59.19 184 THR A N 1
ATOM 1444 C CA . THR A 1 184 ? 14.798 -2.807 5.534 1.00 59.19 184 THR A CA 1
ATOM 1445 C C . THR A 1 184 ? 14.502 -2.978 4.045 1.00 59.19 184 THR A C 1
ATOM 1447 O O . THR A 1 184 ? 13.453 -3.513 3.693 1.00 59.19 184 THR A O 1
ATOM 1450 N N . ALA A 1 185 ? 15.456 -2.634 3.174 1.00 58.25 185 ALA A N 1
ATOM 1451 C CA . ALA A 1 185 ? 15.292 -2.709 1.722 1.00 58.25 185 ALA A CA 1
ATOM 1452 C C . ALA A 1 185 ? 15.154 -4.161 1.240 1.00 58.25 185 ALA A C 1
ATOM 1454 O O . ALA A 1 185 ? 14.245 -4.496 0.485 1.00 58.25 185 ALA A O 1
ATOM 1455 N N . VAL A 1 186 ? 16.020 -5.052 1.735 1.00 61.56 186 VAL A N 1
ATOM 1456 C CA . VAL A 1 186 ? 15.977 -6.487 1.398 1.00 61.56 186 VAL A CA 1
ATOM 1457 C C . VAL A 1 186 ? 14.671 -7.125 1.877 1.00 61.56 186 VAL A C 1
ATOM 1459 O O . VAL A 1 186 ? 14.100 -7.972 1.190 1.00 61.56 186 VAL A O 1
ATOM 1462 N N . ARG A 1 187 ? 14.174 -6.720 3.052 1.00 63.12 187 ARG A N 1
ATOM 1463 C CA . ARG A 1 187 ? 12.897 -7.208 3.578 1.00 63.12 187 ARG A CA 1
ATOM 1464 C C . ARG A 1 187 ? 11.715 -6.722 2.746 1.00 63.12 187 ARG A C 1
ATOM 1466 O O . ARG A 1 187 ? 10.850 -7.539 2.455 1.00 63.12 187 ARG A O 1
ATOM 1473 N N . GLU A 1 188 ? 11.678 -5.443 2.383 1.00 64.69 188 GLU A N 1
ATOM 1474 C CA . GLU A 1 188 ? 10.600 -4.862 1.573 1.00 64.69 188 GLU A CA 1
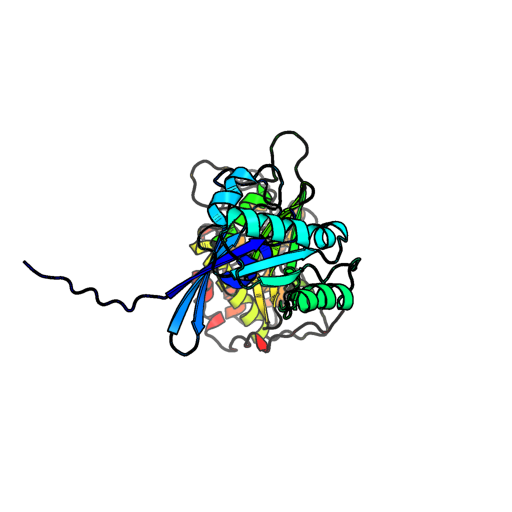ATOM 1475 C C . GLU A 1 188 ? 10.485 -5.584 0.223 1.00 64.69 188 GLU A C 1
ATOM 1477 O O . GLU A 1 188 ? 9.406 -6.068 -0.115 1.00 64.69 188 GLU A O 1
ATOM 1482 N N . VAL A 1 189 ? 11.616 -5.807 -0.460 1.00 65.19 189 VAL A N 1
ATOM 1483 C CA . VAL A 1 189 ? 11.671 -6.600 -1.701 1.00 65.19 189 VAL A CA 1
ATOM 1484 C C . VAL A 1 189 ? 11.175 -8.029 -1.470 1.00 65.19 189 VAL A C 1
ATOM 1486 O O . VAL A 1 189 ? 10.289 -8.498 -2.183 1.00 65.19 189 VAL A O 1
ATOM 1489 N N . LYS A 1 190 ? 11.696 -8.729 -0.452 1.00 66.75 190 LYS A N 1
ATOM 1490 C CA . LYS A 1 190 ? 11.338 -10.132 -0.194 1.00 66.75 190 LYS A CA 1
ATOM 1491 C C . LYS A 1 190 ? 9.856 -10.312 0.143 1.00 66.75 190 LYS A C 1
ATOM 1493 O O . LYS A 1 190 ? 9.239 -11.237 -0.368 1.00 66.75 190 LYS A O 1
ATOM 1498 N N . LEU A 1 191 ? 9.296 -9.448 0.992 1.00 67.62 191 LEU A N 1
ATOM 1499 C CA . LEU A 1 191 ? 7.887 -9.520 1.386 1.00 67.62 191 LEU A CA 1
ATOM 1500 C C . LEU A 1 191 ? 6.957 -9.220 0.210 1.00 67.62 191 LEU A C 1
ATOM 1502 O O . LEU A 1 191 ? 5.948 -9.892 0.050 1.00 67.62 191 LEU A O 1
ATOM 1506 N N . GLN A 1 192 ? 7.290 -8.235 -0.622 1.00 69.81 192 GLN A N 1
ATOM 1507 C CA . GLN A 1 192 ? 6.407 -7.813 -1.710 1.00 69.81 192 GLN A CA 1
ATOM 1508 C C . GLN A 1 192 ? 6.517 -8.660 -2.975 1.00 69.81 192 GLN A C 1
ATOM 1510 O O . GLN A 1 192 ? 5.573 -8.671 -3.759 1.00 69.81 192 GLN A O 1
ATOM 1515 N N . THR A 1 193 ? 7.619 -9.390 -3.182 1.00 65.69 193 THR A N 1
ATOM 1516 C CA . THR A 1 193 ? 7.768 -10.269 -4.359 1.00 65.69 193 THR A CA 1
ATOM 1517 C C . THR A 1 193 ? 6.665 -11.338 -4.413 1.00 65.69 193 THR A C 1
ATOM 1519 O O . THR A 1 193 ? 6.239 -11.740 -5.496 1.00 65.69 193 THR A O 1
ATOM 1522 N N . GLU A 1 194 ? 6.169 -11.769 -3.250 1.00 70.50 194 GLU A N 1
ATOM 1523 C CA . GLU A 1 194 ? 5.139 -12.808 -3.117 1.00 70.50 194 GLU A CA 1
ATOM 1524 C C . GLU A 1 194 ? 3.715 -12.238 -2.968 1.00 70.50 194 GLU A C 1
ATOM 1526 O O . GLU A 1 194 ? 2.741 -12.982 -3.072 1.00 70.50 194 GLU A O 1
ATOM 1531 N N . LEU A 1 195 ? 3.564 -10.921 -2.782 1.00 78.00 195 LEU A N 1
ATOM 1532 C CA . LEU A 1 195 ? 2.267 -10.275 -2.584 1.00 78.00 195 LEU A CA 1
ATOM 1533 C C . LEU A 1 195 ? 1.670 -9.806 -3.913 1.00 78.00 195 LEU A C 1
ATOM 1535 O O . LEU A 1 195 ? 2.187 -8.906 -4.574 1.00 78.00 195 LEU A O 1
ATOM 1539 N N . ARG A 1 196 ? 0.528 -10.385 -4.295 1.00 83.38 196 ARG A N 1
ATOM 1540 C CA . ARG A 1 196 ? -0.252 -9.953 -5.464 1.00 83.38 196 ARG A CA 1
ATOM 1541 C C . ARG A 1 196 ? -1.713 -9.781 -5.082 1.00 83.38 196 ARG A C 1
ATOM 1543 O O . ARG A 1 196 ? -2.446 -10.757 -4.950 1.00 83.38 196 ARG A O 1
ATOM 1550 N N . HIS A 1 197 ? -2.140 -8.530 -4.943 1.00 92.88 197 HIS A N 1
ATOM 1551 C CA . HIS A 1 197 ? -3.512 -8.196 -4.582 1.00 92.88 197 HIS A CA 1
ATOM 1552 C C . HIS A 1 197 ? -3.914 -6.819 -5.141 1.00 92.88 197 HIS A C 1
ATOM 1554 O O . HIS A 1 197 ? -3.084 -5.912 -5.118 1.00 92.88 197 HIS A O 1
ATOM 1560 N N . PRO A 1 198 ? -5.171 -6.608 -5.589 1.00 92.62 198 PRO A N 1
ATOM 1561 C CA . PRO A 1 198 ? -5.630 -5.316 -6.112 1.00 92.62 198 PRO A CA 1
ATOM 1562 C C . PRO A 1 198 ? -5.467 -4.142 -5.142 1.00 92.62 198 PRO A C 1
ATOM 1564 O O . PRO A 1 198 ? -5.287 -3.016 -5.585 1.00 92.62 198 PRO A O 1
ATOM 1567 N N . ASN A 1 199 ? -5.506 -4.407 -3.832 1.00 96.19 199 ASN A N 1
ATOM 1568 C CA . ASN A 1 199 ? -5.352 -3.399 -2.778 1.00 96.19 199 ASN A CA 1
ATOM 1569 C C . ASN A 1 199 ? -3.967 -3.400 -2.106 1.00 96.19 199 ASN A C 1
ATOM 1571 O O . ASN A 1 199 ? -3.842 -2.954 -0.970 1.00 96.19 199 ASN A O 1
ATOM 1575 N N . ILE A 1 200 ? -2.924 -3.904 -2.769 1.00 93.38 200 ILE A N 1
ATOM 1576 C CA . ILE A 1 200 ? -1.523 -3.829 -2.315 1.00 93.38 200 ILE A CA 1
ATOM 1577 C C . ILE A 1 200 ? -0.678 -3.273 -3.461 1.00 93.38 200 ILE A C 1
ATOM 1579 O O . ILE A 1 200 ? -0.907 -3.634 -4.615 1.00 93.38 200 ILE A O 1
ATOM 1583 N N . THR A 1 201 ? 0.279 -2.390 -3.166 1.00 87.69 201 THR A N 1
ATOM 1584 C CA . THR A 1 201 ? 1.173 -1.853 -4.196 1.00 87.69 201 THR A CA 1
ATOM 1585 C C . THR A 1 201 ? 2.005 -2.951 -4.841 1.00 87.69 201 THR A C 1
ATOM 1587 O O . THR A 1 201 ? 2.606 -3.797 -4.176 1.00 87.69 201 THR A O 1
ATOM 1590 N N . ARG A 1 202 ? 2.072 -2.922 -6.170 1.00 81.06 202 ARG A N 1
ATOM 1591 C CA . ARG A 1 202 ? 2.863 -3.866 -6.948 1.00 81.06 202 ARG A CA 1
ATOM 1592 C C . ARG A 1 202 ? 4.324 -3.433 -6.994 1.00 81.06 202 ARG A C 1
ATOM 1594 O O . ARG A 1 202 ? 4.649 -2.383 -7.553 1.00 81.06 202 ARG A O 1
ATOM 1601 N N . LEU A 1 203 ? 5.195 -4.291 -6.471 1.00 73.12 203 LEU A N 1
ATOM 1602 C CA . LEU A 1 203 ? 6.627 -4.251 -6.743 1.00 73.12 203 LEU A CA 1
ATOM 1603 C C . LEU A 1 203 ? 6.863 -4.603 -8.220 1.00 73.12 203 LEU A C 1
ATOM 1605 O O . LEU A 1 203 ? 6.412 -5.648 -8.694 1.00 73.12 203 LEU A O 1
ATOM 1609 N N . LEU A 1 204 ? 7.536 -3.716 -8.947 1.00 65.06 204 LEU A N 1
ATOM 1610 C CA . LEU A 1 204 ? 7.874 -3.896 -10.359 1.00 65.06 204 LEU A CA 1
ATOM 1611 C C . LEU A 1 204 ? 9.298 -4.418 -10.536 1.00 65.06 204 LEU A C 1
ATOM 1613 O O . LEU A 1 204 ? 9.515 -5.302 -11.359 1.00 65.06 204 LEU A O 1
ATOM 1617 N N . ASP A 1 205 ? 10.250 -3.860 -9.785 1.00 61.28 205 ASP A N 1
ATOM 1618 C CA . ASP A 1 205 ? 11.674 -4.196 -9.875 1.00 61.28 205 ASP A CA 1
ATOM 1619 C C . ASP A 1 205 ? 12.421 -3.769 -8.597 1.00 61.28 205 ASP A C 1
ATOM 1621 O O . ASP A 1 205 ? 11.920 -2.969 -7.804 1.00 61.28 205 ASP A O 1
ATOM 1625 N N . ALA A 1 206 ? 13.637 -4.269 -8.395 1.00 56.81 206 ALA A N 1
ATOM 1626 C CA . ALA A 1 206 ? 14.556 -3.786 -7.372 1.00 56.81 206 ALA A CA 1
ATOM 1627 C C . ALA A 1 206 ? 16.006 -3.890 -7.857 1.00 56.81 206 ALA A C 1
ATOM 1629 O O . ALA A 1 206 ? 16.456 -4.949 -8.290 1.00 56.81 206 ALA A O 1
ATOM 1630 N N . PHE A 1 207 ? 16.765 -2.800 -7.751 1.00 57.38 207 PHE A N 1
ATOM 1631 C CA . PHE A 1 207 ? 18.118 -2.717 -8.289 1.00 57.38 207 PHE A CA 1
ATOM 1632 C C . PHE A 1 207 ? 19.091 -1.954 -7.393 1.00 57.38 207 PHE A C 1
ATOM 1634 O O . PHE A 1 207 ? 18.698 -1.131 -6.576 1.00 57.38 207 PHE A O 1
ATOM 1641 N N . VAL A 1 208 ? 20.392 -2.183 -7.568 1.00 53.81 208 VAL A N 1
ATOM 1642 C CA . VAL A 1 208 ? 21.445 -1.423 -6.883 1.00 53.81 208 VAL A CA 1
ATOM 1643 C C . VAL A 1 208 ? 22.080 -0.443 -7.865 1.00 53.81 208 VAL A C 1
ATOM 1645 O O . VAL A 1 208 ? 22.497 -0.832 -8.953 1.00 53.81 208 VAL A O 1
ATOM 1648 N N . HIS A 1 209 ? 22.165 0.831 -7.484 1.00 51.12 209 HIS A N 1
ATOM 1649 C CA . HIS A 1 209 ? 22.818 1.877 -8.273 1.00 51.12 209 HIS A CA 1
ATOM 1650 C C . HIS A 1 209 ? 23.499 2.893 -7.348 1.00 51.12 209 HIS A C 1
ATOM 1652 O O . HIS A 1 209 ? 22.889 3.330 -6.376 1.00 51.12 209 HIS A O 1
ATOM 1658 N N . ASN A 1 210 ? 24.752 3.270 -7.631 1.00 59.09 210 ASN A N 1
ATOM 1659 C CA . ASN A 1 210 ? 25.539 4.231 -6.835 1.00 59.09 210 ASN A CA 1
ATOM 1660 C C . ASN A 1 210 ? 25.474 3.981 -5.311 1.00 59.09 210 ASN A C 1
ATOM 1662 O O . ASN A 1 210 ? 25.130 4.882 -4.550 1.00 59.09 210 ASN A O 1
ATOM 1666 N N . ASP A 1 211 ? 25.730 2.742 -4.871 1.00 62.66 211 ASP A N 1
ATOM 1667 C CA . ASP A 1 211 ? 25.656 2.328 -3.454 1.00 62.66 211 ASP A CA 1
ATOM 1668 C C . ASP A 1 211 ? 24.280 2.525 -2.776 1.00 62.66 211 ASP A C 1
ATOM 1670 O O . ASP A 1 211 ? 24.171 2.549 -1.546 1.00 62.66 211 ASP A O 1
ATOM 1674 N N . THR A 1 212 ? 23.205 2.622 -3.563 1.00 53.84 212 THR A N 1
ATOM 1675 C CA . THR A 1 212 ? 21.818 2.658 -3.077 1.00 53.84 212 THR A CA 1
ATOM 1676 C C . THR A 1 212 ? 21.016 1.473 -3.605 1.00 53.84 212 THR A C 1
ATOM 1678 O O . THR A 1 212 ? 21.180 1.079 -4.760 1.00 53.84 212 THR A O 1
ATOM 1681 N N . VAL A 1 213 ? 20.143 0.900 -2.771 1.00 61.56 213 VAL A N 1
ATOM 1682 C CA . VAL A 1 213 ? 19.117 -0.059 -3.209 1.00 61.56 213 VAL A CA 1
ATOM 1683 C C . VAL A 1 213 ? 17.899 0.746 -3.641 1.00 61.56 213 VAL A C 1
ATOM 1685 O O . VAL A 1 213 ? 17.392 1.554 -2.877 1.00 61.56 213 VAL A O 1
ATOM 1688 N N . ASN A 1 214 ? 17.433 0.548 -4.860 1.00 58.75 214 ASN A N 1
ATOM 1689 C CA . ASN A 1 214 ? 16.321 1.254 -5.471 1.00 58.75 214 ASN A CA 1
ATOM 1690 C C . ASN A 1 214 ? 15.204 0.244 -5.696 1.00 58.75 214 ASN A C 1
ATOM 1692 O O . ASN A 1 214 ? 15.385 -0.721 -6.433 1.00 58.75 214 ASN A O 1
ATOM 1696 N N . VAL A 1 215 ? 14.069 0.446 -5.043 1.00 63.22 215 VAL A N 1
ATOM 1697 C CA . VAL A 1 215 ? 12.898 -0.429 -5.135 1.00 63.22 215 VAL A CA 1
ATOM 1698 C C . VAL A 1 215 ? 11.843 0.290 -5.969 1.00 63.22 215 VAL A C 1
ATOM 1700 O O . VAL A 1 215 ? 11.500 1.437 -5.676 1.00 63.22 215 VAL A O 1
ATOM 1703 N N . VAL A 1 216 ? 11.384 -0.349 -7.043 1.00 62.09 216 VAL A N 1
ATOM 1704 C CA . VAL A 1 216 ? 10.522 0.240 -8.074 1.00 62.09 216 VAL A CA 1
ATOM 1705 C C . VAL A 1 216 ? 9.099 -0.273 -7.922 1.00 62.09 216 VAL A C 1
ATOM 1707 O O . VAL A 1 216 ? 8.856 -1.477 -7.919 1.00 62.09 216 VAL A O 1
ATOM 1710 N N . PHE A 1 217 ? 8.152 0.650 -7.866 1.00 72.38 217 PHE A N 1
ATOM 1711 C CA . PHE A 1 217 ? 6.730 0.407 -7.687 1.00 72.38 217 PHE A CA 1
ATOM 1712 C C . PHE A 1 217 ? 5.921 0.956 -8.855 1.00 72.38 217 PHE A C 1
ATOM 1714 O O . PHE A 1 217 ? 6.368 1.849 -9.583 1.00 72.38 217 PHE A O 1
ATOM 1721 N N . GLU A 1 218 ? 4.693 0.460 -8.996 1.00 73.50 218 GLU A N 1
ATOM 1722 C CA . GLU A 1 218 ? 3.680 1.165 -9.781 1.00 73.50 218 GLU A CA 1
ATOM 1723 C C . GLU A 1 218 ? 3.494 2.599 -9.263 1.00 73.50 218 GLU A C 1
ATOM 1725 O O . GLU A 1 218 ? 3.549 2.847 -8.054 1.00 73.50 218 GLU A O 1
ATOM 1730 N N . ILE A 1 219 ? 3.305 3.556 -10.175 1.00 76.56 219 ILE A N 1
ATOM 1731 C CA . ILE A 1 219 ? 2.999 4.927 -9.777 1.00 76.56 219 ILE A CA 1
ATOM 1732 C C . ILE A 1 219 ? 1.533 5.021 -9.364 1.00 76.56 219 ILE A C 1
ATOM 1734 O O . ILE A 1 219 ? 0.640 4.551 -10.064 1.00 76.56 219 ILE A O 1
ATOM 1738 N N . LEU A 1 220 ? 1.286 5.653 -8.222 1.00 83.12 220 LEU A N 1
ATOM 1739 C CA . LEU A 1 220 ? -0.055 5.974 -7.754 1.00 83.12 220 LEU A CA 1
ATOM 1740 C C . LEU A 1 220 ? -0.067 7.471 -7.435 1.00 83.12 220 LEU A C 1
ATOM 1742 O O . LEU A 1 220 ? 0.715 7.918 -6.591 1.00 83.12 220 LEU A O 1
ATOM 1746 N N . PRO A 1 221 ? -0.876 8.276 -8.141 1.00 77.50 221 PRO A N 1
ATOM 1747 C CA . PRO A 1 221 ? -0.733 9.733 -8.144 1.00 77.50 221 PRO A CA 1
ATOM 1748 C C . PRO A 1 221 ? -1.146 10.399 -6.828 1.00 77.50 221 PRO A C 1
ATOM 1750 O O . PRO A 1 221 ? -0.795 11.556 -6.577 1.00 77.50 221 PRO A O 1
ATOM 1753 N N . LYS A 1 222 ? -1.940 9.712 -6.000 1.00 86.38 222 LYS A N 1
ATOM 1754 C CA . LYS A 1 222 ? -2.604 10.292 -4.826 1.00 86.38 222 LYS A CA 1
ATOM 1755 C C . LYS A 1 222 ? -2.449 9.382 -3.612 1.00 86.38 222 LYS A C 1
ATOM 1757 O O . LYS A 1 222 ? -2.203 8.188 -3.745 1.00 86.38 222 LYS A O 1
ATOM 1762 N N . ASN A 1 223 ? -2.630 9.955 -2.426 1.00 91.31 223 ASN A N 1
ATOM 1763 C CA . ASN A 1 223 ? -2.804 9.213 -1.182 1.00 91.31 223 ASN A CA 1
ATOM 1764 C C . ASN A 1 223 ? -4.102 9.648 -0.494 1.00 91.31 223 ASN A C 1
ATOM 1766 O O . ASN A 1 223 ? -4.656 10.708 -0.806 1.00 91.31 223 ASN A O 1
ATOM 1770 N N . LEU A 1 224 ? -4.601 8.821 0.419 1.00 94.56 224 LEU A N 1
ATOM 1771 C CA . LEU A 1 224 ? -5.868 9.069 1.094 1.00 94.56 224 LEU A CA 1
ATOM 1772 C C . LEU A 1 224 ? -5.811 10.316 1.984 1.00 94.56 224 LEU A C 1
ATOM 1774 O O . LEU A 1 224 ? -6.815 11.013 2.085 1.00 94.56 224 LEU A O 1
ATOM 1778 N N . GLU A 1 225 ? -4.651 10.646 2.560 1.00 93.19 225 GLU A N 1
ATOM 1779 C CA . GLU A 1 225 ? -4.465 11.856 3.379 1.00 93.19 225 GLU A CA 1
ATOM 1780 C C . GLU A 1 225 ? -4.828 13.130 2.600 1.00 93.19 225 GLU A C 1
ATOM 1782 O O . GLU A 1 225 ? -5.590 13.970 3.083 1.00 93.19 225 GLU A O 1
ATOM 1787 N N . LYS A 1 226 ? -4.369 13.252 1.346 1.00 91.19 226 LYS A N 1
ATOM 1788 C CA . LYS A 1 226 ? -4.731 14.380 0.472 1.00 91.19 226 LYS A CA 1
ATOM 1789 C C . LYS A 1 226 ? -6.237 14.446 0.217 1.00 91.19 226 LYS A C 1
ATOM 1791 O O . LYS A 1 226 ? -6.813 15.528 0.285 1.00 91.19 226 LYS A O 1
ATOM 1796 N N . ILE A 1 227 ? -6.889 13.304 -0.021 1.00 92.44 227 ILE A N 1
ATOM 1797 C CA . ILE A 1 227 ? -8.351 13.254 -0.204 1.00 92.44 227 ILE A CA 1
ATOM 1798 C C . ILE A 1 227 ? -9.077 13.622 1.102 1.00 92.44 227 ILE A C 1
ATOM 1800 O O . ILE A 1 227 ? -10.137 14.252 1.079 1.00 92.44 227 ILE A O 1
ATOM 1804 N N . ILE A 1 228 ? -8.526 13.242 2.259 1.00 93.88 228 ILE A N 1
ATOM 1805 C CA . ILE A 1 228 ? -9.093 13.559 3.574 1.00 93.88 228 ILE A CA 1
ATOM 1806 C C . ILE A 1 228 ? -9.030 15.060 3.878 1.00 93.88 228 ILE A C 1
ATOM 1808 O O . ILE A 1 228 ? -9.976 15.639 4.421 1.00 93.88 228 ILE A O 1
ATOM 1812 N N . ASN A 1 229 ? -7.933 15.702 3.492 1.00 91.06 229 ASN A N 1
ATOM 1813 C CA . ASN A 1 229 ? -7.699 17.109 3.788 1.00 91.06 229 ASN A CA 1
ATOM 1814 C C . ASN A 1 229 ? -8.336 18.068 2.777 1.00 91.06 229 ASN A C 1
ATOM 1816 O O . ASN A 1 229 ? -8.594 19.220 3.128 1.00 91.06 229 ASN A O 1
ATOM 1820 N N . ASP A 1 230 ? -8.671 17.600 1.573 1.00 91.56 230 ASP A N 1
ATOM 1821 C CA . ASP A 1 230 ? -9.396 18.394 0.584 1.00 91.56 230 ASP A CA 1
ATOM 1822 C C . ASP A 1 230 ? -10.834 18.696 1.051 1.00 91.56 230 ASP A C 1
ATOM 1824 O O . ASP A 1 230 ? -11.715 17.830 1.089 1.00 91.56 230 ASP A O 1
ATOM 1828 N N . LYS A 1 231 ? -11.081 19.954 1.434 1.00 89.81 231 LYS A N 1
ATOM 1829 C CA . LYS A 1 231 ? -12.391 20.421 1.918 1.00 89.81 231 LYS A CA 1
ATOM 1830 C C . LYS A 1 231 ? -13.399 20.659 0.791 1.00 89.81 231 LYS A C 1
ATOM 1832 O O . LYS A 1 231 ? -14.576 20.846 1.085 1.00 89.81 231 LYS A O 1
ATOM 1837 N N . THR A 1 232 ? -12.968 20.623 -0.471 1.00 91.62 232 THR A N 1
ATOM 1838 C CA . THR A 1 232 ? -13.872 20.691 -1.628 1.00 91.62 232 THR A CA 1
ATOM 1839 C C . THR A 1 232 ? -14.573 19.354 -1.881 1.00 91.62 232 THR A C 1
ATOM 1841 O O . THR A 1 232 ? -15.660 19.320 -2.458 1.00 91.62 232 THR A O 1
ATOM 1844 N N . ILE A 1 233 ? -13.998 18.250 -1.389 1.00 91.00 233 ILE A N 1
ATOM 1845 C CA . ILE A 1 233 ? -14.572 16.911 -1.502 1.00 91.00 233 ILE A CA 1
ATOM 1846 C C . ILE A 1 233 ? -15.572 16.661 -0.372 1.00 91.00 233 ILE A C 1
ATOM 1848 O O . ILE A 1 233 ? -15.225 16.645 0.812 1.00 91.00 233 ILE A O 1
ATOM 1852 N N . ILE A 1 234 ? -16.812 16.354 -0.752 1.00 90.69 234 ILE A N 1
ATOM 1853 C CA . ILE A 1 234 ? -17.859 15.921 0.175 1.00 90.69 234 ILE A CA 1
ATOM 1854 C C . ILE A 1 234 ? -17.848 14.392 0.274 1.00 90.69 234 ILE A C 1
ATOM 1856 O O . ILE A 1 234 ? -18.075 13.673 -0.704 1.00 90.69 234 ILE A O 1
ATOM 1860 N N . PHE A 1 235 ? -17.608 13.876 1.478 1.00 91.75 235 PHE A N 1
ATOM 1861 C CA . PHE A 1 235 ? -17.664 12.441 1.743 1.00 91.75 235 PHE A CA 1
ATOM 1862 C C . PHE A 1 235 ? -19.096 11.989 2.011 1.00 91.75 235 PHE A C 1
ATOM 1864 O O . PHE A 1 235 ? -19.760 12.478 2.921 1.00 91.75 235 PHE A O 1
ATOM 1871 N N . THR A 1 236 ? -19.561 11.016 1.230 1.00 95.50 236 THR A N 1
ATOM 1872 C CA . THR A 1 236 ? -20.803 10.295 1.506 1.00 95.50 236 THR A CA 1
ATOM 1873 C C . THR A 1 236 ? -20.500 9.039 2.319 1.00 95.50 236 THR A C 1
ATOM 1875 O O . THR A 1 236 ? -19.372 8.538 2.328 1.00 95.50 236 THR A O 1
ATOM 1878 N N . ARG A 1 237 ? -21.526 8.470 2.961 1.00 96.44 237 ARG A N 1
ATOM 1879 C CA . ARG A 1 237 ? -21.403 7.181 3.665 1.00 96.44 237 ARG A CA 1
ATOM 1880 C C . ARG A 1 237 ? -20.915 6.062 2.729 1.00 96.44 237 ARG A C 1
ATOM 1882 O O . ARG A 1 237 ? -20.108 5.239 3.148 1.00 96.44 237 ARG A O 1
ATOM 1889 N N . SER A 1 238 ? -21.336 6.078 1.462 1.00 97.31 238 SER A N 1
ATOM 1890 C CA . SER A 1 238 ? -20.885 5.135 0.428 1.00 97.31 238 SER A CA 1
ATOM 1891 C C . SER A 1 238 ? -19.405 5.288 0.069 1.00 97.31 238 SER A C 1
ATOM 1893 O O . SER A 1 238 ? -18.734 4.274 -0.126 1.00 97.31 238 SER A O 1
ATOM 1895 N N . HIS A 1 239 ? -18.867 6.519 0.043 1.00 96.94 239 HIS A N 1
ATOM 1896 C CA . HIS A 1 239 ? -17.430 6.757 -0.171 1.00 96.94 239 HIS A CA 1
ATOM 1897 C C . HIS A 1 239 ? -16.601 6.159 0.970 1.00 96.94 239 HIS A C 1
ATOM 1899 O O . HIS A 1 239 ? -15.660 5.407 0.729 1.00 96.94 239 HIS A O 1
ATOM 1905 N N . ILE A 1 240 ? -16.984 6.449 2.219 1.00 97.44 240 ILE A N 1
ATOM 1906 C CA . ILE A 1 240 ? -16.288 5.942 3.413 1.00 97.44 240 ILE A CA 1
ATOM 1907 C C . ILE A 1 240 ? -16.301 4.409 3.427 1.00 97.44 240 ILE A C 1
ATOM 1909 O O . ILE A 1 240 ? -15.260 3.785 3.636 1.00 97.44 240 ILE A O 1
ATOM 1913 N N . LYS A 1 241 ? -17.460 3.806 3.135 1.00 98.19 241 LYS A N 1
ATOM 1914 C CA . LYS A 1 241 ? -17.624 2.352 3.065 1.00 98.19 241 LYS A CA 1
ATOM 1915 C C . LYS A 1 241 ? -16.714 1.719 2.012 1.00 98.19 241 LYS A C 1
ATOM 1917 O O . LYS A 1 241 ? -16.073 0.716 2.305 1.00 98.19 241 LYS A O 1
ATOM 1922 N N . ALA A 1 242 ? -16.606 2.314 0.824 1.00 97.88 242 ALA A N 1
ATOM 1923 C CA . ALA A 1 242 ? -15.733 1.820 -0.241 1.00 97.88 242 ALA A CA 1
ATOM 1924 C C . ALA A 1 242 ? -14.246 1.866 0.147 1.00 97.88 242 ALA A C 1
ATOM 1926 O O . ALA A 1 242 ? -13.544 0.861 0.012 1.00 97.88 242 ALA A O 1
ATOM 1927 N N . TYR A 1 243 ? -13.772 2.994 0.688 1.00 97.75 243 TYR A N 1
ATOM 1928 C CA . TYR A 1 243 ? -12.382 3.122 1.135 1.00 97.75 243 TYR A CA 1
ATOM 1929 C C . TYR A 1 243 ? -12.043 2.130 2.251 1.00 97.75 243 TYR A C 1
ATOM 1931 O O . TYR A 1 243 ? -11.020 1.447 2.172 1.00 97.75 243 TYR A O 1
ATOM 1939 N N . LEU A 1 244 ? -12.920 1.992 3.253 1.00 98.44 244 LEU A N 1
ATOM 1940 C CA . LEU A 1 244 ? -12.726 1.031 4.336 1.00 98.44 244 LEU A CA 1
ATOM 1941 C C . LEU A 1 244 ? -12.735 -0.416 3.822 1.00 98.44 244 LEU A C 1
ATOM 1943 O O . LEU A 1 244 ? -11.917 -1.222 4.255 1.00 98.44 244 LEU A O 1
ATOM 1947 N N . GLN A 1 245 ? -13.620 -0.747 2.878 1.00 98.38 245 GLN A N 1
ATOM 1948 C CA . GLN A 1 245 ? -13.697 -2.091 2.306 1.00 98.38 245 GLN A CA 1
ATOM 1949 C C . GLN A 1 245 ? -12.408 -2.466 1.559 1.00 98.38 245 GLN A C 1
ATOM 1951 O O . GLN A 1 245 ? -11.887 -3.562 1.754 1.00 98.38 245 GLN A O 1
ATOM 1956 N N . MET A 1 246 ? -11.866 -1.564 0.733 1.00 98.19 246 MET A N 1
ATOM 1957 C CA . MET A 1 246 ? -10.600 -1.787 0.019 1.00 98.19 246 MET A CA 1
ATOM 1958 C C . MET A 1 246 ? -9.408 -1.910 0.976 1.00 98.19 246 MET A C 1
ATOM 1960 O O . MET A 1 246 ? -8.588 -2.816 0.819 1.00 98.19 246 MET A O 1
ATOM 1964 N N . LEU A 1 247 ? -9.350 -1.053 2.003 1.00 98.50 247 LEU A N 1
ATOM 1965 C CA . LEU A 1 247 ? -8.359 -1.134 3.079 1.00 98.50 247 LEU A CA 1
ATOM 1966 C C . LEU A 1 247 ? -8.401 -2.508 3.762 1.00 98.50 247 LEU A C 1
ATOM 1968 O O . LEU A 1 247 ? -7.383 -3.194 3.833 1.00 98.50 247 LEU A O 1
ATOM 1972 N N . LEU A 1 248 ? -9.582 -2.948 4.200 1.00 98.62 248 LEU A N 1
ATOM 1973 C CA . LEU A 1 248 ? -9.752 -4.234 4.876 1.00 98.62 248 LEU A CA 1
ATOM 1974 C C . LEU A 1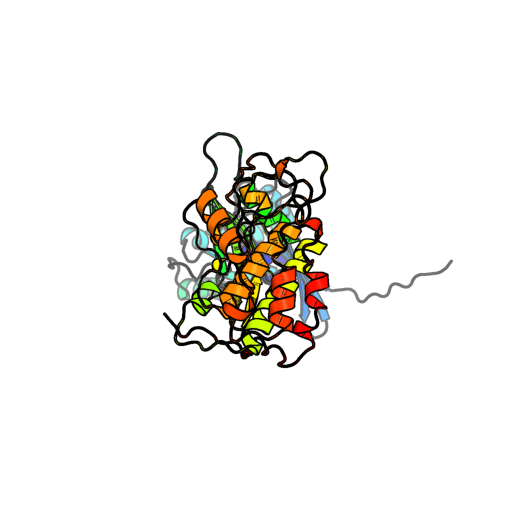 248 ? -9.400 -5.427 3.983 1.00 98.62 248 LEU A C 1
ATOM 1976 O O . LEU A 1 248 ? -8.788 -6.370 4.474 1.00 98.62 248 LEU A O 1
ATOM 1980 N N . ARG A 1 249 ? -9.721 -5.393 2.682 1.00 98.38 249 ARG A N 1
ATOM 1981 C CA . ARG A 1 249 ? -9.310 -6.444 1.731 1.00 98.38 249 ARG A CA 1
ATOM 1982 C C . ARG A 1 249 ? -7.789 -6.550 1.631 1.00 98.38 249 ARG A C 1
ATOM 1984 O O . ARG A 1 249 ? -7.251 -7.652 1.694 1.00 98.38 249 ARG A O 1
ATOM 1991 N N . GLY A 1 250 ? -7.096 -5.414 1.525 1.00 97.31 250 GLY A N 1
ATOM 1992 C CA . GLY A 1 250 ? -5.632 -5.374 1.538 1.00 97.31 250 GLY A CA 1
ATOM 1993 C C . GLY A 1 250 ? -5.050 -5.931 2.839 1.00 97.31 250 GLY A C 1
ATOM 1994 O O . GLY A 1 250 ? -4.181 -6.801 2.803 1.00 97.31 250 GLY A O 1
ATOM 1995 N N . VAL A 1 251 ? -5.571 -5.492 3.989 1.00 97.19 251 VAL A N 1
ATOM 1996 C CA . VAL A 1 251 ? -5.096 -5.932 5.313 1.00 97.19 251 VAL A CA 1
ATOM 1997 C C . VAL A 1 251 ? -5.366 -7.422 5.538 1.00 97.19 251 VAL A C 1
ATOM 1999 O O . VAL A 1 251 ? -4.472 -8.141 5.977 1.00 97.19 251 VAL A O 1
ATOM 2002 N N . ALA A 1 252 ? -6.549 -7.921 5.173 1.00 97.25 252 ALA A N 1
ATOM 2003 C CA . ALA A 1 252 ? -6.879 -9.342 5.258 1.00 97.25 252 ALA A CA 1
ATOM 2004 C C . ALA A 1 252 ? -5.919 -10.195 4.415 1.00 97.25 252 ALA A C 1
ATOM 2006 O O . ALA A 1 252 ? -5.446 -11.235 4.880 1.00 97.25 252 ALA A O 1
ATOM 2007 N N . HIS A 1 253 ? -5.571 -9.734 3.208 1.00 95.56 253 HIS A N 1
ATOM 2008 C CA . HIS A 1 253 ? -4.591 -10.414 2.368 1.00 95.56 253 HIS A CA 1
ATOM 2009 C C . HIS A 1 253 ? -3.210 -10.465 3.039 1.00 95.56 253 HIS A C 1
ATOM 2011 O O . HIS A 1 253 ? -2.625 -11.545 3.115 1.00 95.56 253 HIS A O 1
ATOM 2017 N N . LEU A 1 254 ? -2.721 -9.354 3.603 1.00 92.62 254 LEU A N 1
ATOM 2018 C CA . LEU A 1 254 ? -1.460 -9.339 4.359 1.00 92.62 254 LEU A CA 1
ATOM 2019 C C . LEU A 1 254 ? -1.487 -10.309 5.546 1.00 92.62 254 LEU A C 1
ATOM 2021 O O . LEU A 1 254 ? -0.584 -11.132 5.698 1.00 92.62 254 LEU A O 1
ATOM 2025 N N . HIS A 1 255 ? -2.552 -10.269 6.348 1.00 92.88 255 HIS A N 1
ATOM 2026 C CA . HIS A 1 255 ? -2.685 -11.103 7.544 1.00 92.88 255 HIS A CA 1
ATOM 2027 C C . HIS A 1 255 ? -2.743 -12.598 7.212 1.00 92.88 255 HIS A C 1
ATOM 2029 O O . HIS A 1 255 ? -2.159 -13.397 7.947 1.00 92.88 255 HIS A O 1
ATOM 2035 N N . SER A 1 256 ? -3.370 -12.971 6.089 1.00 91.81 256 SER A N 1
ATOM 2036 C CA . SER A 1 256 ? -3.396 -14.357 5.588 1.00 91.81 256 SER A CA 1
ATOM 2037 C C . SER A 1 256 ? -2.028 -14.869 5.114 1.00 91.81 256 SER A C 1
ATOM 2039 O O . SER A 1 256 ? -1.773 -16.070 5.165 1.00 91.81 256 SER A O 1
ATOM 2041 N N . HIS A 1 257 ? -1.124 -13.962 4.729 1.00 87.38 257 HIS A N 1
ATOM 2042 C CA . HIS A 1 257 ? 0.268 -14.262 4.371 1.00 87.38 257 HIS A CA 1
ATOM 2043 C C . HIS A 1 257 ? 1.227 -14.087 5.553 1.00 87.38 257 HIS A C 1
ATOM 2045 O O . HIS A 1 257 ? 2.440 -14.044 5.375 1.00 87.38 257 HIS A O 1
ATOM 2051 N N . TRP A 1 258 ? 0.693 -14.011 6.772 1.00 85.44 258 TRP A N 1
ATOM 2052 C CA . TRP A 1 258 ? 1.458 -13.847 8.004 1.00 85.44 258 TRP A CA 1
ATOM 2053 C C . TRP A 1 258 ? 2.233 -12.522 8.094 1.00 85.44 258 TRP A C 1
ATOM 2055 O O . TRP A 1 258 ? 3.206 -12.424 8.841 1.00 85.44 258 TRP A O 1
ATOM 2065 N N . ILE A 1 259 ? 1.802 -11.487 7.362 1.00 85.44 259 ILE A N 1
ATOM 2066 C CA . ILE A 1 259 ? 2.470 -10.182 7.280 1.00 85.44 259 ILE A CA 1
ATOM 2067 C C . ILE A 1 259 ? 1.704 -9.135 8.088 1.00 85.44 259 ILE A C 1
ATOM 2069 O O . ILE A 1 259 ? 0.510 -8.930 7.892 1.00 85.44 259 ILE A O 1
ATOM 2073 N N . LEU A 1 260 ? 2.425 -8.436 8.965 1.00 86.62 260 LEU A N 1
ATOM 2074 C CA . LEU A 1 260 ? 1.966 -7.242 9.675 1.00 86.62 260 LEU A CA 1
ATOM 2075 C C . LEU A 1 260 ? 2.424 -5.992 8.931 1.00 86.62 260 LEU A C 1
ATOM 2077 O O . LEU A 1 260 ? 3.608 -5.911 8.589 1.00 86.62 260 LEU A O 1
ATOM 2081 N N . HIS A 1 261 ? 1.545 -5.007 8.748 1.00 89.44 261 HIS A N 1
ATOM 2082 C CA . HIS A 1 261 ? 1.928 -3.744 8.113 1.00 89.44 261 HIS A CA 1
ATOM 2083 C C . HIS A 1 261 ? 2.666 -2.814 9.086 1.00 89.44 261 HIS A C 1
ATOM 2085 O O . HIS A 1 261 ? 3.738 -2.308 8.757 1.00 89.44 261 HIS A O 1
ATOM 2091 N N . ARG A 1 262 ? 2.124 -2.605 10.294 1.00 86.94 262 ARG A N 1
ATOM 2092 C CA . ARG A 1 262 ? 2.704 -1.793 11.388 1.00 86.94 262 ARG A CA 1
ATOM 2093 C C . ARG A 1 262 ? 2.931 -0.300 11.092 1.00 86.94 262 ARG A C 1
ATOM 2095 O O . ARG A 1 262 ? 3.657 0.350 11.833 1.00 86.94 262 ARG A O 1
ATOM 2102 N N . ASP A 1 263 ? 2.352 0.257 10.033 1.00 87.44 263 ASP A N 1
ATOM 2103 C CA . ASP A 1 263 ? 2.331 1.716 9.800 1.00 87.44 263 ASP A CA 1
ATOM 2104 C C . ASP A 1 263 ? 1.120 2.103 8.943 1.00 87.44 263 ASP A C 1
ATOM 2106 O O . ASP A 1 263 ? 1.228 2.827 7.956 1.00 87.44 263 ASP A O 1
ATOM 2110 N N . LEU A 1 264 ? -0.052 1.561 9.284 1.00 93.75 264 LEU A N 1
ATOM 2111 C CA . LEU A 1 264 ? -1.289 1.942 8.611 1.00 93.75 264 LEU A CA 1
ATOM 2112 C C . LEU A 1 264 ? -1.666 3.372 9.000 1.00 93.75 264 LEU A C 1
ATOM 2114 O O . LEU A 1 264 ? -1.949 3.663 10.161 1.00 93.75 264 LEU A O 1
ATOM 2118 N N . LYS A 1 265 ? -1.676 4.245 7.995 1.00 93.25 265 LYS A N 1
ATOM 2119 C CA . LYS A 1 265 ? -2.095 5.648 8.057 1.00 93.25 265 LYS A CA 1
ATOM 2120 C C . LYS A 1 265 ? -2.516 6.107 6.657 1.00 93.25 265 LYS A C 1
ATOM 2122 O O . LYS A 1 265 ? -2.084 5.483 5.683 1.00 93.25 265 LYS A O 1
ATOM 2127 N N . PRO A 1 266 ? -3.298 7.187 6.510 1.00 94.69 266 PRO A N 1
ATOM 2128 C CA . PRO A 1 266 ? -3.790 7.616 5.204 1.00 94.69 266 PRO A CA 1
ATOM 2129 C C . PRO A 1 266 ? -2.690 7.966 4.188 1.00 94.69 266 PRO A C 1
ATOM 2131 O O . PRO A 1 266 ? -2.911 7.788 2.992 1.00 94.69 266 PRO A O 1
ATOM 2134 N N . ASP A 1 267 ? -1.499 8.395 4.621 1.00 91.44 267 ASP A N 1
ATOM 2135 C CA . ASP A 1 267 ? -0.354 8.627 3.722 1.00 91.44 267 ASP A CA 1
ATOM 2136 C C . ASP A 1 267 ? 0.109 7.363 2.989 1.00 91.44 267 ASP A C 1
ATOM 2138 O O . ASP A 1 267 ? 0.523 7.440 1.833 1.00 91.44 267 ASP A O 1
ATOM 2142 N N . ASN A 1 268 ? -0.000 6.208 3.651 1.00 93.81 268 ASN A N 1
ATOM 2143 C CA . ASN A 1 268 ? 0.416 4.904 3.131 1.00 93.81 268 ASN A CA 1
ATOM 2144 C C . ASN A 1 268 ? -0.716 4.190 2.369 1.00 93.81 268 ASN A C 1
ATOM 2146 O O . ASN A 1 268 ? -0.553 3.055 1.924 1.00 93.81 268 ASN A O 1
ATOM 2150 N N . LEU A 1 269 ? -1.871 4.844 2.208 1.00 95.31 269 LEU A N 1
ATOM 2151 C CA . LEU A 1 269 ? -2.986 4.376 1.391 1.00 95.31 269 LEU A CA 1
ATOM 2152 C C . LEU A 1 269 ? -2.973 5.140 0.072 1.00 95.31 269 LEU A C 1
ATOM 2154 O O . LEU A 1 269 ? -3.544 6.225 -0.042 1.00 95.31 269 LEU A O 1
ATOM 2158 N N . LEU A 1 270 ? -2.282 4.583 -0.917 1.00 93.50 270 LEU A N 1
ATOM 2159 C CA . LEU A 1 270 ? -2.134 5.199 -2.230 1.00 93.50 270 LEU A CA 1
ATOM 2160 C C . LEU A 1 270 ? -3.360 4.917 -3.100 1.00 93.50 270 LEU A C 1
ATOM 2162 O O . LEU A 1 270 ? -3.997 3.880 -2.950 1.00 93.50 270 LEU A O 1
ATOM 2166 N N . ILE A 1 271 ? -3.703 5.837 -3.997 1.00 91.19 271 ILE A N 1
ATOM 2167 C CA . ILE A 1 271 ? -4.906 5.770 -4.833 1.00 91.19 271 ILE A CA 1
ATOM 2168 C C . ILE A 1 271 ? -4.498 5.834 -6.302 1.00 91.19 271 ILE A C 1
ATOM 2170 O O . ILE A 1 271 ? -3.802 6.772 -6.702 1.00 91.19 271 ILE A O 1
ATOM 2174 N N . GLY A 1 272 ? -4.930 4.837 -7.077 1.00 86.44 272 GLY A N 1
ATOM 2175 C CA . GLY A 1 272 ? -4.764 4.786 -8.531 1.00 86.44 272 GLY A CA 1
ATOM 2176 C C . GLY A 1 272 ? -5.780 5.652 -9.277 1.00 86.44 272 GLY A C 1
ATOM 2177 O O . GLY A 1 272 ? -6.769 6.107 -8.701 1.00 86.44 272 GLY A O 1
ATOM 2178 N N . ASP A 1 273 ? -5.561 5.864 -10.575 1.00 83.50 273 ASP A N 1
ATOM 2179 C CA . ASP A 1 273 ? -6.511 6.594 -11.435 1.00 83.50 273 ASP A CA 1
ATOM 2180 C C . ASP A 1 273 ? -7.847 5.851 -11.614 1.00 83.50 273 ASP A C 1
ATOM 2182 O O . ASP A 1 273 ? -8.867 6.460 -11.925 1.00 83.50 273 ASP A O 1
ATOM 2186 N N . ASP A 1 274 ? -7.858 4.544 -11.353 1.00 83.81 274 ASP A N 1
ATOM 2187 C CA . ASP A 1 274 ? -9.048 3.692 -11.282 1.00 83.81 274 ASP A CA 1
ATOM 2188 C C . ASP A 1 274 ? -9.805 3.803 -9.940 1.00 83.81 274 ASP A C 1
ATOM 2190 O O . ASP A 1 274 ? -10.799 3.109 -9.721 1.00 83.81 274 ASP A O 1
ATOM 2194 N N . GLY A 1 275 ? -9.325 4.652 -9.025 1.00 88.62 275 GLY A N 1
ATOM 2195 C CA . GLY A 1 275 ? -9.895 4.870 -7.699 1.00 88.62 275 GLY A CA 1
ATOM 2196 C C . GLY A 1 275 ? -9.604 3.761 -6.684 1.00 88.62 275 GLY A C 1
ATOM 2197 O O . GLY A 1 275 ? -10.104 3.828 -5.558 1.00 88.62 275 GLY A O 1
ATOM 2198 N N . GLN A 1 276 ? -8.792 2.755 -7.027 1.00 92.88 276 GLN A N 1
ATOM 2199 C CA . GLN A 1 276 ? -8.418 1.690 -6.096 1.00 92.88 276 GLN A CA 1
ATOM 2200 C C . GLN A 1 276 ? -7.451 2.209 -5.031 1.00 92.88 276 GLN A C 1
ATOM 2202 O O . GLN A 1 276 ? -6.421 2.803 -5.356 1.00 92.88 276 GLN A O 1
ATOM 2207 N N . ILE A 1 277 ? -7.735 1.918 -3.755 1.00 94.50 277 ILE A N 1
ATOM 2208 C CA . ILE A 1 277 ? -6.733 2.056 -2.689 1.00 94.50 277 ILE A CA 1
ATOM 2209 C C . ILE A 1 277 ? -5.768 0.877 -2.748 1.00 94.50 277 ILE A C 1
ATOM 2211 O O . ILE A 1 277 ? -6.203 -0.276 -2.790 1.00 94.50 277 ILE A O 1
ATOM 2215 N N . LYS A 1 278 ? -4.472 1.165 -2.632 1.00 94.50 278 LYS A N 1
ATOM 2216 C CA . LYS A 1 278 ? -3.399 0.190 -2.460 1.00 94.50 278 LYS A CA 1
ATOM 2217 C C . LYS A 1 278 ? -2.562 0.511 -1.226 1.00 94.50 278 LYS A C 1
ATOM 2219 O O . LYS A 1 278 ? -2.106 1.640 -1.055 1.00 94.50 278 LYS A O 1
ATOM 2224 N N . LEU A 1 279 ? -2.361 -0.496 -0.375 1.00 95.00 279 LEU A N 1
ATOM 2225 C CA . LEU A 1 279 ? -1.462 -0.408 0.778 1.00 95.00 279 LEU A CA 1
ATOM 2226 C C . LEU A 1 279 ? -0.016 -0.281 0.299 1.00 95.00 279 LEU A C 1
ATOM 2228 O O . LEU A 1 279 ? 0.414 -1.091 -0.524 1.00 95.00 279 LEU A O 1
ATOM 2232 N N . ALA A 1 280 ? 0.708 0.701 0.827 1.00 87.38 280 ALA A N 1
ATOM 2233 C CA . ALA A 1 280 ? 2.086 1.019 0.477 1.00 87.38 280 ALA A CA 1
ATOM 2234 C C . ALA A 1 280 ? 2.986 1.140 1.718 1.00 87.38 280 ALA A C 1
ATOM 2236 O O . ALA A 1 280 ? 2.517 1.142 2.847 1.00 87.38 280 ALA A O 1
ATOM 2237 N N . ASP A 1 281 ? 4.290 1.299 1.483 1.00 75.56 281 ASP A N 1
ATOM 2238 C CA . ASP A 1 281 ? 5.329 1.484 2.505 1.00 75.56 281 ASP A CA 1
ATOM 2239 C C . ASP A 1 281 ? 5.424 0.350 3.543 1.00 75.56 281 ASP A C 1
ATOM 2241 O O . ASP A 1 281 ? 5.012 0.440 4.700 1.00 75.56 281 ASP A O 1
ATOM 2245 N N . PHE A 1 282 ? 6.072 -0.734 3.115 1.00 68.44 282 PHE A N 1
ATOM 2246 C CA . PHE A 1 282 ? 6.313 -1.922 3.931 1.00 68.44 282 PHE A CA 1
ATOM 2247 C C . PHE A 1 282 ? 7.665 -1.863 4.656 1.00 68.44 282 PHE A C 1
ATOM 2249 O O . PHE A 1 282 ? 8.139 -2.887 5.154 1.00 68.44 282 PHE A O 1
ATOM 2256 N N . GLY A 1 283 ? 8.290 -0.682 4.759 1.00 57.78 283 GLY A N 1
ATOM 2257 C CA . GLY A 1 283 ? 9.575 -0.510 5.451 1.00 57.78 283 GLY A CA 1
ATOM 2258 C C . GLY A 1 283 ? 9.511 -0.924 6.926 1.00 57.78 283 GLY A C 1
ATOM 2259 O O . GLY A 1 283 ? 10.501 -1.330 7.532 1.00 57.78 283 GLY A O 1
ATOM 2260 N N . LEU A 1 284 ? 8.309 -0.914 7.499 1.00 56.66 284 LEU A N 1
ATOM 2261 C CA . LEU A 1 284 ? 8.041 -1.391 8.846 1.00 56.66 284 LEU A CA 1
ATOM 2262 C C . LEU A 1 284 ? 7.318 -2.742 8.866 1.00 56.66 284 LEU A C 1
ATOM 2264 O O . LEU A 1 284 ? 7.006 -3.221 9.948 1.00 56.66 284 LEU A O 1
ATOM 2268 N N . ALA A 1 285 ? 7.112 -3.431 7.747 1.00 56.69 285 ALA A N 1
ATOM 2269 C CA . ALA A 1 285 ? 6.404 -4.707 7.738 1.00 56.69 285 ALA A CA 1
ATOM 2270 C C . ALA A 1 285 ? 7.228 -5.861 8.347 1.00 56.69 285 ALA A C 1
ATOM 2272 O O . ALA A 1 285 ? 8.469 -5.837 8.402 1.00 56.69 285 ALA A O 1
ATOM 2273 N N . ARG A 1 286 ? 6.542 -6.889 8.867 1.00 60.41 286 ARG A N 1
ATOM 2274 C CA . ARG A 1 286 ? 7.192 -8.036 9.534 1.00 60.41 286 ARG A CA 1
ATOM 2275 C C . ARG A 1 286 ? 6.336 -9.305 9.448 1.00 60.41 286 ARG A C 1
ATOM 2277 O O . ARG A 1 286 ? 5.130 -9.228 9.643 1.00 60.41 286 ARG A O 1
ATOM 2284 N N . MET A 1 287 ? 6.973 -10.458 9.220 1.00 54.78 287 MET A N 1
ATOM 2285 C CA . MET A 1 287 ? 6.319 -11.767 9.375 1.00 54.78 287 MET A CA 1
ATOM 2286 C C . MET A 1 287 ? 6.052 -12.037 10.863 1.00 54.78 287 MET A C 1
ATOM 2288 O O . MET A 1 287 ? 6.974 -11.871 11.672 1.00 54.78 287 MET A O 1
ATOM 2292 N N . TYR A 1 288 ? 4.842 -12.464 11.230 1.00 51.47 288 TYR A N 1
ATOM 2293 C CA . TYR A 1 288 ? 4.528 -12.957 12.578 1.00 51.47 288 TYR A CA 1
ATOM 2294 C C . TYR A 1 288 ? 4.610 -14.495 12.640 1.00 51.47 288 TYR A C 1
ATOM 2296 O O . TYR A 1 288 ? 4.508 -15.163 11.616 1.00 51.47 288 TYR A O 1
ATOM 2304 N N . GLY A 1 289 ? 4.849 -15.068 13.829 1.00 40.72 289 GLY A N 1
ATOM 2305 C CA . GLY A 1 289 ? 4.810 -16.528 14.041 1.00 40.72 289 GLY A CA 1
ATOM 2306 C C . GLY A 1 289 ? 6.151 -17.264 14.204 1.00 40.72 289 GLY A C 1
ATOM 2307 O O . GLY A 1 289 ? 6.150 -18.483 14.326 1.00 40.72 289 GLY A O 1
ATOM 2308 N N . SER A 1 290 ? 7.301 -16.578 14.260 1.00 36.84 290 SER A N 1
ATOM 2309 C CA . SER A 1 290 ? 8.558 -17.212 14.705 1.00 36.84 290 SER A CA 1
ATOM 2310 C C . SER A 1 290 ? 8.730 -17.052 16.224 1.00 36.84 290 SER A C 1
ATOM 2312 O O . SER A 1 290 ? 8.943 -15.917 16.665 1.00 36.84 290 SER A O 1
ATOM 2314 N N . PRO A 1 291 ? 8.671 -18.130 17.031 1.00 34.03 291 PRO A N 1
ATOM 2315 C CA . PRO A 1 291 ? 8.998 -18.046 18.452 1.00 34.03 291 PRO A CA 1
ATOM 2316 C C . PRO A 1 291 ? 10.449 -17.551 18.595 1.00 34.03 291 PRO A C 1
ATOM 2318 O O . PRO A 1 291 ? 11.322 -17.986 17.846 1.00 34.03 291 PRO A O 1
ATOM 2321 N N . ASN A 1 292 ? 10.702 -16.622 19.523 1.00 37.25 292 ASN A N 1
ATOM 2322 C CA . ASN A 1 292 ? 12.016 -16.028 19.861 1.00 37.25 292 ASN A CA 1
ATOM 2323 C C . ASN A 1 292 ? 12.475 -14.766 19.100 1.00 37.25 292 ASN A C 1
ATOM 2325 O O . ASN A 1 292 ? 13.671 -14.465 19.089 1.00 37.25 292 ASN A O 1
ATOM 2329 N N . ARG A 1 293 ? 11.583 -13.962 18.505 1.00 48.53 293 ARG A N 1
ATOM 2330 C CA . ARG A 1 293 ? 11.964 -12.622 18.006 1.00 48.53 293 ARG A CA 1
ATOM 2331 C C . ARG A 1 293 ? 11.186 -11.505 18.693 1.00 48.53 293 ARG A C 1
ATOM 2333 O O . ARG A 1 293 ? 10.107 -11.148 18.235 1.00 48.53 293 ARG A O 1
ATOM 2340 N N . ASN A 1 294 ? 11.801 -10.890 19.709 1.00 46.62 294 ASN A N 1
ATOM 2341 C CA . ASN A 1 294 ? 11.327 -9.639 20.311 1.00 46.62 294 ASN A CA 1
ATOM 2342 C C . ASN A 1 294 ? 10.996 -8.615 19.209 1.00 46.62 294 ASN A C 1
ATOM 2344 O O . ASN A 1 294 ? 11.814 -8.340 18.313 1.00 46.62 294 ASN A O 1
ATOM 2348 N N . MET A 1 295 ? 9.781 -8.069 19.250 1.00 52.19 295 MET A N 1
ATOM 2349 C CA . MET A 1 295 ? 9.354 -7.033 18.321 1.00 52.19 295 MET A CA 1
ATOM 2350 C C . MET A 1 295 ? 9.692 -5.646 18.886 1.00 52.19 295 MET A C 1
ATOM 2352 O O . MET A 1 295 ? 9.592 -5.405 20.085 1.00 52.19 295 MET A O 1
ATOM 2356 N N . THR A 1 296 ? 10.163 -4.734 18.029 1.00 52.00 296 THR A N 1
ATOM 2357 C CA . THR A 1 296 ? 10.542 -3.375 18.442 1.00 52.00 296 THR A CA 1
ATOM 2358 C C . THR A 1 296 ? 9.283 -2.533 18.708 1.00 52.00 296 THR A C 1
ATOM 2360 O O . THR A 1 296 ? 8.416 -2.517 17.828 1.00 52.00 296 THR A O 1
ATOM 2363 N N . PRO A 1 297 ? 9.174 -1.833 19.861 1.00 45.28 297 PRO A N 1
ATOM 2364 C CA . PRO A 1 297 ? 7.991 -1.028 20.212 1.00 45.28 297 PRO A CA 1
ATOM 2365 C C . PRO A 1 297 ? 7.889 0.317 19.473 1.00 45.28 297 PRO A C 1
ATOM 2367 O O . PRO A 1 297 ? 6.798 0.842 19.287 1.00 45.28 297 PRO A O 1
ATOM 2370 N N . MET A 1 298 ? 9.018 0.882 19.025 1.00 49.84 298 MET A N 1
ATOM 2371 C CA . MET A 1 298 ? 9.080 2.215 18.400 1.00 49.84 298 MET A CA 1
ATOM 2372 C C . MET A 1 298 ? 8.723 2.176 16.909 1.00 49.84 298 MET A C 1
ATOM 2374 O O . MET A 1 298 ? 9.572 2.385 16.044 1.00 49.84 298 MET A O 1
ATOM 2378 N N . VAL A 1 299 ? 7.477 1.836 16.600 1.00 53.53 299 VAL A N 1
ATOM 2379 C CA . VAL A 1 299 ? 6.971 1.732 15.227 1.00 53.53 299 VAL A CA 1
ATOM 2380 C C . VAL A 1 299 ? 5.563 2.348 15.172 1.00 53.53 299 VAL A C 1
ATOM 2382 O O . VAL A 1 299 ? 4.887 2.417 16.198 1.00 53.53 299 VAL A O 1
ATOM 2385 N N . CYS A 1 300 ? 5.117 2.793 13.996 1.00 55.44 300 CYS A N 1
ATOM 2386 C CA . CYS A 1 300 ? 3.887 3.557 13.720 1.00 55.44 300 CYS A CA 1
ATOM 2387 C C . CYS A 1 300 ? 4.000 5.069 13.962 1.00 55.44 300 CYS A C 1
ATOM 2389 O O . CYS A 1 300 ? 4.551 5.528 14.968 1.00 55.44 300 CYS A O 1
ATOM 2391 N N . THR A 1 301 ? 3.376 5.833 13.068 1.00 69.94 301 THR A N 1
ATOM 2392 C CA . THR A 1 301 ? 3.028 7.247 13.286 1.00 69.94 301 THR A CA 1
ATOM 2393 C C . THR A 1 301 ? 2.130 7.372 14.527 1.00 69.94 301 THR A C 1
ATOM 2395 O O . THR A 1 301 ? 1.143 6.646 14.639 1.00 69.94 301 THR A O 1
ATOM 2398 N N . LEU A 1 302 ? 2.481 8.260 15.469 1.00 87.69 302 LEU A N 1
ATOM 2399 C CA . LEU A 1 302 ? 1.937 8.300 16.841 1.00 87.69 302 LEU A CA 1
ATOM 2400 C C . LEU A 1 302 ? 0.397 8.267 16.908 1.00 87.69 302 LEU A C 1
ATOM 2402 O O . LEU A 1 302 ? -0.164 7.527 17.711 1.00 87.69 302 LEU A O 1
ATOM 2406 N N . TRP A 1 303 ? -0.273 8.999 16.019 1.00 94.62 303 TRP A N 1
ATOM 2407 C CA . TRP A 1 303 ? -1.733 9.159 15.985 1.00 94.62 303 TRP A CA 1
ATOM 2408 C C . TRP A 1 303 ? -2.521 7.874 15.687 1.00 94.62 303 TRP A C 1
ATOM 2410 O O . TRP A 1 303 ? -3.682 7.753 16.074 1.00 94.62 303 TRP A O 1
ATOM 2420 N N . TYR A 1 304 ? -1.887 6.892 15.041 1.00 95.00 304 TYR A N 1
ATOM 2421 C CA . TYR A 1 304 ? -2.499 5.608 14.670 1.00 95.00 304 TYR A CA 1
ATOM 2422 C C . TYR A 1 304 ? -1.972 4.451 15.524 1.00 95.00 304 TYR A C 1
ATOM 2424 O O . TYR A 1 304 ? -2.318 3.295 15.283 1.00 95.00 304 TYR A O 1
ATOM 2432 N N . ARG A 1 305 ? -1.113 4.740 16.511 1.00 93.44 305 ARG A N 1
ATOM 2433 C CA . ARG A 1 305 ? -0.491 3.715 17.344 1.00 93.44 305 ARG A CA 1
ATOM 2434 C C . ARG A 1 305 ? -1.494 3.182 18.380 1.00 93.44 305 ARG A C 1
ATOM 2436 O O . ARG A 1 305 ? -2.121 3.987 19.071 1.00 93.44 305 ARG A O 1
ATOM 2443 N N . PRO A 1 306 ? -1.630 1.854 18.518 1.00 94.81 306 PRO A N 1
ATOM 2444 C CA . PRO A 1 306 ? -2.508 1.259 19.512 1.00 94.81 306 PRO A CA 1
ATOM 2445 C C . PRO A 1 306 ? -1.944 1.357 20.942 1.00 94.81 306 PRO A C 1
ATOM 2447 O O . PRO A 1 306 ? -0.720 1.445 21.120 1.00 94.81 306 PRO A O 1
ATOM 2450 N N . PRO A 1 307 ? -2.809 1.299 21.972 1.00 95.50 307 PRO A N 1
ATOM 2451 C CA . PRO A 1 307 ? -2.417 1.470 23.369 1.00 95.50 307 PRO A CA 1
ATOM 2452 C C . PRO A 1 307 ? -1.426 0.406 23.856 1.00 95.50 307 PRO A C 1
ATOM 2454 O O . PRO A 1 307 ? -0.527 0.734 24.625 1.00 95.50 307 PRO A O 1
ATOM 2457 N N . GLU A 1 308 ? -1.495 -0.837 23.367 1.00 94.12 308 GLU A N 1
ATOM 2458 C CA . GLU A 1 308 ? -0.521 -1.876 23.725 1.00 94.12 308 GLU A CA 1
ATOM 2459 C C . GLU A 1 308 ? 0.909 -1.517 23.301 1.00 94.12 308 GLU A C 1
ATOM 2461 O O . GLU A 1 308 ? 1.855 -1.763 24.050 1.00 94.12 308 GLU A O 1
ATOM 2466 N N . LEU A 1 309 ? 1.083 -0.871 22.144 1.00 91.69 309 LEU A N 1
ATOM 2467 C CA . LEU A 1 309 ? 2.400 -0.424 21.690 1.00 91.69 309 LEU A CA 1
ATOM 2468 C C . LEU A 1 309 ? 2.862 0.829 22.441 1.00 91.69 309 LEU A C 1
ATOM 2470 O O . LEU A 1 309 ? 4.052 0.950 22.719 1.00 91.69 309 LEU A O 1
ATOM 2474 N N . LEU A 1 310 ? 1.940 1.726 22.812 1.00 93.31 310 LEU A N 1
ATOM 2475 C CA . LEU A 1 310 ? 2.238 2.886 23.667 1.00 93.31 310 LEU A CA 1
ATOM 2476 C C . LEU A 1 310 ? 2.706 2.451 25.066 1.00 93.31 310 LEU A C 1
ATOM 2478 O O . LEU A 1 310 ? 3.645 3.026 25.607 1.00 93.31 310 LEU A O 1
ATOM 2482 N N . PHE A 1 311 ? 2.139 1.371 25.608 1.00 93.88 311 PHE A N 1
ATOM 2483 C CA . PHE A 1 311 ? 2.604 0.739 26.848 1.00 93.88 311 PHE A CA 1
ATOM 2484 C C . PHE A 1 311 ? 3.796 -0.217 26.664 1.00 93.88 311 PHE A C 1
ATOM 2486 O O . PHE A 1 311 ? 4.202 -0.905 27.602 1.00 93.88 311 PHE A O 1
ATOM 2493 N N . GLY A 1 312 ? 4.408 -0.247 25.478 1.00 89.75 312 GLY A N 1
ATOM 2494 C CA . GLY A 1 312 ? 5.658 -0.964 25.243 1.00 89.75 312 GLY A CA 1
ATOM 2495 C C . GLY A 1 312 ? 5.521 -2.483 25.135 1.00 89.75 312 GLY A C 1
ATOM 2496 O O . GLY A 1 312 ? 6.510 -3.186 25.370 1.00 89.75 312 GLY A O 1
ATOM 2497 N N . ALA A 1 313 ? 4.340 -3.006 24.780 1.00 87.44 313 ALA A N 1
ATOM 2498 C CA . ALA A 1 313 ? 4.147 -4.432 24.527 1.00 87.44 313 ALA A CA 1
ATOM 2499 C C . ALA A 1 313 ? 5.180 -4.954 23.513 1.00 87.44 313 ALA A C 1
ATOM 2501 O O . ALA A 1 313 ? 5.377 -4.394 22.431 1.00 87.44 313 ALA A O 1
ATOM 2502 N N . ARG A 1 314 ? 5.864 -6.042 23.880 1.00 77.62 314 ARG A N 1
ATOM 2503 C CA . ARG A 1 314 ? 6.924 -6.667 23.064 1.00 77.62 314 ARG A CA 1
ATOM 2504 C C . ARG A 1 314 ? 6.418 -7.823 22.209 1.00 77.62 314 ARG A C 1
ATOM 2506 O O . ARG A 1 314 ? 7.093 -8.222 21.258 1.00 77.62 314 ARG A O 1
ATOM 2513 N N . GLU A 1 315 ? 5.243 -8.329 22.556 1.00 73.31 315 GLU A N 1
ATOM 2514 C CA . GLU A 1 315 ? 4.519 -9.374 21.852 1.00 73.31 315 GLU A CA 1
ATOM 2515 C C . GLU A 1 315 ? 3.208 -8.777 21.360 1.00 73.31 315 GLU A C 1
ATOM 2517 O O . GLU A 1 315 ? 2.422 -8.244 22.141 1.00 73.31 315 GLU A O 1
ATOM 2522 N N . TYR A 1 316 ? 3.004 -8.813 20.050 1.00 77.12 316 TYR A N 1
ATOM 2523 C CA . TYR A 1 316 ? 1.789 -8.322 19.427 1.00 77.12 316 TYR A CA 1
ATOM 2524 C C . TYR A 1 316 ? 1.498 -9.092 18.140 1.00 77.12 316 TYR A C 1
ATOM 2526 O O . TYR A 1 316 ? 2.397 -9.653 17.507 1.00 77.12 316 TYR A O 1
ATOM 2534 N N . SER A 1 317 ? 0.219 -9.145 17.778 1.00 80.69 317 SER A N 1
ATOM 2535 C CA . SER A 1 317 ? -0.304 -9.896 16.637 1.00 80.69 317 SER A CA 1
ATOM 2536 C C . SER A 1 317 ? -0.754 -8.958 15.511 1.00 80.69 317 SER A C 1
ATOM 2538 O O . SER A 1 317 ? -0.491 -7.756 15.522 1.00 80.69 317 SER A O 1
ATOM 2540 N N . ASN A 1 318 ? -1.482 -9.509 14.544 1.00 84.69 318 ASN A N 1
ATOM 2541 C CA . ASN A 1 318 ? -2.201 -8.794 13.490 1.00 84.69 318 ASN A CA 1
ATOM 2542 C C . ASN A 1 318 ? -3.207 -7.746 13.993 1.00 84.69 318 ASN A C 1
ATOM 2544 O O . ASN A 1 318 ? -3.574 -6.838 13.247 1.00 84.69 318 ASN A O 1
ATOM 2548 N N . ASN A 1 319 ? -3.584 -7.796 15.269 1.00 88.75 319 ASN A N 1
ATOM 2549 C CA . ASN A 1 319 ? -4.563 -6.882 15.848 1.00 88.75 319 ASN A CA 1
ATOM 2550 C C . ASN A 1 319 ? -4.042 -5.440 15.980 1.00 88.75 319 ASN A C 1
ATOM 2552 O O . ASN A 1 319 ? -4.853 -4.516 16.036 1.00 88.75 319 ASN A O 1
ATOM 2556 N N . VAL A 1 320 ? -2.721 -5.208 15.944 1.00 90.44 320 VAL A N 1
ATOM 2557 C CA . VAL A 1 320 ? -2.154 -3.841 15.948 1.00 90.44 320 VAL A CA 1
ATOM 2558 C C . VAL A 1 320 ? -2.562 -3.039 14.713 1.00 90.44 320 VAL A C 1
ATOM 2560 O O . VAL A 1 320 ? -2.875 -1.856 14.822 1.00 90.44 320 VAL A O 1
ATOM 2563 N N . ASP A 1 321 ? -2.635 -3.694 13.552 1.00 94.56 321 ASP A N 1
ATOM 2564 C CA . ASP A 1 321 ? -3.063 -3.062 12.303 1.00 94.56 321 ASP A CA 1
ATOM 2565 C C . ASP A 1 321 ? -4.545 -2.657 12.385 1.00 94.56 321 ASP A C 1
ATOM 2567 O O . ASP A 1 321 ? -4.940 -1.606 11.882 1.00 94.56 321 ASP A O 1
ATOM 2571 N N . MET A 1 322 ? -5.365 -3.450 13.083 1.00 97.88 322 MET A N 1
ATOM 2572 C CA . MET A 1 322 ? -6.811 -3.230 13.185 1.00 97.88 322 MET A CA 1
ATOM 2573 C C . MET A 1 322 ? -7.176 -1.972 13.983 1.00 97.88 322 MET A C 1
ATOM 2575 O O . MET A 1 322 ? -8.183 -1.334 13.682 1.00 97.88 322 MET A O 1
ATOM 2579 N N . TRP A 1 323 ? -6.338 -1.559 14.940 1.00 97.44 323 TRP A N 1
ATOM 2580 C CA . TRP A 1 323 ? -6.495 -0.260 15.603 1.00 97.44 323 TRP A CA 1
ATOM 2581 C C . TRP A 1 323 ? -6.250 0.897 14.633 1.00 97.44 323 TRP A C 1
ATOM 2583 O O . TRP A 1 323 ? -7.057 1.821 14.551 1.00 97.44 323 TRP A O 1
ATOM 2593 N N . GLY A 1 324 ? -5.171 0.816 13.844 1.00 96.50 324 GLY A N 1
ATOM 2594 C CA . GLY A 1 324 ? -4.866 1.796 12.801 1.00 96.50 324 GLY A CA 1
ATOM 2595 C C . GLY A 1 324 ? -6.000 1.916 11.780 1.00 96.50 324 GLY A C 1
ATOM 2596 O O . GLY A 1 324 ? -6.400 3.027 11.434 1.00 96.50 324 GLY A O 1
ATOM 2597 N N . VAL A 1 325 ? -6.598 0.788 11.374 1.00 98.50 325 VAL A N 1
ATOM 2598 C CA . VAL A 1 325 ? -7.815 0.768 10.539 1.00 98.50 325 VAL A CA 1
ATOM 2599 C C . VAL A 1 325 ? -8.971 1.517 11.213 1.00 98.50 325 VAL A C 1
ATOM 2601 O O . VAL A 1 325 ? -9.622 2.329 10.556 1.00 98.50 325 VAL A O 1
ATOM 2604 N N . GLY A 1 326 ? -9.203 1.304 12.512 1.00 98.50 326 GLY A N 1
ATOM 2605 C CA . GLY A 1 326 ? -10.207 2.038 13.291 1.00 98.50 326 GLY A CA 1
ATOM 2606 C C . GLY A 1 326 ? -9.970 3.552 13.307 1.00 98.50 326 GLY A C 1
ATOM 2607 O O . GLY A 1 326 ? -10.894 4.323 13.048 1.00 98.50 326 GLY A O 1
ATOM 2608 N N . CYS A 1 327 ? -8.726 3.986 13.528 1.00 98.44 327 CYS A N 1
ATOM 2609 C CA . CYS A 1 327 ? -8.344 5.399 13.472 1.00 98.44 327 CYS A CA 1
ATOM 2610 C C . CYS A 1 327 ? -8.581 6.014 12.082 1.00 98.44 327 CYS A C 1
ATOM 2612 O O . CYS A 1 327 ? -9.137 7.108 11.987 1.00 98.44 327 CYS A O 1
ATOM 2614 N N . ILE A 1 328 ? -8.217 5.309 11.003 1.00 98.38 328 ILE A N 1
ATOM 2615 C CA . ILE A 1 328 ? -8.452 5.759 9.619 1.00 98.38 328 ILE A CA 1
ATOM 2616 C C . ILE A 1 328 ? -9.955 5.831 9.324 1.00 98.38 328 ILE A C 1
ATOM 2618 O O . ILE A 1 328 ? -10.421 6.800 8.726 1.00 98.38 328 ILE A O 1
ATOM 2622 N N . PHE A 1 329 ? -10.737 4.844 9.769 1.00 98.62 329 PHE A N 1
ATOM 2623 C CA . PHE A 1 329 ? -12.191 4.842 9.601 1.00 98.62 329 PHE A CA 1
ATOM 2624 C C . PHE A 1 329 ? -12.844 6.040 10.298 1.00 98.62 329 PHE A C 1
ATOM 2626 O O . PHE A 1 329 ? -13.666 6.741 9.704 1.00 98.62 329 PHE A O 1
ATOM 2633 N N . ALA A 1 330 ? -12.432 6.326 11.531 1.00 98.38 330 ALA A N 1
ATOM 2634 C CA . ALA A 1 330 ? -12.873 7.507 12.253 1.00 98.38 330 ALA A CA 1
ATOM 2635 C C . ALA A 1 330 ? -12.479 8.809 11.543 1.00 98.38 330 ALA A C 1
ATOM 2637 O O . ALA A 1 330 ? -13.313 9.699 11.381 1.00 98.38 330 ALA A O 1
ATOM 2638 N N . GLN A 1 331 ? -11.242 8.912 11.059 1.00 97.56 331 GLN A N 1
ATOM 2639 C CA . GLN A 1 331 ? -10.761 10.090 10.339 1.00 97.56 331 GLN A CA 1
ATOM 2640 C C . GLN A 1 331 ? -11.502 10.313 9.013 1.00 97.56 331 GLN A C 1
ATOM 2642 O O . GLN A 1 331 ? -11.782 11.456 8.654 1.00 97.56 331 GLN A O 1
ATOM 2647 N N . LEU A 1 332 ? -11.889 9.249 8.304 1.00 97.12 332 LEU A N 1
ATOM 2648 C CA . LEU A 1 332 ? -12.738 9.349 7.113 1.00 97.12 332 LEU A CA 1
ATOM 2649 C C . LEU A 1 332 ? -14.102 9.985 7.426 1.00 97.12 332 LEU A C 1
ATOM 2651 O O . LEU A 1 332 ? -14.626 10.729 6.597 1.00 97.12 332 LEU A O 1
ATOM 2655 N N . MET A 1 333 ? -14.652 9.728 8.618 1.00 97.00 333 MET A N 1
ATOM 2656 C CA . MET A 1 333 ? -15.903 10.334 9.088 1.00 97.00 333 MET A CA 1
ATOM 2657 C C . MET A 1 333 ? -15.711 11.767 9.610 1.00 97.00 333 MET A C 1
ATOM 2659 O O . MET A 1 333 ? -16.536 12.629 9.319 1.00 97.00 333 MET A O 1
ATOM 2663 N N . LEU A 1 334 ? -14.633 12.036 10.356 1.00 95.88 334 LEU A N 1
ATOM 2664 C CA . LEU A 1 334 ? -14.395 13.325 11.025 1.00 95.88 334 LEU A CA 1
ATOM 2665 C C . LEU A 1 334 ? -13.671 14.361 10.159 1.00 95.88 334 LEU A C 1
ATOM 2667 O O . LEU A 1 334 ? -13.728 15.552 10.456 1.00 95.88 334 LEU A O 1
ATOM 2671 N N . ARG A 1 335 ? -12.977 13.932 9.098 1.00 94.94 335 ARG A N 1
ATOM 2672 C CA . ARG A 1 335 ? -12.083 14.769 8.270 1.00 94.94 335 ARG A CA 1
ATOM 2673 C C . ARG A 1 335 ? -10.888 15.362 9.037 1.00 94.94 335 ARG A C 1
ATOM 2675 O O . ARG A 1 335 ? -10.263 16.300 8.538 1.00 94.94 335 ARG A O 1
ATOM 2682 N N . VAL A 1 336 ? -10.602 14.841 10.232 1.00 94.69 336 VAL A N 1
ATOM 2683 C CA . VAL A 1 336 ? -9.466 15.169 11.110 1.00 94.69 336 VAL A CA 1
ATOM 2684 C C . VAL A 1 336 ? -9.026 13.903 11.861 1.00 94.69 336 VAL A C 1
ATOM 2686 O O . VAL A 1 336 ? -9.863 13.013 12.050 1.00 94.69 336 VAL A O 1
ATOM 2689 N N . PRO A 1 337 ? -7.748 13.778 12.268 1.00 95.50 337 PRO A N 1
ATOM 2690 C CA . PRO A 1 337 ? -7.272 12.616 13.020 1.00 95.50 337 PRO A CA 1
ATOM 2691 C C . PRO A 1 337 ? -8.091 12.380 14.296 1.00 95.50 337 PRO A C 1
ATOM 2693 O O . PRO A 1 337 ? -8.408 13.332 15.008 1.00 95.50 337 PRO A O 1
ATOM 2696 N N . LEU A 1 338 ? -8.411 11.115 14.599 1.00 97.25 338 LEU A N 1
ATOM 2697 C CA . LEU A 1 338 ? -9.187 10.761 15.797 1.00 97.25 338 LEU A CA 1
ATOM 2698 C C . LEU A 1 338 ? -8.423 11.069 17.093 1.00 97.25 338 LEU A C 1
ATOM 2700 O O . LEU A 1 338 ? -8.996 11.586 18.048 1.00 97.25 338 LEU A O 1
ATOM 2704 N N . PHE A 1 339 ? -7.132 10.742 17.112 1.00 97.00 339 PHE A N 1
ATOM 2705 C CA . PHE A 1 339 ? -6.240 10.954 18.244 1.00 97.00 339 PHE A CA 1
ATOM 2706 C C . PHE A 1 339 ? -5.014 11.720 17.759 1.00 97.00 339 PHE A C 1
ATOM 2708 O O . PHE A 1 339 ? -4.236 11.190 16.970 1.00 97.00 339 PHE A O 1
ATOM 2715 N N . ALA A 1 340 ? -4.854 12.960 18.212 1.00 94.44 340 ALA A N 1
ATOM 2716 C CA . ALA A 1 340 ? -3.796 13.861 17.761 1.00 94.44 340 ALA A CA 1
ATOM 2717 C C . ALA A 1 340 ? -2.829 14.217 18.902 1.00 94.44 340 ALA A C 1
ATOM 2719 O O . ALA A 1 340 ? -2.547 15.390 19.140 1.00 94.44 340 ALA A O 1
ATOM 2720 N N . GLY A 1 341 ? -2.346 13.208 19.633 1.00 94.12 341 GLY A N 1
ATOM 2721 C CA . GLY A 1 341 ? -1.404 13.408 20.731 1.00 94.12 341 GLY A CA 1
ATOM 2722 C C . GLY A 1 341 ? -0.028 13.871 20.248 1.00 94.12 341 GLY A C 1
ATOM 2723 O O . GLY A 1 341 ? 0.441 13.486 19.173 1.00 94.12 341 GLY A O 1
ATOM 2724 N N . MET A 1 342 ? 0.636 14.688 21.063 1.00 90.25 342 MET A N 1
ATOM 2725 C CA . MET A 1 342 ? 1.976 15.236 20.806 1.00 90.25 342 MET A CA 1
ATOM 2726 C C . MET A 1 342 ? 3.104 14.372 21.387 1.00 90.25 342 MET A C 1
ATOM 2728 O O . MET A 1 342 ? 4.249 14.451 20.946 1.00 90.25 342 MET A O 1
ATOM 2732 N N . THR A 1 343 ? 2.793 13.545 22.386 1.00 92.31 343 THR A N 1
ATOM 2733 C CA . THR A 1 343 ? 3.712 12.594 23.035 1.00 92.31 343 THR A CA 1
ATOM 2734 C C . THR A 1 343 ? 3.005 11.255 23.246 1.00 92.31 343 THR A C 1
ATOM 2736 O O . THR A 1 343 ? 1.784 11.192 23.144 1.00 92.31 343 THR A O 1
ATOM 2739 N N . GLU A 1 344 ? 3.727 10.175 23.562 1.00 92.19 344 GLU A N 1
ATOM 2740 C CA . GLU A 1 344 ? 3.096 8.873 23.860 1.00 92.19 344 GLU A CA 1
ATOM 2741 C C . GLU A 1 344 ? 2.117 8.956 25.042 1.00 92.19 344 GLU A C 1
ATOM 2743 O O . GLU A 1 344 ? 1.030 8.382 24.989 1.00 92.19 344 GLU A O 1
ATOM 2748 N N . LEU A 1 345 ? 2.466 9.743 26.065 1.00 93.56 345 LEU A N 1
ATOM 2749 C CA . LEU A 1 345 ? 1.615 10.008 27.225 1.00 93.56 345 LEU A CA 1
ATOM 2750 C C . LEU A 1 345 ? 0.348 10.787 26.842 1.00 93.56 345 LEU A C 1
ATOM 2752 O O . LEU A 1 345 ? -0.754 10.433 27.252 1.00 93.56 345 LEU A O 1
ATOM 2756 N N . ASP A 1 346 ? 0.506 11.836 26.037 1.00 94.44 346 ASP A N 1
ATOM 2757 C CA . ASP A 1 346 ? -0.605 12.662 25.555 1.00 94.44 346 ASP A CA 1
ATOM 2758 C C . ASP A 1 346 ? -1.528 11.883 24.602 1.00 94.44 346 ASP A C 1
ATOM 2760 O O . ASP A 1 346 ? -2.751 11.988 24.669 1.00 94.44 346 ASP A O 1
ATOM 2764 N N . GLN A 1 347 ? -0.953 11.011 23.772 1.00 96.06 347 GLN A N 1
ATOM 2765 C CA . GLN A 1 347 ? -1.693 10.101 22.904 1.00 96.06 347 GLN A CA 1
ATOM 2766 C C . GLN A 1 347 ? -2.566 9.138 23.722 1.00 96.06 347 GLN A C 1
ATOM 2768 O O . GLN A 1 347 ? -3.747 8.986 23.413 1.00 96.06 347 GLN A O 1
ATOM 2773 N N . LEU A 1 348 ? -2.028 8.532 24.790 1.00 96.75 348 LEU A N 1
ATOM 2774 C CA . LEU A 1 348 ? -2.821 7.738 25.739 1.00 96.75 348 LEU A CA 1
ATOM 2775 C C . LEU A 1 348 ? -3.925 8.582 26.394 1.00 96.75 348 LEU A C 1
ATOM 2777 O O . LEU A 1 348 ? -5.066 8.132 26.483 1.00 96.75 348 LEU A O 1
ATOM 2781 N N . GLY A 1 349 ? -3.620 9.827 26.774 1.00 95.88 349 GLY A N 1
ATOM 2782 C CA . GLY A 1 349 ? -4.599 10.780 27.301 1.00 95.88 349 GLY A CA 1
ATOM 2783 C C . GLY A 1 349 ? -5.772 11.024 26.346 1.00 95.88 349 GLY A C 1
ATOM 2784 O O . GLY A 1 349 ? -6.929 10.940 26.757 1.00 95.88 349 GLY A O 1
ATOM 2785 N N . CYS A 1 350 ? -5.489 11.250 25.061 1.00 96.62 350 CYS A N 1
ATOM 2786 C CA . CYS A 1 350 ? -6.497 11.403 24.010 1.00 96.62 350 CYS A CA 1
ATOM 2787 C C . CYS A 1 350 ? -7.354 10.138 23.841 1.00 96.62 350 CYS A C 1
ATOM 2789 O O . CYS A 1 350 ? -8.578 10.228 23.734 1.00 96.62 350 CYS A O 1
ATOM 2791 N N . ILE A 1 351 ? -6.724 8.958 23.855 1.00 97.75 351 ILE A N 1
ATOM 2792 C CA . ILE A 1 351 ? -7.417 7.667 23.756 1.00 97.75 351 ILE A CA 1
ATOM 2793 C C . ILE A 1 351 ? -8.377 7.480 24.934 1.00 97.75 351 ILE A C 1
ATOM 2795 O O . ILE A 1 351 ? -9.552 7.176 24.724 1.00 97.75 351 ILE A O 1
ATOM 2799 N N . PHE A 1 352 ? -7.913 7.701 26.164 1.00 97.12 352 PHE A N 1
ATOM 2800 C CA . PHE A 1 352 ? -8.731 7.502 27.361 1.00 97.12 352 PHE A CA 1
ATOM 2801 C C . PHE A 1 352 ? -9.814 8.565 27.512 1.00 97.12 352 PHE A C 1
ATOM 2803 O O . PHE A 1 352 ? -10.919 8.241 27.929 1.00 97.12 352 PHE A O 1
ATOM 2810 N N . HIS A 1 353 ? -9.568 9.808 27.096 1.00 95.62 353 HIS A N 1
ATOM 2811 C CA . HIS A 1 353 ? -10.616 10.829 27.070 1.00 95.62 353 HIS A CA 1
ATOM 2812 C C . HIS A 1 353 ? -11.815 10.407 26.205 1.00 95.62 353 HIS A C 1
ATOM 2814 O O . HIS A 1 353 ? -12.964 10.662 26.568 1.00 95.62 353 HIS A O 1
ATOM 2820 N N . LEU A 1 354 ? -11.551 9.735 25.081 1.00 96.50 354 LEU A N 1
ATOM 2821 C CA . LEU A 1 354 ? -12.587 9.238 24.184 1.00 96.50 354 LEU A CA 1
ATOM 2822 C C . LEU A 1 354 ? -13.219 7.930 24.675 1.00 96.50 354 LEU A C 1
ATOM 2824 O O . LEU A 1 354 ? -14.440 7.822 24.741 1.00 96.50 354 LEU A O 1
ATOM 2828 N N . LEU A 1 355 ? -12.402 6.919 24.966 1.00 97.06 355 LEU A N 1
ATOM 2829 C CA . LEU A 1 355 ? -12.854 5.536 25.168 1.00 97.06 355 LEU A CA 1
ATOM 2830 C C . LEU A 1 355 ? -13.017 5.157 26.645 1.00 97.06 355 LEU A C 1
ATOM 2832 O O . LEU A 1 355 ? -13.632 4.139 26.956 1.00 97.06 355 LEU A O 1
ATOM 2836 N N . GLY A 1 356 ? -12.524 5.995 27.553 1.00 96.69 356 GLY A N 1
ATOM 2837 C CA . GLY A 1 356 ? -12.381 5.703 28.973 1.00 96.69 356 GLY A CA 1
ATOM 2838 C C . GLY A 1 356 ? -11.046 5.035 29.289 1.00 96.69 356 GLY A C 1
ATOM 2839 O O . GLY A 1 356 ? -10.352 4.531 28.404 1.00 96.69 356 GLY A O 1
ATOM 2840 N N . THR A 1 357 ? -10.679 5.040 30.567 1.00 96.25 357 THR A N 1
ATOM 2841 C CA . THR A 1 357 ? -9.478 4.343 31.045 1.00 96.25 357 THR A CA 1
ATOM 2842 C C . THR A 1 357 ? -9.734 2.829 31.071 1.00 96.25 357 THR A C 1
ATOM 2844 O O . THR A 1 357 ? -10.748 2.415 31.643 1.00 96.25 357 THR A O 1
ATOM 2847 N N . PRO A 1 358 ? -8.855 1.987 30.493 1.00 95.38 358 PRO A N 1
ATOM 2848 C CA . PRO A 1 358 ? -9.001 0.541 30.578 1.00 95.38 358 PRO A CA 1
ATOM 2849 C C . PRO A 1 358 ? -8.813 0.063 32.020 1.00 95.38 358 PRO A C 1
ATOM 2851 O O . PRO A 1 358 ? -7.958 0.554 32.754 1.00 95.38 358 PRO A O 1
ATOM 2854 N N . THR A 1 359 ? -9.604 -0.927 32.408 1.00 94.06 359 THR A N 1
ATOM 2855 C CA . THR A 1 359 ? -9.462 -1.694 33.650 1.00 94.06 359 THR A CA 1
ATOM 2856 C C . THR A 1 359 ? -9.004 -3.117 33.339 1.00 94.06 359 THR A C 1
ATOM 2858 O O . THR A 1 359 ? -9.125 -3.568 32.199 1.00 94.06 359 THR A O 1
ATOM 2861 N N . GLU A 1 360 ? -8.573 -3.861 34.360 1.00 94.00 360 GLU A N 1
ATOM 2862 C CA . GLU A 1 360 ? -8.290 -5.304 34.254 1.00 94.00 360 GLU A CA 1
ATOM 2863 C C . GLU A 1 360 ? -9.508 -6.136 33.808 1.00 94.00 360 GLU A C 1
ATOM 2865 O O . GLU A 1 360 ? -9.347 -7.243 33.309 1.00 94.00 360 GLU A O 1
ATOM 2870 N N . GLU A 1 361 ? -10.730 -5.606 33.925 1.00 93.44 361 GLU A N 1
ATOM 2871 C CA . GLU A 1 361 ? -11.929 -6.251 33.376 1.00 93.44 361 GLU A CA 1
ATOM 2872 C C . GLU A 1 361 ? -12.031 -6.051 31.857 1.00 93.44 361 GLU A C 1
ATOM 2874 O O . GLU A 1 361 ? -12.347 -6.983 31.123 1.00 93.44 361 GLU A O 1
ATOM 2879 N N . THR A 1 362 ? -11.758 -4.835 31.371 1.00 93.44 362 THR A N 1
ATOM 2880 C CA . THR A 1 362 ? -11.847 -4.497 29.936 1.00 93.44 362 THR A CA 1
ATOM 2881 C C . THR A 1 362 ? -10.604 -4.884 29.135 1.00 93.44 362 THR A C 1
ATOM 2883 O O . THR A 1 362 ? -10.672 -5.052 27.919 1.00 93.44 362 THR A O 1
ATOM 2886 N N . TRP A 1 363 ? -9.458 -4.982 29.806 1.00 95.31 363 TRP A N 1
ATOM 2887 C CA . TRP A 1 363 ? -8.184 -5.386 29.235 1.00 95.31 363 TRP A CA 1
ATOM 2888 C C . TRP A 1 363 ? -7.371 -6.151 30.286 1.00 95.31 363 TRP A C 1
ATOM 2890 O O . TRP A 1 363 ? -6.491 -5.580 30.937 1.00 95.31 363 TRP A O 1
ATOM 2900 N N . PRO A 1 364 ? -7.652 -7.455 30.444 1.00 95.25 364 PRO A N 1
ATOM 2901 C CA . PRO A 1 364 ? -6.902 -8.306 31.357 1.00 95.25 364 PRO A CA 1
ATOM 2902 C C . PRO A 1 364 ? -5.403 -8.295 31.033 1.00 95.25 364 PRO A C 1
ATOM 2904 O O . PRO A 1 364 ? -5.002 -8.528 29.890 1.00 95.25 364 PRO A O 1
ATOM 2907 N N . GLY A 1 365 ? -4.574 -8.026 32.041 1.00 93.31 365 GLY A N 1
ATOM 2908 C CA . GLY A 1 365 ? -3.117 -7.957 31.940 1.00 93.31 365 GLY A CA 1
ATOM 2909 C C . GLY A 1 365 ? -2.549 -6.585 31.560 1.00 93.31 365 GLY A C 1
ATOM 2910 O O . GLY A 1 365 ? -1.329 -6.470 31.421 1.00 93.31 365 GLY A O 1
ATOM 2911 N N . VAL A 1 366 ? -3.376 -5.539 31.413 1.00 94.19 366 VAL A N 1
ATOM 2912 C CA . VAL A 1 366 ? -2.908 -4.184 31.057 1.00 94.19 366 VAL A CA 1
ATOM 2913 C C . VAL A 1 366 ? -1.892 -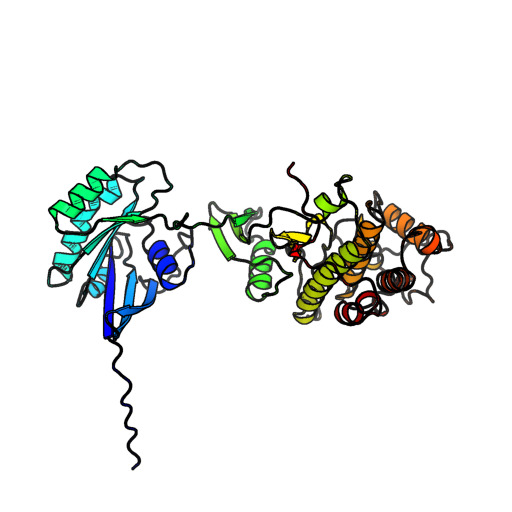3.635 32.062 1.00 94.19 366 VAL A C 1
ATOM 2915 O O . VAL A 1 366 ? -0.884 -3.054 31.657 1.00 94.19 366 VAL A O 1
ATOM 2918 N N . THR A 1 367 ? -2.090 -3.892 33.358 1.00 94.19 367 THR A N 1
ATOM 2919 C CA . THR A 1 367 ? -1.182 -3.441 34.429 1.00 94.19 367 THR A CA 1
ATOM 2920 C C . THR A 1 367 ? 0.189 -4.116 34.392 1.00 94.19 367 THR A C 1
ATOM 2922 O O . THR A 1 367 ? 1.138 -3.625 34.997 1.00 94.19 367 THR A O 1
ATOM 2925 N N . SER A 1 368 ? 0.313 -5.233 33.669 1.00 93.38 368 SER A N 1
ATOM 2926 C CA . SER A 1 368 ? 1.561 -5.990 33.531 1.00 93.38 368 SER A CA 1
ATOM 2927 C C . SER A 1 368 ? 2.413 -5.542 32.337 1.00 93.38 368 SER A C 1
ATOM 2929 O O . SER A 1 368 ? 3.480 -6.112 32.095 1.00 93.38 368 SER A O 1
ATOM 2931 N N . LEU A 1 369 ? 1.962 -4.550 31.559 1.00 93.12 369 LEU A N 1
ATOM 2932 C CA . LEU A 1 369 ? 2.704 -4.070 30.395 1.00 93.12 369 LEU A CA 1
ATOM 2933 C C . LEU A 1 369 ? 3.958 -3.274 30.796 1.00 93.12 369 LEU A C 1
ATOM 2935 O O . LEU A 1 369 ? 3.935 -2.556 31.796 1.00 93.12 369 LEU A O 1
ATOM 2939 N N . PRO A 1 370 ? 5.051 -3.343 30.007 1.00 92.12 370 PRO A N 1
ATOM 2940 C CA . PRO A 1 370 ? 6.360 -2.830 30.423 1.00 92.12 370 PRO A CA 1
ATOM 2941 C C . PRO A 1 370 ? 6.394 -1.353 30.816 1.00 92.12 370 PRO A C 1
ATOM 2943 O O . PRO A 1 370 ? 7.116 -0.988 31.740 1.00 92.12 370 PRO A O 1
ATOM 2946 N N . ASN A 1 371 ? 5.631 -0.518 30.111 1.00 92.31 371 ASN A N 1
ATOM 2947 C CA . ASN A 1 371 ? 5.567 0.921 30.345 1.00 92.31 371 ASN A CA 1
ATOM 2948 C C . ASN A 1 371 ? 4.193 1.340 30.885 1.00 92.31 371 ASN A C 1
ATOM 2950 O O . ASN A 1 371 ? 3.782 2.481 30.670 1.00 92.31 371 ASN A O 1
ATOM 2954 N N . TYR A 1 372 ? 3.451 0.425 31.524 1.00 94.00 372 TYR A N 1
ATOM 2955 C CA . TYR A 1 372 ? 2.171 0.771 32.129 1.00 94.00 372 TYR A CA 1
ATOM 2956 C C . TYR A 1 372 ? 2.360 1.869 33.177 1.00 94.00 372 TYR A C 1
ATOM 2958 O O . TYR A 1 372 ? 3.241 1.802 34.036 1.00 94.00 372 TYR A O 1
ATOM 2966 N N . ILE A 1 373 ? 1.501 2.877 33.102 1.00 91.19 373 ILE A N 1
ATOM 2967 C CA . ILE A 1 373 ? 1.393 3.945 34.086 1.00 91.19 373 ILE A CA 1
ATOM 2968 C C . ILE A 1 373 ? -0.081 4.098 34.435 1.00 91.19 373 ILE A C 1
ATOM 2970 O O . ILE A 1 373 ? -0.954 3.958 33.576 1.00 91.19 373 ILE A O 1
ATOM 2974 N N . GLU A 1 374 ? -0.359 4.375 35.700 1.00 89.62 374 GLU A N 1
ATOM 2975 C CA . GLU A 1 374 ? -1.723 4.581 36.163 1.00 89.62 374 GLU A CA 1
ATOM 2976 C C . GLU A 1 374 ? -2.215 5.973 35.743 1.00 89.62 374 GLU A C 1
ATOM 2978 O O . GLU A 1 374 ? -1.553 6.985 35.979 1.00 89.62 374 GLU A O 1
ATOM 2983 N N . PHE A 1 375 ? -3.384 6.021 35.104 1.00 91.56 375 PHE A N 1
ATOM 2984 C CA . PHE A 1 375 ? -4.070 7.260 34.744 1.00 91.56 375 PHE A CA 1
ATOM 2985 C C . PHE A 1 375 ? -5.248 7.489 35.681 1.00 91.56 375 PHE A C 1
ATOM 2987 O O . PHE A 1 375 ? -5.889 6.537 36.123 1.00 91.56 375 PHE A O 1
ATOM 2994 N N . THR A 1 376 ? -5.602 8.755 35.907 1.00 92.19 376 THR A N 1
ATOM 2995 C CA . THR A 1 376 ? -6.857 9.101 36.582 1.00 92.19 376 THR A CA 1
ATOM 2996 C C . THR A 1 376 ? -8.030 8.461 35.831 1.00 92.19 376 THR A C 1
ATOM 2998 O O . THR A 1 376 ? -8.205 8.759 34.645 1.00 92.19 376 THR A O 1
ATOM 3001 N N . PRO A 1 377 ? -8.845 7.608 36.482 1.00 93.19 377 PRO A N 1
ATOM 3002 C CA . PRO A 1 377 ? -9.960 6.948 35.821 1.00 93.19 377 PRO A CA 1
ATOM 3003 C C . PRO A 1 377 ? -10.936 7.957 35.214 1.00 93.19 377 PRO A C 1
ATOM 3005 O O . PRO A 1 377 ? -11.454 8.835 35.908 1.00 93.19 377 PRO A O 1
ATOM 3008 N N . CYS A 1 378 ? -11.220 7.813 33.923 1.00 93.50 378 CYS A N 1
ATOM 3009 C CA . CYS A 1 378 ? -12.225 8.603 33.228 1.00 93.50 378 CYS A CA 1
ATOM 3010 C C . CYS A 1 378 ? -13.230 7.699 32.509 1.00 93.50 378 CYS A C 1
ATOM 3012 O O . CYS A 1 378 ? -12.922 6.584 32.080 1.00 93.50 378 CYS A O 1
ATOM 3014 N N . LYS A 1 379 ? -14.469 8.185 32.399 1.00 93.75 379 LYS A N 1
ATOM 3015 C CA . LYS A 1 379 ? -15.505 7.519 31.610 1.00 93.75 379 LYS A CA 1
ATOM 3016 C C . LYS A 1 379 ? -15.362 7.940 30.155 1.00 93.75 379 LYS A C 1
ATOM 3018 O O . LYS A 1 379 ? -15.246 9.131 29.878 1.00 93.75 379 LYS A O 1
ATOM 3023 N N . GLY A 1 380 ? -15.426 6.964 29.256 1.00 93.00 380 GLY A N 1
ATOM 3024 C CA . GLY A 1 380 ? -15.474 7.225 27.825 1.00 93.00 380 GLY A CA 1
ATOM 3025 C C . GLY A 1 380 ? -16.724 7.999 27.420 1.00 93.00 380 GLY A C 1
ATOM 3026 O O . GLY A 1 380 ? -17.756 7.976 28.098 1.00 93.00 380 GLY A O 1
ATOM 3027 N N . GLN A 1 381 ? -16.622 8.675 26.286 1.00 94.38 381 GLN A N 1
ATOM 3028 C CA . GLN A 1 381 ? -17.718 9.392 25.658 1.00 94.38 381 GLN A CA 1
ATOM 3029 C C . GLN A 1 381 ? -18.495 8.447 24.728 1.00 94.38 381 GLN A C 1
ATOM 3031 O O . GLN A 1 381 ? -17.897 7.604 24.052 1.00 94.38 381 GLN A O 1
ATOM 3036 N N . PRO A 1 382 ? -19.832 8.565 24.640 1.00 94.56 382 PRO A N 1
ATOM 3037 C CA . PRO A 1 382 ? -20.592 7.824 23.643 1.00 94.56 382 PRO A CA 1
ATOM 3038 C C . PRO A 1 382 ? -20.120 8.202 22.234 1.00 94.56 382 PRO A C 1
ATOM 3040 O O . PRO A 1 382 ? -20.217 9.358 21.843 1.00 94.56 382 PRO A O 1
ATOM 3043 N N . LEU A 1 383 ? -19.665 7.239 21.426 1.00 95.06 383 LEU A N 1
ATOM 3044 C CA . LEU A 1 383 ? -19.206 7.550 20.061 1.00 95.06 383 LEU A CA 1
ATOM 3045 C C . LEU A 1 383 ? -20.285 8.260 19.220 1.00 95.06 383 LEU A C 1
ATOM 3047 O O . LEU A 1 383 ? -19.961 9.088 18.375 1.00 95.06 383 LEU A O 1
ATOM 3051 N N . SER A 1 384 ? -21.569 8.013 19.488 1.00 96.38 384 SER A N 1
ATOM 3052 C CA . SER A 1 384 ? -22.684 8.707 18.833 1.00 96.38 384 SER A CA 1
ATOM 3053 C C . SER A 1 384 ? -22.713 10.221 19.078 1.00 96.38 384 SER A C 1
ATOM 3055 O O . SER A 1 384 ? -23.236 10.946 18.234 1.00 96.38 384 SER A O 1
ATOM 3057 N N . SER A 1 385 ? -22.143 10.730 20.180 1.00 95.25 385 SER A N 1
ATOM 3058 C CA . SER A 1 385 ? -22.054 12.179 20.419 1.00 95.25 385 SER A CA 1
ATOM 3059 C C . SER A 1 385 ? -20.950 12.852 19.605 1.00 95.25 385 SER A C 1
ATOM 3061 O O . SER A 1 385 ? -20.962 14.069 19.456 1.00 95.25 385 SER A O 1
ATOM 3063 N N . ILE A 1 386 ? -20.000 12.075 19.084 1.00 95.62 386 ILE A N 1
ATOM 3064 C CA . ILE A 1 386 ? -18.843 12.568 18.324 1.00 95.62 386 ILE A CA 1
ATOM 3065 C C . ILE A 1 386 ? -19.080 12.367 16.832 1.00 95.62 386 ILE A C 1
ATOM 3067 O O . ILE A 1 386 ? -18.916 13.281 16.030 1.00 95.62 386 ILE A O 1
ATOM 3071 N N . PHE A 1 387 ? -19.539 11.176 16.459 1.00 96.38 387 PHE A N 1
ATOM 3072 C CA . PHE A 1 387 ? -19.867 10.805 15.091 1.00 96.38 387 PHE A CA 1
ATOM 3073 C C . PHE A 1 387 ? -21.374 10.953 14.855 1.00 96.38 387 PHE A C 1
ATOM 3075 O O . PHE A 1 387 ? -22.073 9.988 14.555 1.00 96.38 387 PHE A O 1
ATOM 3082 N N . THR A 1 388 ? -21.887 12.177 14.985 1.00 94.81 388 THR A N 1
ATOM 3083 C CA . THR A 1 388 ? -23.334 12.479 14.946 1.00 94.81 388 THR A CA 1
ATOM 3084 C C . THR A 1 388 ? -24.022 12.100 13.629 1.00 94.81 388 THR A C 1
ATOM 3086 O O . THR A 1 388 ? -25.230 11.877 13.600 1.00 94.81 388 THR A O 1
ATOM 3089 N N . ALA A 1 389 ? -23.264 12.002 12.532 1.00 93.00 389 ALA A N 1
ATOM 3090 C CA . ALA A 1 389 ? -23.755 11.603 11.212 1.00 93.00 389 ALA A CA 1
ATOM 3091 C C . ALA A 1 389 ? -23.557 10.106 10.891 1.00 93.00 389 ALA A C 1
ATOM 3093 O O . ALA A 1 389 ? -23.975 9.660 9.812 1.00 93.00 389 ALA A O 1
ATOM 3094 N N . ALA A 1 390 ? -22.909 9.340 11.775 1.00 95.12 390 ALA A N 1
ATOM 3095 C CA . ALA A 1 390 ? -22.668 7.914 11.581 1.00 95.12 390 ALA A CA 1
ATOM 3096 C C . ALA A 1 390 ? -23.935 7.089 11.841 1.00 95.12 390 ALA A C 1
ATOM 3098 O O . ALA A 1 390 ? -24.799 7.462 12.629 1.00 95.12 390 ALA A O 1
ATOM 3099 N N . THR A 1 391 ? -24.051 5.966 11.140 1.00 96.06 391 THR A N 1
ATOM 3100 C CA . THR A 1 391 ? -25.102 4.968 11.355 1.00 96.06 391 THR A CA 1
ATOM 3101 C C . THR A 1 391 ? -24.728 4.031 12.504 1.00 96.06 391 THR A C 1
ATOM 3103 O O . THR A 1 391 ? -23.549 3.889 12.835 1.00 96.06 391 THR A O 1
ATOM 3106 N N . ASP A 1 392 ? -25.712 3.359 13.100 1.00 97.31 392 ASP A N 1
ATOM 3107 C CA . ASP A 1 392 ? -25.471 2.462 14.239 1.00 97.31 392 ASP A CA 1
ATOM 3108 C C . ASP A 1 392 ? -24.506 1.318 13.898 1.00 97.31 392 ASP A C 1
ATOM 3110 O O . ASP A 1 392 ? -23.643 0.976 14.702 1.00 97.31 392 ASP A O 1
ATOM 3114 N N . ASP A 1 393 ? -24.581 0.776 12.680 1.00 97.94 393 ASP A N 1
ATOM 3115 C CA . ASP A 1 393 ? -23.668 -0.262 12.190 1.00 97.94 393 ASP A CA 1
ATOM 3116 C C . ASP A 1 393 ? -22.231 0.243 11.960 1.00 97.94 393 ASP A C 1
ATOM 3118 O O . ASP A 1 393 ? -21.277 -0.511 12.156 1.00 97.94 393 ASP A O 1
ATOM 3122 N N . ALA A 1 394 ? -22.058 1.517 11.596 1.00 98.19 394 ALA A N 1
ATOM 3123 C CA . ALA A 1 394 ? -20.755 2.168 11.497 1.00 98.19 394 ALA A CA 1
ATOM 3124 C C . ALA A 1 394 ? -20.136 2.361 12.885 1.00 98.19 394 ALA A C 1
ATOM 3126 O O . ALA A 1 394 ? -18.959 2.067 13.087 1.00 98.19 394 ALA A O 1
ATOM 3127 N N . LEU A 1 395 ? -20.938 2.824 13.850 1.00 98.38 395 LEU A N 1
ATOM 3128 C CA . LEU A 1 395 ? -20.516 2.985 15.241 1.00 98.38 395 LEU A CA 1
ATOM 3129 C C . LEU A 1 395 ? -20.164 1.641 15.880 1.00 98.38 395 LEU A C 1
ATOM 3131 O O . LEU A 1 395 ? -19.169 1.547 16.593 1.00 98.38 395 LEU A O 1
ATOM 3135 N N . ASP A 1 396 ? -20.961 0.607 15.623 1.00 98.50 396 ASP A N 1
ATOM 3136 C CA . ASP A 1 396 ? -20.713 -0.752 16.100 1.00 98.50 396 ASP A CA 1
ATOM 3137 C C . ASP A 1 396 ? -19.410 -1.329 15.523 1.00 98.50 396 ASP A C 1
ATOM 3139 O O . ASP A 1 396 ? -18.565 -1.825 16.271 1.00 98.50 396 ASP A O 1
ATOM 3143 N N . LEU A 1 397 ? -19.176 -1.167 14.214 1.00 98.69 397 LEU A N 1
ATOM 3144 C CA . LEU A 1 397 ? -17.918 -1.582 13.592 1.00 98.69 397 LEU A CA 1
ATOM 3145 C C . LEU A 1 397 ? -16.714 -0.8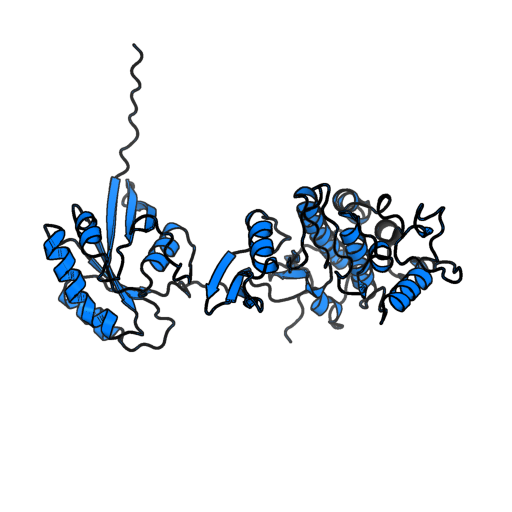06 14.153 1.00 98.69 397 LEU A C 1
ATOM 3147 O O . LEU A 1 397 ? -15.681 -1.403 14.453 1.00 98.69 397 LEU A O 1
ATOM 3151 N N . LEU A 1 398 ? -16.843 0.512 14.344 1.00 98.69 398 LEU A N 1
ATOM 3152 C CA . LEU A 1 398 ? -15.776 1.337 14.915 1.00 98.69 398 LEU A CA 1
ATOM 3153 C C . LEU A 1 398 ? -15.420 0.898 16.343 1.00 98.69 398 LEU A C 1
ATOM 3155 O O . LEU A 1 398 ? -14.238 0.778 16.663 1.00 98.69 398 LEU A O 1
ATOM 3159 N N . LYS A 1 399 ? -16.419 0.595 17.185 1.00 98.12 399 LYS A N 1
ATOM 3160 C CA . LYS A 1 399 ? -16.193 0.063 18.542 1.00 98.12 399 LYS A CA 1
ATOM 3161 C C . LYS A 1 399 ? -15.385 -1.230 18.515 1.00 98.12 399 LYS A C 1
ATOM 3163 O O . LYS A 1 399 ? -14.486 -1.389 19.330 1.00 98.12 399 LYS A O 1
ATOM 3168 N N . LYS A 1 400 ? -15.671 -2.122 17.563 1.00 98.44 400 LYS A N 1
ATOM 3169 C CA . LYS A 1 400 ? -14.971 -3.405 17.405 1.00 98.44 400 LYS A CA 1
ATOM 3170 C C . LYS A 1 400 ? -13.510 -3.252 16.963 1.00 98.44 400 LYS A C 1
ATOM 3172 O O . LYS A 1 400 ? -12.685 -4.094 17.317 1.00 98.44 400 LYS A O 1
ATOM 3177 N N . PHE A 1 401 ? -13.164 -2.185 16.235 1.00 98.50 401 PHE A N 1
ATOM 3178 C CA . PHE A 1 401 ? -11.763 -1.848 15.938 1.00 98.50 401 PHE A CA 1
ATOM 3179 C C . PHE A 1 401 ? -11.030 -1.220 17.130 1.00 98.50 401 PHE A C 1
ATOM 3181 O O . PHE A 1 401 ? -9.837 -1.458 17.302 1.00 98.50 401 PHE A O 1
ATOM 3188 N N . LEU A 1 402 ? -11.725 -0.432 17.954 1.00 97.88 402 LEU A N 1
ATOM 3189 C CA . LEU A 1 402 ? -11.142 0.331 19.067 1.00 97.88 402 LEU A CA 1
ATOM 3190 C C . LEU A 1 402 ? -11.231 -0.393 20.423 1.00 97.88 402 LEU A C 1
ATOM 3192 O O . LEU A 1 402 ? -11.220 0.243 21.476 1.00 97.88 402 LEU A O 1
ATOM 3196 N N . VAL A 1 403 ? -11.305 -1.726 20.414 1.00 96.94 403 VAL A N 1
ATOM 3197 C CA . VAL A 1 403 ? -11.241 -2.534 21.640 1.00 96.94 403 VAL A CA 1
ATOM 3198 C C . VAL A 1 403 ? -9.821 -2.496 22.216 1.00 96.94 403 VAL A C 1
ATOM 3200 O O . VAL A 1 403 ? -8.840 -2.701 21.488 1.00 96.94 403 VAL A O 1
ATOM 3203 N N . PHE A 1 404 ? -9.721 -2.229 23.525 1.00 96.38 404 PHE A N 1
ATOM 3204 C CA . PHE A 1 404 ? -8.451 -2.152 24.252 1.00 96.38 404 PHE A CA 1
ATOM 3205 C C . PHE A 1 404 ? -7.709 -3.480 24.247 1.00 96.38 404 PHE A C 1
ATOM 3207 O O . PHE A 1 404 ? -6.579 -3.522 23.768 1.00 96.38 404 PHE A O 1
ATOM 3214 N N . ASN A 1 405 ? -8.353 -4.552 24.722 1.00 95.31 405 ASN A N 1
ATOM 3215 C CA . ASN A 1 405 ? -7.768 -5.883 24.679 1.00 95.31 405 ASN A CA 1
ATOM 3216 C C . ASN A 1 405 ? -7.505 -6.281 23.217 1.00 95.31 405 ASN A C 1
ATOM 3218 O O . ASN A 1 405 ? -8.462 -6.475 22.458 1.00 95.31 405 ASN A O 1
ATOM 3222 N N . PRO A 1 406 ? -6.236 -6.445 22.798 1.00 93.94 406 PRO A N 1
ATOM 3223 C CA . PRO A 1 406 ? -5.929 -6.739 21.407 1.00 93.94 406 PRO A CA 1
ATOM 3224 C C . PRO A 1 406 ? -6.567 -8.045 20.941 1.00 93.94 406 PRO A C 1
ATOM 3226 O O . PRO A 1 406 ? -6.898 -8.152 19.770 1.00 93.94 406 PRO A O 1
ATOM 3229 N N . THR A 1 407 ? -6.750 -9.031 21.824 1.00 92.38 407 THR A N 1
ATOM 3230 C CA . THR A 1 407 ? -7.314 -10.348 21.469 1.00 92.38 407 THR A CA 1
ATOM 3231 C C . THR A 1 407 ? -8.808 -10.313 21.145 1.00 92.38 407 THR A C 1
ATOM 3233 O O . THR A 1 407 ? -9.261 -11.117 20.335 1.00 92.38 407 THR A O 1
ATOM 3236 N N . ASP A 1 408 ? -9.535 -9.337 21.690 1.00 95.19 408 ASP A N 1
ATOM 3237 C CA . ASP A 1 408 ? -10.971 -9.140 21.453 1.00 95.19 408 ASP A CA 1
ATOM 3238 C C . ASP A 1 408 ? -11.248 -8.219 20.250 1.00 95.19 408 ASP A C 1
ATOM 3240 O O . ASP A 1 408 ? -12.394 -8.039 19.829 1.00 95.19 408 ASP A O 1
ATOM 3244 N N . ARG A 1 409 ? -10.199 -7.609 19.685 1.00 96.75 409 ARG A N 1
ATOM 3245 C CA . ARG A 1 409 ? -10.296 -6.694 18.544 1.00 96.75 409 ARG A CA 1
ATOM 3246 C C . ARG A 1 409 ? -10.651 -7.465 17.272 1.00 96.75 409 ARG A C 1
ATOM 3248 O O . ARG A 1 409 ? -10.053 -8.496 16.966 1.00 96.75 409 ARG A O 1
ATOM 3255 N N . ILE A 1 410 ? -11.611 -6.949 16.502 1.00 98.06 410 ILE A N 1
ATOM 3256 C CA . ILE A 1 410 ? -12.086 -7.616 15.280 1.00 98.06 410 ILE A CA 1
ATOM 3257 C C . ILE A 1 410 ? -10.966 -7.768 14.241 1.00 98.06 410 ILE A C 1
ATOM 3259 O O . ILE A 1 410 ? -10.207 -6.833 13.984 1.00 98.06 410 ILE A O 1
ATOM 3263 N N . SER A 1 411 ? -10.887 -8.940 13.607 1.00 97.94 411 SER A N 1
ATOM 3264 C CA . SER A 1 411 ? -9.946 -9.201 12.513 1.00 97.94 411 SER A CA 1
ATOM 3265 C C . SER A 1 411 ? -10.422 -8.586 11.194 1.00 97.94 411 SER A C 1
ATOM 3267 O O . SER A 1 411 ? -11.612 -8.333 11.005 1.00 97.94 411 SER A O 1
ATOM 3269 N N . ALA A 1 412 ? -9.514 -8.387 10.232 1.00 97.88 412 ALA A N 1
ATOM 3270 C CA . ALA A 1 412 ? -9.886 -7.845 8.923 1.00 97.88 412 ALA A CA 1
ATOM 3271 C C . ALA A 1 412 ? -10.897 -8.731 8.170 1.00 97.88 412 ALA A C 1
ATOM 3273 O O . ALA A 1 412 ? -11.823 -8.210 7.552 1.00 97.88 412 ALA A O 1
ATOM 3274 N N . ALA A 1 413 ? -10.756 -10.058 8.264 1.00 97.19 413 ALA A N 1
ATOM 3275 C CA . ALA A 1 413 ? -11.688 -11.006 7.655 1.00 97.19 413 ALA A CA 1
ATOM 3276 C C . ALA A 1 413 ? -13.092 -10.900 8.275 1.00 97.19 413 ALA A C 1
ATOM 3278 O O . ALA A 1 413 ? -14.064 -10.716 7.550 1.00 97.19 413 ALA A O 1
ATOM 3279 N N . ALA A 1 414 ? -13.191 -10.907 9.610 1.00 98.06 414 ALA A N 1
ATOM 3280 C CA . ALA A 1 414 ? -14.472 -10.764 10.303 1.00 98.06 414 ALA A CA 1
ATOM 3281 C C . ALA A 1 414 ? -15.107 -9.380 10.078 1.00 98.06 414 ALA A C 1
ATOM 3283 O O . ALA A 1 414 ? -16.325 -9.255 9.978 1.00 98.06 414 ALA A O 1
ATOM 3284 N N . ALA A 1 415 ? -14.292 -8.328 9.958 1.00 98.44 415 ALA A N 1
ATOM 3285 C CA . ALA A 1 415 ? -14.778 -6.987 9.656 1.00 98.44 415 ALA A CA 1
ATOM 3286 C C . ALA A 1 415 ? -15.406 -6.894 8.258 1.00 98.44 415 ALA A C 1
ATOM 3288 O O . ALA A 1 415 ? -16.404 -6.197 8.102 1.00 98.44 415 ALA A O 1
ATOM 3289 N N . LEU A 1 416 ? -14.876 -7.603 7.254 1.00 98.19 416 LEU A N 1
ATOM 3290 C CA . LEU A 1 416 ? -15.458 -7.642 5.903 1.00 98.19 416 LEU A CA 1
ATOM 3291 C C . LEU A 1 416 ? -16.841 -8.310 5.860 1.00 98.19 416 LEU A C 1
ATOM 3293 O O . LEU A 1 416 ? -17.634 -7.989 4.979 1.00 98.19 416 LEU A O 1
ATOM 3297 N N . GLU A 1 417 ? -17.137 -9.187 6.819 1.00 98.12 417 GLU A N 1
ATOM 3298 C CA . GLU A 1 417 ? -18.437 -9.854 6.985 1.00 98.12 417 GLU A CA 1
ATOM 3299 C C . GLU A 1 417 ? -19.418 -9.046 7.857 1.00 98.12 417 GLU A C 1
ATOM 3301 O O . GLU A 1 417 ? -20.552 -9.464 8.091 1.00 98.12 417 GLU A O 1
ATOM 3306 N N . HIS A 1 418 ? -19.006 -7.876 8.352 1.00 98.62 418 HIS A N 1
ATOM 3307 C CA . HIS A 1 418 ? -19.824 -7.057 9.240 1.00 98.62 418 HIS A CA 1
ATOM 3308 C C . HIS A 1 418 ? -21.075 -6.497 8.533 1.00 98.62 418 HIS A C 1
ATOM 3310 O O . HIS A 1 418 ? -20.960 -6.042 7.389 1.00 98.62 418 HIS A O 1
ATOM 3316 N N . PRO A 1 419 ? -22.234 -6.371 9.223 1.00 98.06 419 PRO A N 1
ATOM 3317 C CA . PRO A 1 419 ? -23.454 -5.788 8.654 1.00 98.06 419 PRO A CA 1
ATOM 3318 C C . PRO A 1 419 ? -23.273 -4.408 8.017 1.00 98.06 419 PRO A C 1
ATOM 3320 O O . PRO A 1 419 ? -23.983 -4.057 7.081 1.00 98.06 419 PRO A O 1
ATOM 3323 N N . TYR A 1 420 ? -22.276 -3.641 8.464 1.00 98.50 420 TYR A N 1
ATOM 3324 C CA . TYR A 1 420 ? -21.904 -2.368 7.841 1.00 98.50 420 TYR A CA 1
ATOM 3325 C C . TYR A 1 420 ? -21.649 -2.500 6.329 1.00 98.50 420 TYR A C 1
ATOM 3327 O O . TYR A 1 420 ? -21.994 -1.591 5.582 1.00 98.50 420 TYR A O 1
ATOM 3335 N N . PHE A 1 421 ? -21.091 -3.615 5.844 1.00 97.94 421 PHE A N 1
ATOM 3336 C CA . PHE A 1 421 ? -20.829 -3.818 4.414 1.00 97.94 421 PHE A CA 1
ATOM 3337 C C . PHE A 1 421 ? -22.006 -4.410 3.633 1.00 97.94 421 PHE A C 1
ATOM 3339 O O . PHE A 1 421 ? -22.006 -4.306 2.408 1.00 97.94 421 PHE A O 1
ATOM 3346 N N . THR A 1 422 ? -23.008 -4.980 4.307 1.00 95.06 422 THR A N 1
ATOM 3347 C CA . THR A 1 422 ? -24.216 -5.537 3.669 1.00 95.06 422 THR A CA 1
ATOM 3348 C C . THR A 1 422 ? -25.410 -4.586 3.721 1.00 95.06 422 THR A C 1
ATOM 3350 O O . THR A 1 422 ? -26.280 -4.638 2.858 1.00 95.06 422 THR A O 1
ATOM 3353 N N . ASN A 1 423 ? -25.466 -3.710 4.723 1.00 96.56 423 ASN A N 1
ATOM 3354 C CA . ASN A 1 423 ? -26.523 -2.720 4.876 1.00 96.56 423 ASN A CA 1
ATOM 3355 C C . ASN A 1 423 ? -26.360 -1.567 3.883 1.00 96.56 423 ASN A C 1
ATOM 3357 O O . ASN A 1 423 ? -25.248 -1.184 3.504 1.00 96.56 423 ASN A O 1
ATOM 3361 N N . ALA A 1 424 ? -27.478 -0.935 3.532 1.00 93.94 424 ALA A N 1
ATOM 3362 C CA . ALA A 1 424 ? -27.469 0.293 2.753 1.00 93.94 424 ALA A CA 1
ATOM 3363 C C . ALA A 1 424 ? -26.782 1.453 3.518 1.00 93.94 424 ALA A C 1
ATOM 3365 O O . ALA A 1 424 ? -26.856 1.528 4.744 1.00 93.94 424 ALA A O 1
ATOM 3366 N N . PRO A 1 425 ? -26.138 2.399 2.815 1.00 95.38 425 PRO A N 1
ATOM 3367 C CA . PRO A 1 425 ? -25.964 2.417 1.367 1.00 95.38 425 PRO A CA 1
ATOM 3368 C C . PRO A 1 425 ? -24.805 1.512 0.928 1.00 95.38 425 PRO A C 1
ATOM 3370 O O . PRO A 1 425 ? -23.868 1.283 1.691 1.00 95.38 425 PRO A O 1
ATOM 3373 N N . GLU A 1 426 ? -24.851 1.013 -0.303 1.00 95.69 426 GLU A N 1
ATOM 3374 C CA . GLU A 1 426 ? -23.756 0.228 -0.884 1.00 95.69 426 GLU A CA 1
ATOM 3375 C C . GLU A 1 426 ? -22.467 1.062 -1.018 1.00 95.69 426 GLU A C 1
ATOM 3377 O O . GLU A 1 426 ? -22.538 2.298 -1.102 1.00 95.69 426 GLU A O 1
ATOM 3382 N N . PRO A 1 427 ? -21.279 0.423 -1.013 1.00 97.12 427 PRO A N 1
ATOM 3383 C CA . PRO A 1 427 ? -20.028 1.118 -1.292 1.00 97.12 427 PRO A CA 1
ATOM 3384 C C . PRO A 1 427 ? -20.051 1.719 -2.701 1.00 97.12 427 PRO A C 1
ATOM 3386 O O . PRO A 1 427 ? -20.484 1.080 -3.659 1.00 97.12 427 PRO A O 1
ATOM 3389 N N . THR A 1 428 ? -19.555 2.948 -2.838 1.00 97.38 428 THR A N 1
ATOM 3390 C CA . THR A 1 428 ? -19.393 3.570 -4.158 1.00 97.38 428 THR A CA 1
ATOM 3391 C C . THR A 1 428 ? -18.378 2.767 -4.982 1.00 97.38 428 THR A C 1
ATOM 3393 O O . THR A 1 428 ? -17.310 2.450 -4.453 1.00 97.38 428 THR A O 1
ATOM 3396 N N . PRO A 1 429 ? -18.662 2.457 -6.262 1.00 95.88 429 PRO A N 1
ATOM 3397 C CA . PRO A 1 429 ? -17.686 1.827 -7.144 1.00 95.88 429 PRO A CA 1
ATOM 3398 C C . PRO A 1 429 ? -16.381 2.639 -7.213 1.00 95.88 429 PRO A C 1
ATOM 3400 O O . PRO A 1 429 ? -16.466 3.871 -7.274 1.00 95.88 429 PRO A O 1
ATOM 3403 N N . PRO A 1 430 ? -15.195 2.002 -7.199 1.00 93.88 430 PRO A N 1
ATOM 3404 C CA . PRO A 1 430 ? -13.907 2.697 -7.152 1.00 93.88 430 PRO A CA 1
ATOM 3405 C C . PRO A 1 430 ? -13.745 3.791 -8.212 1.00 93.88 430 PRO A C 1
ATOM 3407 O O . PRO A 1 430 ? -13.362 4.908 -7.882 1.00 93.88 430 PRO A O 1
ATOM 3410 N N . GLU A 1 431 ? -14.179 3.536 -9.445 1.00 91.62 431 GLU A N 1
ATOM 3411 C CA . GLU A 1 431 ? -14.103 4.475 -10.568 1.00 91.62 431 GLU A CA 1
ATOM 3412 C C . GLU A 1 431 ? -14.984 5.730 -10.407 1.00 91.62 431 GLU A C 1
ATOM 3414 O O . GLU A 1 431 ? -14.852 6.693 -11.161 1.00 91.62 431 GLU A O 1
ATOM 3419 N N . LYS A 1 432 ? -15.898 5.730 -9.427 1.00 92.50 432 LYS A N 1
ATOM 3420 C CA . LYS A 1 432 ? -16.766 6.865 -9.072 1.00 92.50 432 LYS A CA 1
ATOM 3421 C C . LYS A 1 432 ? -16.350 7.544 -7.768 1.00 92.50 432 LYS A C 1
ATOM 3423 O O . LYS A 1 432 ? -17.052 8.447 -7.309 1.00 92.50 432 LYS A O 1
ATOM 3428 N N . LEU A 1 433 ? -15.266 7.097 -7.133 1.00 92.81 433 LEU A N 1
ATOM 3429 C CA . LEU A 1 433 ? -14.767 7.732 -5.921 1.00 92.81 433 LEU A CA 1
ATOM 3430 C C . LEU A 1 433 ? -14.210 9.125 -6.227 1.00 92.81 433 LEU A C 1
ATOM 3432 O O . LEU A 1 433 ? -13.692 9.368 -7.318 1.00 92.81 433 LEU A O 1
ATOM 3436 N N . PRO A 1 434 ? -14.306 10.062 -5.270 1.00 85.94 434 PRO A N 1
ATOM 3437 C CA . PRO A 1 434 ? -13.807 11.406 -5.478 1.00 85.94 434 PRO A CA 1
ATOM 3438 C C . PRO A 1 434 ? -12.291 11.386 -5.682 1.00 85.94 434 PRO A C 1
ATOM 3440 O O . PRO A 1 434 ? -11.518 10.977 -4.815 1.00 85.94 434 PRO A O 1
ATOM 3443 N N . THR A 1 435 ? -11.864 11.877 -6.837 1.00 70.94 435 THR A N 1
ATOM 3444 C CA . THR A 1 435 ? -10.461 12.122 -7.141 1.00 70.94 435 THR A CA 1
ATOM 3445 C C . THR A 1 435 ? -10.149 13.574 -6.793 1.00 70.94 435 THR A C 1
ATOM 3447 O O . THR A 1 435 ? -10.804 14.462 -7.334 1.00 70.94 435 THR A O 1
ATOM 3450 N N . ALA A 1 436 ? -9.157 13.842 -5.935 1.00 62.38 436 ALA A N 1
ATOM 3451 C CA . ALA A 1 436 ? -8.726 15.222 -5.680 1.00 62.38 436 ALA A CA 1
ATOM 3452 C C . ALA A 1 436 ? -8.436 15.940 -7.003 1.00 62.38 436 ALA A C 1
ATOM 3454 O O . ALA A 1 436 ? -7.779 15.367 -7.884 1.00 62.38 436 ALA A O 1
ATOM 3455 N N . VAL A 1 437 ? -8.970 17.153 -7.144 1.00 51.34 437 VAL A N 1
ATOM 3456 C CA . VAL A 1 437 ? -8.695 18.030 -8.283 1.00 51.34 437 VAL A CA 1
ATOM 3457 C C . VAL A 1 437 ? -7.294 18.598 -8.071 1.00 51.34 437 VAL A C 1
ATOM 3459 O O . VAL A 1 437 ? -6.971 19.025 -6.969 1.00 51.34 437 VAL A O 1
ATOM 3462 N N . ASN A 1 438 ? -6.463 18.510 -9.110 1.00 37.53 438 ASN A N 1
ATOM 3463 C CA . ASN A 1 438 ? -5.069 18.958 -9.179 1.00 37.53 438 ASN A CA 1
ATOM 3464 C C . ASN A 1 438 ? -4.690 20.074 -8.185 1.00 37.53 438 ASN A C 1
ATOM 3466 O O . ASN A 1 438 ? -5.272 21.159 -8.226 1.00 37.53 438 ASN A O 1
ATOM 3470 N N . ALA A 1 439 ? -3.651 19.819 -7.387 1.00 34.03 439 ALA A N 1
ATOM 3471 C CA . ALA A 1 439 ? -2.804 20.844 -6.786 1.00 34.03 439 ALA A CA 1
ATOM 3472 C C . ALA A 1 439 ? -1.354 20.549 -7.166 1.00 34.03 439 ALA A C 1
ATOM 3474 O O . ALA A 1 439 ? -0.930 19.385 -6.954 1.00 34.03 439 ALA A O 1
#

pLDDT: mean 80.33, std 18.51, range [31.25, 98.69]

Radius of gyration: 29.36 Å; chains: 1; bounding box: 65×74×84 Å

InterPro domains:
  IPR000719 Protein kinase domain [PF00069] (162-421)
  IPR000719 Protein kinase domain [PS50011] (111-421)
  IPR000719 Protein kinase domain [SM00220] (111-421)
  IPR001806 Small GTPase [PS51421] (8-248)
  IPR001806 Small GTPase [SM00174] (16-173)
  IPR005225 Small GTP-binding domain [TIGR00231] (14-166)
  IPR008271 Serine/threonine-protein kinase, active site [PS00108] (259-271)
  IPR011009 Protein kinase-like domain superfamily [SSF56112] (162-428)
  IPR027417 P-loop containing nucleoside triphosphate hydrolase [G3DSA:3.40.50.300] (3-179)
  IPR027417 P-loop containing nucleoside triphosphate hydrolase [SSF52540] (13-166)
  IPR037770 Cyclin-dependent kinase 7 [cd07841] (163-434)
  IPR050108 Cyclin-dependent kinase [PTHR24056] (160-424)

Sequence (439 aa):
MRRRTDDQPSVLRIKVISMGDGGVGKSCVIKRYCEGTFSTLNLPFSSDFCIDYGVKPVRINNTDVRVNFWDLSGQPEFLEVRNEFYKDTQGGILMYDVSSRRSFENLDLWLAEAAKYGGGQFPCVVCANKVDKPRVVNEAEGKAFAKARGFEYFETSASTGTSGEAVAIKMFKRGKFNEGFDFTAVREVKLQTELRHPNITRLLDAFVHNDTVNVVFEILPKNLEKIINDKTIIFTRSHIKAYLQMLLRGVAHLHSHWILHRDLKPDNLLIGDDGQIKLADFGLARMYGSPNRNMTPMVCTLWYRPPELLFGAREYSNNVDMWGVGCIFAQLMLRVPLFAGMTELDQLGCIFHLLGTPTEETWPGVTSLPNYIEFTPCKGQPLSSIFTAATDDALDLLKKFLVFNPTDRISAAAALEHPYFTNAPEPTPPEKLPTAVNA

Secondary structure (DSSP, 8-state):
-----------EEEEEEEE--TTSSHHHHHHHHHHS----------SS-S--EEEEEEEETTEEEEEEEEE---SGGGHHHHHHHHTT--EEEEEEETT-HHHHHTHHHHHHHHHHHSSS---EEEEEE-TTSPPSS-HHHHHHHHHHTT-EEEE--TTT-SSPPPEEEEEEEPPSSSS-S-HHHHHHHHHHHT---TTBPPEEEEEEETTEEEEEEE---EEHHHHHH-TTSPPPHHHHHHHHHHHHHHHHHHHHTTEE----SGGGEEE-TT--EEE---TT-EE---TT-PPPS--S-GGG--HHHHTT-S---THHHHHHHHHHHHHHHHSS-S---SSHHHHHHHHHHHHB---TTTSTTGGGSTT-------BPPPHHHHSTT--HHHHHHHHHHS-SSGGGSPPHHHHHTSHHHHSSSPPPPGGGSPPPP--

Organism: NCBI:txid74557